Protein AF-0000000068396860 (afdb_homodimer)

Sequence (488 aa):
MRPQFVLFGSSIVQHSYYEGWGATISHLYARKVDVILRGYAAWNSRRALQIVDKIFPKNATEQPALVIVYFGGNDSYRPYPSGVGPHVPLEEYIENMRKIAIHIKSLSETTRIIFLSPPPINEAQISNNINEFGQLIRTNEACRIYSEACLEMCREENIKAIDMWSLIQTRDDWRDVCFIDGVHLSIEGSKIVSDEILKVINEAEWKPSLYWHDMSVEFGEDSPYDPVLPDGVTTINVSNMPFPMRPQFVLFGSSIVQHSYYEGWGATISHLYARKVDVILRGYAAWNSRRALQIVDKIFPKNATEQPALVIVYFGGNDSYRPYPSGVGPHVPLEEYIENMRKIAIHIKSLSETTRIIFLSPPPINEAQISNNINEFGQLIRTNEACRIYSEACLEMCREENIKAIDMWSLIQTRDDWRDVCFIDGVHLSIEGSKIVSDEILKVINEAEWKPSLYWHDMSVEFGEDSPYDPVLPDGVTTINVSNMPFP

InterPro domains:
  IPR001087 GDSL lipase/esterase [PF00657] (6-197)
  IPR036514 SGNH hydrolase superfamily [G3DSA:3.40.50.1110] (2-224)
  IPR045136 Isoamyl acetate-hydrolyzing esterase Iah1-like [PTHR14209] (1-228)

Radius of gyration: 23.74 Å; Cα contacts (8 Å, |Δi|>4): 971; chains: 2; bounding box: 48×64×61 Å

Organism: Cicer arietinum (NCBI:txid3827)

pLDDT: mean 96.47, std 3.64, range [71.12, 98.94]

Solvent-accessible surface area (backbone atoms only — not comparable to full-atom values): 25552 Å² total; per-residue (Å²): 131,66,49,29,35,36,39,39,23,15,42,72,45,32,47,11,24,49,60,20,31,51,12,49,52,46,31,67,26,48,46,38,44,46,61,43,79,48,26,37,57,58,36,20,42,69,60,48,56,74,43,43,58,75,78,53,47,71,81,49,94,70,70,47,43,30,37,40,38,33,52,33,63,38,16,34,31,54,75,43,93,70,69,49,22,27,42,40,59,67,70,58,40,54,50,36,52,49,50,50,50,53,52,54,51,64,53,36,95,70,35,40,60,36,37,40,28,16,48,56,45,28,61,88,53,35,77,85,40,52,46,94,84,70,41,65,36,54,49,40,65,40,19,47,55,46,18,53,47,46,48,50,52,25,57,76,66,73,39,53,66,43,60,33,35,61,57,55,59,70,40,90,60,30,74,76,50,25,34,73,48,22,66,44,60,19,54,60,32,17,49,57,51,37,52,49,53,51,47,48,45,56,68,62,70,47,87,72,54,78,27,59,90,73,42,69,51,63,86,60,68,77,49,68,41,22,48,59,42,87,85,53,72,49,58,48,74,58,72,84,55,86,75,132,132,66,48,30,36,37,38,38,23,15,41,71,45,32,47,12,24,50,60,21,31,50,12,50,51,47,32,67,24,50,48,38,42,45,60,42,78,50,26,38,58,58,36,20,42,70,62,48,55,74,42,44,59,76,79,55,47,71,82,49,94,70,71,48,44,30,37,40,36,33,52,34,60,37,15,34,30,53,73,43,93,70,70,47,22,28,42,40,60,69,70,58,43,51,52,36,53,49,52,50,50,52,54,55,53,66,53,37,97,69,34,41,58,38,37,42,28,16,48,55,45,27,62,88,52,34,76,85,42,52,46,91,85,70,40,65,37,56,48,42,65,40,19,46,55,46,17,53,47,46,49,50,52,25,57,76,66,72,40,52,62,43,60,34,35,61,57,53,59,70,40,91,57,31,75,75,50,25,34,73,47,21,68,45,59,19,54,61,30,17,48,55,51,37,52,49,52,52,49,50,46,56,68,63,70,46,87,73,57,77,28,60,89,73,41,68,52,62,84,62,68,79,49,66,42,21,48,59,42,87,86,53,72,49,59,48,75,57,71,83,55,86,73,132

Foldseek 3Di:
DAAEEEEAEEPLQVCQCVLFLLVVVCQLLPQHYHYHGHYHYLAALVVCLVCLCVVAPLPDPDAHLEYEYEHDQQCLWDADPVRDGHHDDLVRRLVSLLSSVVSNCNSDVRYAYEYEQAAAFQQVLAPPQADPVRDGGGHRVSSVSRLVSNVVSCVVVVHHYDSRHVQLVVDPCSSPQQADRRHHGDSVVRVSVNVVVLVCQVPVPRVVRPRSLRGDGHPQDDDPVADDDPVRRDHDRCSNPDDD/DAAEEEEAEEDLQVCQCVLFLLVVVCQLLPQHYHYHGHYHYLAALVVCLVCLCVVAPLPDPDAHLEYEYEHQQQCLWDADPVRDGHHDDLVRRLVSVLSSVVSNCNSDVRYAYEYEQAAAFQQVLAPPQADPVRDGGGHRVSSVSRLVSNVVSCVVVVHHYDSRHVQLVVDPCSSPQQADRRHHGDSVVRVSVNVVVLVCQVPVPRVVRPRSLRGDGHPQDDDPVADDDPVRRDHDRCSNPDDD

Nearest PDB structures (foldseek):
  3mil-assembly1_B  TM=8.399E-01  e=7.112E-19  Saccharomyces cerevisiae
  1yzf-assembly1_A  TM=8.077E-01  e=2.608E-10  Enterococcus faecalis V583
  4q7q-assembly2_B  TM=7.066E-01  e=3.752E-09  Chitinophaga pinensis DSM 2588
  7br2-assembly3_C  TM=7.196E-01  e=7.897E-09  Bacteroides thetaiotaomicron
  3dc7-assembly1_C  TM=6.886E-01  e=3.928E-07  Lactiplantibacillus plantarum

Secondary structure (DSSP, 8-state):
---EEEEEESHHHHTTTSSSHHHHHHHHTTTT-EEEEEE-TT--HHHHHHHHHHHS-TT-SS--SEEEEE--TTTTSPPPTTS-SS---HHHHHHHHHHHHHHHHTT-TT-EEEEEPPPP--GGGSTT-B-TTS-BSS-HHHHHHHHHHHHHHHHHHT-EEE-HHHHHTTSTTHHHHSBSSSSSB-HHHHHHHHHHHHHHHHHT--SS--SGGGSPPTT----TTS-B-TTSS-B---TT----/---EEEEEESHHHHTTTSSSHHHHHHHHTTTT-EEEEEE-TT--HHHHHHHHHHHS-TT-SS--SEEEEE--TTTTSPPPTTS-SS---HHHHHHHHHHHHHHHHTT-TT-EEEEEPPPP--GGGSTT-B-TTS-BSS-HHHHHHHHHHHHHHHHHHT-EEE-HHHHHTTSTTHHHHSBSSSSSB-HHHHHHHHHHHHHHHHHT--SS--SGGGSPPTT----TTS-B-TTSS-B---TT----

Structure (mmCIF, N/CA/C/O backbone):
data_AF-0000000068396860-model_v1
#
loop_
_entity.id
_entity.type
_entity.pdbx_description
1 polymer 'GDSL esterase/lipase CPRD49-like'
#
loop_
_atom_site.group_PDB
_atom_site.id
_atom_site.type_symbol
_atom_site.label_atom_id
_atom_site.label_alt_id
_atom_site.label_comp_id
_atom_site.label_asym_id
_atom_site.label_entity_id
_atom_site.label_seq_id
_atom_site.pdbx_PDB_ins_code
_atom_site.Cartn_x
_atom_site.Cartn_y
_atom_site.Cartn_z
_atom_site.occupancy
_atom_site.B_iso_or_equiv
_atom_site.auth_seq_id
_atom_site.auth_comp_id
_atom_site.auth_asym_id
_atom_site.auth_atom_id
_atom_site.pdbx_PDB_model_num
ATOM 1 N N . MET A 1 1 ? 17.734 3.59 6.32 1 81.06 1 MET A N 1
ATOM 2 C CA . MET A 1 1 ? 16.688 3.197 5.383 1 81.06 1 MET A CA 1
ATOM 3 C C . MET A 1 1 ? 15.789 2.131 5.992 1 81.06 1 MET A C 1
ATOM 5 O O . MET A 1 1 ? 16.25 1.283 6.758 1 81.06 1 MET A O 1
ATOM 9 N N . ARG A 1 2 ? 14.461 2.199 5.789 1 94.31 2 ARG A N 1
ATOM 10 C CA . ARG A 1 2 ? 13.516 1.193 6.266 1 94.31 2 ARG A CA 1
ATOM 11 C C . ARG A 1 2 ? 13.766 -0.153 5.594 1 94.31 2 ARG A C 1
ATOM 13 O O . ARG A 1 2 ? 14.102 -0.209 4.41 1 94.31 2 ARG A O 1
ATOM 20 N N . PRO A 1 3 ? 13.664 -1.233 6.434 1 97.19 3 PRO A N 1
ATOM 21 C CA . PRO A 1 3 ? 13.656 -2.533 5.758 1 97.19 3 PRO A CA 1
ATOM 22 C C . PRO A 1 3 ? 12.562 -2.641 4.703 1 97.19 3 PRO A C 1
ATOM 24 O O . PRO A 1 3 ? 11.617 -1.845 4.703 1 97.19 3 PRO A O 1
ATOM 27 N N . GLN A 1 4 ? 12.766 -3.592 3.818 1 97.81 4 GLN A N 1
ATOM 28 C CA . GLN A 1 4 ? 11.797 -3.764 2.744 1 97.81 4 GLN A CA 1
ATOM 29 C C . GLN A 1 4 ? 11.109 -5.125 2.834 1 97.81 4 GLN A C 1
ATOM 31 O O . GLN A 1 4 ? 11.766 -6.141 3.072 1 97.81 4 GLN A O 1
ATOM 36 N N . PHE A 1 5 ? 9.82 -5.156 2.793 1 98.81 5 PHE A N 1
ATOM 37 C CA . PHE A 1 5 ? 9.047 -6.344 2.459 1 98.81 5 PHE A CA 1
ATOM 38 C C . PHE A 1 5 ? 8.648 -6.336 0.99 1 98.81 5 PHE A C 1
ATOM 40 O O . PHE A 1 5 ? 8.078 -5.355 0.503 1 98.81 5 PHE A O 1
ATOM 47 N N . VAL A 1 6 ? 8.938 -7.371 0.273 1 98.81 6 VAL A N 1
ATOM 48 C CA . VAL A 1 6 ? 8.531 -7.457 -1.125 1 98.81 6 VAL A CA 1
ATOM 49 C C . VAL A 1 6 ? 7.438 -8.516 -1.279 1 98.81 6 VAL A C 1
ATOM 51 O O . VAL A 1 6 ? 7.598 -9.648 -0.825 1 98.81 6 VAL A O 1
ATOM 54 N N . LEU A 1 7 ? 6.285 -8.109 -1.822 1 98.94 7 LEU A N 1
ATOM 55 C CA . LEU A 1 7 ? 5.223 -9.031 -2.203 1 98.94 7 LEU A CA 1
ATOM 56 C C . LEU A 1 7 ? 5.371 -9.461 -3.656 1 98.94 7 LEU A C 1
ATOM 58 O O . LEU A 1 7 ? 5.227 -8.648 -4.57 1 98.94 7 LEU A O 1
ATOM 62 N N . PHE A 1 8 ? 5.707 -10.711 -3.902 1 98.94 8 PHE A N 1
ATOM 63 C CA . PHE A 1 8 ? 6.031 -11.219 -5.23 1 98.94 8 PHE A CA 1
ATOM 64 C C . PHE A 1 8 ? 5.059 -12.32 -5.641 1 98.94 8 PHE A C 1
ATOM 66 O O . PHE A 1 8 ? 5.027 -13.383 -5.023 1 98.94 8 PHE A O 1
ATOM 73 N N . GLY A 1 9 ? 4.27 -12.008 -6.652 1 98.88 9 GLY A N 1
ATOM 74 C CA . GLY A 1 9 ? 3.314 -13.047 -7.016 1 98.88 9 GLY A CA 1
ATOM 75 C C . GLY A 1 9 ? 2.408 -12.648 -8.164 1 98.88 9 GLY A C 1
ATOM 76 O O . GLY A 1 9 ? 2.689 -11.68 -8.875 1 98.88 9 GLY A O 1
ATOM 77 N N . SER A 1 10 ? 1.381 -13.422 -8.422 1 98.44 10 SER A N 1
ATOM 78 C CA . SER A 1 10 ? 0.445 -13.195 -9.516 1 98.44 10 SER A CA 1
ATOM 79 C C . SER A 1 10 ? -0.66 -12.227 -9.117 1 98.44 10 SER A C 1
ATOM 81 O O . SER A 1 10 ? -0.386 -11.172 -8.539 1 98.44 10 SER A O 1
ATOM 83 N N . SER A 1 11 ? -1.948 -12.492 -9.492 1 98 11 SER A N 1
ATOM 84 C CA . SER A 1 11 ? -3.027 -11.523 -9.32 1 98 11 SER A CA 1
ATOM 85 C C . SER A 1 11 ? -3.426 -11.391 -7.855 1 98 11 SER A C 1
ATOM 87 O O . SER A 1 11 ? -3.838 -10.312 -7.414 1 98 11 SER A O 1
ATOM 89 N N . ILE A 1 12 ? -3.324 -12.422 -7.031 1 98 12 ILE A N 1
ATOM 90 C CA . ILE A 1 12 ? -3.648 -12.367 -5.609 1 98 12 ILE A CA 1
ATOM 91 C C . ILE A 1 12 ? -2.734 -11.359 -4.91 1 98 12 ILE A C 1
ATOM 93 O O . ILE A 1 12 ? -3.145 -10.695 -3.957 1 98 12 ILE A O 1
ATOM 97 N N . VAL A 1 13 ? -1.516 -11.227 -5.449 1 98.56 13 VAL A N 1
ATOM 98 C CA . VAL A 1 13 ? -0.545 -10.273 -4.922 1 98.56 13 VAL A CA 1
ATOM 99 C C . VAL A 1 13 ? -0.765 -8.906 -5.566 1 98.56 13 VAL A C 1
ATOM 101 O O . VAL A 1 13 ? -0.874 -7.891 -4.867 1 98.56 13 VAL A O 1
ATOM 104 N N . GLN A 1 14 ? -0.904 -8.852 -6.906 1 98.12 14 GLN A N 1
ATOM 105 C CA . GLN A 1 14 ? -1.078 -7.57 -7.582 1 98.12 14 GLN A CA 1
ATOM 106 C C . GLN A 1 14 ? -2.277 -6.809 -7.023 1 98.12 14 GLN A C 1
ATOM 108 O O . GLN A 1 14 ? -2.232 -5.586 -6.883 1 98.12 14 GLN A O 1
ATOM 113 N N . HIS A 1 15 ? -3.309 -7.52 -6.664 1 97.38 15 HIS A N 1
ATOM 114 C CA . HIS A 1 15 ? -4.559 -6.887 -6.254 1 97.38 15 HIS A CA 1
ATOM 115 C C . HIS A 1 15 ? -4.668 -6.816 -4.734 1 97.38 15 HIS A C 1
ATOM 117 O O . HIS A 1 15 ? -5.742 -6.539 -4.199 1 97.38 15 HIS A O 1
ATOM 123 N N . SER A 1 16 ? -3.529 -7 -4.062 1 97.5 16 SER A N 1
ATOM 124 C CA . SER A 1 16 ? -3.562 -7.102 -2.607 1 97.5 16 SER A CA 1
ATOM 125 C C . SER A 1 16 ? -3.789 -5.738 -1.962 1 97.5 16 SER A C 1
ATOM 127 O O . SER A 1 16 ? -3.994 -5.648 -0.75 1 97.5 16 SER A O 1
ATOM 129 N N . TYR A 1 17 ? -3.85 -4.668 -2.74 1 96.69 17 TYR A N 1
ATOM 130 C CA . TYR A 1 17 ? -4.102 -3.35 -2.174 1 96.69 17 TYR A CA 1
ATOM 131 C C . TYR A 1 17 ? -5.562 -2.949 -2.342 1 96.69 17 TYR A C 1
ATOM 133 O O . TYR A 1 17 ? -6.012 -1.959 -1.762 1 96.69 17 TYR A O 1
ATOM 141 N N . TYR A 1 18 ? -6.258 -3.674 -3.125 1 94.06 18 TYR A N 1
ATOM 142 C CA . TYR A 1 18 ? -7.699 -3.469 -3.203 1 94.06 18 TYR A CA 1
ATOM 143 C C . TYR A 1 18 ? -8.406 -4.113 -2.016 1 94.06 18 TYR A C 1
ATOM 145 O O . TYR A 1 18 ? -8.797 -5.281 -2.074 1 94.06 18 TYR A O 1
ATOM 153 N N . GLU A 1 19 ? -8.703 -3.314 -1.002 1 88 19 GLU A N 1
ATOM 154 C CA . GLU A 1 19 ? -9.297 -3.828 0.226 1 88 19 GLU A CA 1
ATOM 155 C C . GLU A 1 19 ? -8.664 -5.152 0.64 1 88 19 GLU A C 1
ATOM 157 O O . GLU A 1 19 ? -9.359 -6.113 0.959 1 88 19 GLU A O 1
ATOM 162 N N . GLY A 1 20 ? -7.293 -5.152 0.637 1 94.25 20 GLY A N 1
ATOM 163 C CA . GLY A 1 20 ? -6.656 -6.461 0.684 1 94.25 20 GLY A CA 1
ATOM 164 C C . GLY A 1 20 ? -5.539 -6.543 1.703 1 94.25 20 GLY A C 1
ATOM 165 O O . GLY A 1 20 ? -5.352 -5.625 2.506 1 94.25 20 GLY A O 1
ATOM 166 N N . TRP A 1 21 ? -4.922 -7.738 1.646 1 98.19 21 TRP A N 1
ATOM 167 C CA . TRP A 1 21 ? -3.961 -8.102 2.684 1 98.19 21 TRP A CA 1
ATOM 168 C C . TRP A 1 21 ? -2.68 -7.281 2.549 1 98.19 21 TRP A C 1
ATOM 170 O O . TRP A 1 21 ? -2.014 -6.988 3.543 1 98.19 21 TRP A O 1
ATOM 180 N N . GLY A 1 22 ? -2.283 -6.84 1.307 1 98.25 22 GLY A N 1
ATOM 181 C CA . GLY A 1 22 ? -1.151 -5.945 1.133 1 98.25 22 GLY A CA 1
ATOM 182 C C . GLY A 1 22 ? -1.363 -4.582 1.767 1 98.25 22 GLY A C 1
ATOM 183 O O . GLY A 1 22 ? -0.437 -4.012 2.346 1 98.25 22 GLY A O 1
ATOM 184 N N . ALA A 1 23 ? -2.59 -4.078 1.623 1 97.75 23 ALA A N 1
ATOM 185 C CA . ALA A 1 23 ? -2.938 -2.805 2.254 1 97.75 23 ALA A CA 1
ATOM 186 C C . ALA A 1 23 ? -2.852 -2.906 3.773 1 97.75 23 ALA A C 1
ATOM 188 O O . ALA A 1 23 ? -2.336 -2.002 4.434 1 97.75 23 ALA A O 1
ATOM 189 N N . THR A 1 24 ? -3.32 -3.982 4.324 1 97.06 24 THR A N 1
ATOM 190 C CA . THR A 1 24 ? -3.293 -4.207 5.766 1 97.06 24 THR A CA 1
ATOM 191 C C . THR A 1 24 ? -1.857 -4.242 6.281 1 97.06 24 THR A C 1
ATOM 193 O O . THR A 1 24 ? -1.532 -3.59 7.273 1 97.06 24 THR A O 1
ATOM 196 N N . ILE A 1 25 ? -1.033 -4.969 5.594 1 97.94 25 ILE A N 1
ATOM 197 C CA . ILE A 1 25 ? 0.369 -5.062 5.984 1 97.94 25 ILE A CA 1
ATOM 198 C C . ILE A 1 25 ? 1.021 -3.684 5.898 1 97.94 25 ILE A C 1
ATOM 200 O O . ILE A 1 25 ? 1.726 -3.266 6.82 1 97.94 25 ILE A O 1
ATOM 204 N N . SER A 1 26 ? 0.75 -2.932 4.816 1 97.81 26 SER A N 1
ATOM 205 C CA . SER A 1 26 ? 1.333 -1.605 4.633 1 97.81 26 SER A CA 1
ATOM 206 C C . SER A 1 26 ? 0.879 -0.646 5.727 1 97.81 26 SER A C 1
ATOM 208 O O . SER A 1 26 ? 1.652 0.204 6.176 1 97.81 26 SER A O 1
ATOM 210 N N . HIS A 1 27 ? -0.343 -0.821 6.145 1 96.94 27 HIS A N 1
ATOM 211 C CA . HIS A 1 27 ? -0.889 0.012 7.211 1 96.94 27 HIS A CA 1
ATOM 212 C C . HIS A 1 27 ? -0.208 -0.283 8.539 1 96.94 27 HIS A C 1
ATOM 214 O O . HIS A 1 27 ? 0.253 0.634 9.227 1 96.94 27 HIS A O 1
ATOM 220 N N . LEU A 1 28 ? -0.072 -1.516 8.891 1 96.56 28 LEU A N 1
ATOM 221 C CA . LEU A 1 28 ? 0.445 -1.924 10.195 1 96.56 28 LEU A CA 1
ATOM 222 C C . LEU A 1 28 ? 1.936 -1.623 10.305 1 96.56 28 LEU A C 1
ATOM 224 O O . LEU A 1 28 ? 2.43 -1.306 11.391 1 96.56 28 LEU A O 1
ATOM 228 N N . TYR A 1 29 ? 2.6 -1.709 9.188 1 97.38 29 TYR A N 1
ATOM 229 C CA . TYR A 1 29 ? 4.051 -1.548 9.203 1 97.38 29 TYR A CA 1
ATOM 230 C C . TYR A 1 29 ? 4.445 -0.129 8.812 1 97.38 29 TYR A C 1
ATOM 232 O O . TYR A 1 29 ? 5.617 0.144 8.547 1 97.38 29 TYR A O 1
ATOM 240 N N . ALA A 1 30 ? 3.383 0.711 8.805 1 95.56 30 ALA A N 1
ATOM 241 C CA . ALA A 1 30 ? 3.693 2.104 8.492 1 95.56 30 ALA A CA 1
ATOM 242 C C . ALA A 1 30 ? 4.828 2.623 9.367 1 95.56 30 ALA A C 1
ATOM 244 O O . ALA A 1 30 ? 4.863 2.354 10.57 1 95.56 30 ALA A O 1
ATOM 245 N N . ARG A 1 31 ? 5.898 3.348 8.797 1 96.06 31 ARG A N 1
ATOM 246 C CA . ARG A 1 31 ? 7.035 3.984 9.453 1 96.06 31 ARG A CA 1
ATOM 247 C C . ARG A 1 31 ? 8.094 2.955 9.836 1 96.06 31 ARG A C 1
ATOM 249 O O . ARG A 1 31 ? 9.141 3.307 10.391 1 96.06 31 ARG A O 1
ATOM 256 N N . LYS A 1 32 ? 7.801 1.675 9.578 1 97.44 32 LYS A N 1
ATOM 257 C CA . LYS A 1 32 ? 8.734 0.632 9.992 1 97.44 32 LYS A CA 1
ATOM 258 C C . LYS A 1 32 ? 9.344 -0.075 8.781 1 97.44 32 LYS A C 1
ATOM 260 O O . LYS A 1 32 ? 10.531 -0.395 8.773 1 97.44 32 LYS A O 1
ATOM 265 N N . VAL A 1 33 ? 8.508 -0.313 7.816 1 97.88 33 VAL A N 1
ATOM 266 C CA . VAL A 1 33 ? 8.906 -1.083 6.645 1 97.88 33 VAL A CA 1
ATOM 267 C C . VAL A 1 33 ? 8.367 -0.42 5.379 1 97.88 33 VAL A C 1
ATOM 269 O O . VAL A 1 33 ? 7.277 0.157 5.395 1 97.88 33 VAL A O 1
ATOM 272 N N . ASP A 1 34 ? 9.148 -0.454 4.324 1 97.88 34 ASP A N 1
ATOM 273 C CA . ASP A 1 34 ? 8.609 -0.182 2.998 1 97.88 34 ASP A CA 1
ATOM 274 C C . ASP A 1 34 ? 8.109 -1.464 2.338 1 97.88 34 ASP A C 1
ATOM 276 O O . ASP A 1 34 ? 8.875 -2.404 2.129 1 97.88 34 ASP A O 1
ATOM 280 N N . VAL A 1 35 ? 6.84 -1.51 2.047 1 98.38 35 VAL A N 1
ATOM 281 C CA . VAL A 1 35 ? 6.258 -2.65 1.35 1 98.38 35 VAL A CA 1
ATOM 282 C C . VAL A 1 35 ? 6.266 -2.396 -0.156 1 98.38 35 VAL A C 1
ATOM 284 O O . VAL A 1 35 ? 5.695 -1.409 -0.628 1 98.38 35 VAL A O 1
ATOM 287 N N . ILE A 1 36 ? 6.926 -3.271 -0.899 1 98 36 ILE A N 1
ATOM 288 C CA . ILE A 1 36 ? 7.098 -3.133 -2.342 1 98 36 ILE A CA 1
ATOM 289 C C . ILE A 1 36 ? 6.277 -4.199 -3.062 1 98 36 ILE A C 1
ATOM 291 O O . ILE A 1 36 ? 6.406 -5.391 -2.779 1 98 36 ILE A O 1
ATOM 295 N N . LEU A 1 37 ? 5.426 -3.754 -3.988 1 98.44 37 LEU A N 1
ATOM 296 C CA . LEU A 1 37 ? 4.504 -4.641 -4.688 1 98.44 37 LEU A CA 1
ATOM 297 C C . LEU A 1 37 ? 5.102 -5.105 -6.012 1 98.44 37 LEU A C 1
ATOM 299 O O . LEU A 1 37 ? 5.379 -4.293 -6.895 1 98.44 37 LEU A O 1
ATOM 303 N N . ARG A 1 38 ? 5.348 -6.348 -6.102 1 98.69 38 ARG A N 1
ATOM 304 C CA . ARG A 1 38 ? 5.75 -7.008 -7.34 1 98.69 38 ARG A CA 1
ATOM 305 C C . ARG A 1 38 ? 4.754 -8.102 -7.727 1 98.69 38 ARG A C 1
ATOM 307 O O . ARG A 1 38 ? 5.113 -9.273 -7.801 1 98.69 38 ARG A O 1
ATOM 314 N N . GLY A 1 39 ? 3.506 -7.672 -7.957 1 98.31 39 GLY A N 1
ATOM 315 C CA . GLY A 1 39 ? 2.432 -8.539 -8.414 1 98.31 39 GLY A CA 1
ATOM 316 C C . GLY A 1 39 ? 2.225 -8.484 -9.914 1 98.31 39 GLY A C 1
ATOM 317 O O . GLY A 1 39 ? 2.258 -7.41 -10.516 1 98.31 39 GLY A O 1
ATOM 318 N N . TYR A 1 40 ? 2.004 -9.641 -10.539 1 98.44 40 TYR A N 1
ATOM 319 C CA . TYR A 1 40 ? 1.845 -9.773 -11.984 1 98.44 40 TYR A CA 1
ATOM 320 C C . TYR A 1 40 ? 0.647 -10.648 -12.32 1 98.44 40 TYR A C 1
ATOM 322 O O . TYR A 1 40 ? 0.76 -11.875 -12.359 1 98.44 40 TYR A O 1
ATOM 330 N N . ALA A 1 41 ? -0.432 -10.016 -12.641 1 97.69 41 ALA A N 1
ATOM 331 C CA . ALA A 1 41 ? -1.706 -10.695 -12.859 1 97.69 41 ALA A CA 1
ATOM 332 C C . ALA A 1 41 ? -1.581 -11.75 -13.961 1 97.69 41 ALA A C 1
ATOM 334 O O . ALA A 1 41 ? -0.978 -11.5 -15 1 97.69 41 ALA A O 1
ATOM 335 N N . ALA A 1 42 ? -2.08 -12.906 -13.695 1 97.75 42 ALA A N 1
ATOM 336 C CA . ALA A 1 42 ? -2.232 -14.031 -14.609 1 97.75 42 ALA A CA 1
ATOM 337 C C . ALA A 1 42 ? -0.917 -14.789 -14.773 1 97.75 42 ALA A C 1
ATOM 339 O O . ALA A 1 42 ? -0.854 -15.797 -15.484 1 97.75 42 ALA A O 1
ATOM 340 N N . TRP A 1 43 ? 0.099 -14.297 -14.062 1 98.62 43 TRP A N 1
ATOM 341 C CA . TRP A 1 43 ? 1.395 -14.945 -14.25 1 98.62 43 TRP A CA 1
ATOM 342 C C . TRP A 1 43 ? 1.426 -16.312 -13.586 1 98.62 43 TRP A C 1
ATOM 344 O O . TRP A 1 43 ? 0.787 -16.531 -12.555 1 98.62 43 TRP A O 1
ATOM 354 N N . ASN A 1 44 ? 2.131 -17.188 -14.242 1 98.81 44 ASN A N 1
ATOM 355 C CA . ASN A 1 44 ? 2.479 -18.484 -13.68 1 98.81 44 ASN A CA 1
ATOM 356 C C . ASN A 1 44 ? 3.926 -18.516 -13.195 1 98.81 44 ASN A C 1
ATOM 358 O O . ASN A 1 44 ? 4.621 -17.5 -13.242 1 98.81 44 ASN A O 1
ATOM 362 N N . SER A 1 45 ? 4.344 -19.641 -12.68 1 98.88 45 SER A N 1
ATOM 363 C CA . SER A 1 45 ? 5.676 -19.781 -12.102 1 98.88 45 SER A CA 1
ATOM 364 C C . SER A 1 45 ? 6.762 -19.688 -13.164 1 98.88 45 SER A C 1
ATOM 366 O O . SER A 1 45 ? 7.879 -19.25 -12.891 1 98.88 45 SER A O 1
ATOM 368 N N . ARG A 1 46 ? 6.461 -20.047 -14.484 1 98.5 46 ARG A N 1
ATOM 369 C CA . ARG A 1 46 ? 7.426 -19.938 -15.57 1 98.5 46 ARG A CA 1
ATOM 370 C C . ARG A 1 46 ? 7.816 -18.484 -15.812 1 98.5 46 ARG A C 1
ATOM 372 O O . ARG A 1 46 ? 9.008 -18.156 -15.898 1 98.5 46 ARG A O 1
ATOM 379 N N . ARG A 1 47 ? 6.82 -17.672 -15.906 1 98.31 47 ARG A N 1
ATOM 380 C CA . ARG A 1 47 ? 7.055 -16.25 -16.141 1 98.31 47 ARG A CA 1
ATOM 381 C C . ARG A 1 47 ? 7.801 -15.625 -14.969 1 98.31 47 ARG A C 1
ATOM 383 O O . ARG A 1 47 ? 8.703 -14.805 -15.164 1 98.31 47 ARG A O 1
ATOM 390 N N . ALA A 1 48 ? 7.395 -16 -13.758 1 98.69 48 ALA A N 1
ATOM 391 C CA . ALA A 1 48 ? 8.047 -15.492 -12.555 1 98.69 48 ALA A CA 1
ATOM 392 C C . ALA A 1 48 ? 9.539 -15.812 -12.555 1 98.69 48 ALA A C 1
ATOM 394 O O . ALA A 1 48 ? 10.367 -14.953 -12.258 1 98.69 48 ALA A O 1
ATOM 395 N N . LEU A 1 49 ? 9.828 -17.016 -12.867 1 98.5 49 LEU A N 1
ATOM 396 C CA . LEU A 1 49 ? 11.211 -17.469 -12.844 1 98.5 49 LEU A CA 1
ATOM 397 C C . LEU A 1 49 ? 12.047 -16.688 -13.852 1 98.5 49 LEU A C 1
ATOM 399 O O . LEU A 1 49 ? 13.227 -16.406 -13.609 1 98.5 49 LEU A O 1
ATOM 403 N N . GLN A 1 50 ? 11.445 -16.266 -14.945 1 97.62 50 GLN A N 1
ATOM 404 C CA . GLN A 1 50 ? 12.148 -15.562 -16.016 1 97.62 50 GLN A CA 1
ATOM 405 C C . GLN A 1 50 ? 12.656 -14.203 -15.547 1 97.62 50 GLN A C 1
ATOM 407 O O . GLN A 1 50 ? 13.633 -13.672 -16.078 1 97.62 50 GLN A O 1
ATOM 412 N N . ILE A 1 51 ? 12 -13.664 -14.531 1 97.62 51 ILE A N 1
ATOM 413 C CA . ILE A 1 51 ? 12.352 -12.289 -14.195 1 97.62 51 ILE A CA 1
ATOM 414 C C . ILE A 1 51 ? 12.844 -12.227 -12.75 1 97.62 51 ILE A C 1
ATOM 416 O O . ILE A 1 51 ? 13.094 -11.141 -12.219 1 97.62 51 ILE A O 1
ATOM 420 N N . VAL A 1 52 ? 13.031 -13.336 -12.07 1 98.56 52 VAL A N 1
ATOM 421 C CA . VAL A 1 52 ? 13.328 -13.367 -10.648 1 98.56 52 VAL A CA 1
ATOM 422 C C . VAL A 1 52 ? 14.633 -12.625 -10.367 1 98.56 52 VAL A C 1
ATOM 424 O O . VAL A 1 52 ? 14.742 -11.914 -9.367 1 98.56 52 VAL A O 1
ATOM 427 N N . ASP A 1 53 ? 15.602 -12.656 -11.266 1 97.88 53 ASP A N 1
ATOM 428 C CA . ASP A 1 53 ? 16.891 -11.984 -11.094 1 97.88 53 ASP A CA 1
ATOM 429 C C . ASP A 1 53 ? 16.734 -10.477 -11.258 1 97.88 53 ASP A C 1
ATOM 431 O O . ASP A 1 53 ? 17.484 -9.703 -10.656 1 97.88 53 ASP A O 1
ATOM 435 N N . LYS A 1 54 ? 15.789 -10.117 -12.078 1 97.25 54 LYS A N 1
ATOM 436 C CA . LYS A 1 54 ? 15.547 -8.695 -12.305 1 97.25 54 LYS A CA 1
ATOM 437 C C . LYS A 1 54 ? 14.844 -8.062 -11.102 1 97.25 54 LYS A C 1
ATOM 439 O O . LYS A 1 54 ? 15.148 -6.926 -10.727 1 97.25 54 LYS A O 1
ATOM 444 N N . ILE A 1 55 ? 13.953 -8.812 -10.5 1 97.62 55 ILE A N 1
ATOM 445 C CA . ILE A 1 55 ? 13.188 -8.328 -9.359 1 97.62 55 ILE A CA 1
ATOM 446 C C . ILE A 1 55 ? 14.047 -8.367 -8.102 1 97.62 55 ILE A C 1
ATOM 448 O O . ILE A 1 55 ? 13.93 -7.5 -7.234 1 97.62 55 ILE A O 1
ATOM 452 N N . PHE A 1 56 ? 14.891 -9.375 -8.062 1 98.25 56 PHE A N 1
ATOM 453 C CA . PHE A 1 56 ? 15.758 -9.609 -6.91 1 98.25 56 PHE A CA 1
ATOM 454 C C . PHE A 1 56 ? 17.219 -9.719 -7.344 1 98.25 56 PHE A C 1
ATOM 456 O O . PHE A 1 56 ? 17.828 -10.773 -7.203 1 98.25 56 PHE A O 1
ATOM 463 N N . PRO A 1 57 ? 17.766 -8.594 -7.723 1 97.81 57 PRO A N 1
ATOM 464 C CA . PRO A 1 57 ? 19.172 -8.664 -8.133 1 97.81 57 PRO A CA 1
ATOM 465 C C . PRO A 1 57 ? 20.109 -8.945 -6.957 1 97.81 57 PRO A C 1
ATOM 467 O O . PRO A 1 57 ? 19.969 -8.352 -5.891 1 97.81 57 PRO A O 1
ATOM 470 N N . LYS A 1 58 ? 21.078 -9.727 -7.133 1 96.62 58 LYS A N 1
ATOM 471 C CA . LYS A 1 58 ? 21.984 -10.148 -6.074 1 96.62 58 LYS A CA 1
ATOM 472 C C . LYS A 1 58 ? 22.938 -9.016 -5.684 1 96.62 58 LYS A C 1
ATOM 474 O O . LYS A 1 58 ? 23.438 -8.984 -4.562 1 96.62 58 LYS A O 1
ATOM 479 N N . ASN A 1 59 ? 23.141 -8.055 -6.539 1 94.94 59 ASN A N 1
ATOM 480 C CA . ASN A 1 59 ? 24.109 -6.992 -6.285 1 94.94 59 ASN A CA 1
ATOM 481 C C . ASN A 1 59 ? 23.422 -5.723 -5.781 1 94.94 59 ASN A C 1
ATOM 483 O O . ASN A 1 59 ? 24.031 -4.656 -5.738 1 94.94 59 ASN A O 1
ATOM 487 N N . ALA A 1 60 ? 22.141 -5.871 -5.465 1 93.44 60 ALA A N 1
ATOM 488 C CA . ALA A 1 60 ? 21.453 -4.703 -4.941 1 93.44 60 ALA A CA 1
ATOM 489 C C . ALA A 1 60 ? 22.094 -4.207 -3.65 1 93.44 60 ALA A C 1
ATOM 491 O O . ALA A 1 60 ? 22.578 -5.004 -2.844 1 93.44 60 ALA A O 1
ATOM 492 N N . THR A 1 61 ? 22.094 -2.914 -3.451 1 89.38 61 THR A N 1
ATOM 493 C CA . THR A 1 61 ? 22.672 -2.311 -2.258 1 89.38 61 THR A CA 1
ATOM 494 C C . THR A 1 61 ? 21.953 -2.791 -1.003 1 89.38 61 THR A C 1
ATOM 496 O O . THR A 1 61 ? 22.578 -3.031 0.029 1 89.38 61 THR A O 1
ATOM 499 N N . GLU A 1 62 ? 20.672 -2.9 -1.153 1 92 62 GLU A N 1
ATOM 500 C CA . GLU A 1 62 ? 19.844 -3.4 -0.065 1 92 62 GLU A CA 1
ATOM 501 C C . GLU A 1 62 ? 18.984 -4.578 -0.521 1 92 62 GLU A C 1
ATOM 503 O O . GLU A 1 62 ? 18.469 -4.582 -1.64 1 92 62 GLU A O 1
ATOM 508 N N . GLN A 1 63 ? 19 -5.535 0.38 1 97.75 63 GLN A N 1
ATOM 509 C CA . GLN A 1 63 ? 18.156 -6.703 0.119 1 97.75 63 GLN A CA 1
ATOM 510 C C . GLN A 1 63 ? 16.922 -6.699 1.005 1 97.75 63 GLN A C 1
ATOM 512 O O . GLN A 1 63 ? 16.938 -6.125 2.096 1 97.75 63 GLN A O 1
ATOM 517 N N . PRO A 1 64 ? 15.859 -7.34 0.571 1 98.31 64 PRO A N 1
ATOM 518 C CA . PRO A 1 64 ? 14.625 -7.336 1.368 1 98.31 64 PRO A CA 1
ATOM 519 C C . PRO A 1 64 ? 14.773 -8.094 2.686 1 98.31 64 PRO A C 1
ATOM 521 O O . PRO A 1 64 ? 15.484 -9.102 2.744 1 98.31 64 PRO A O 1
ATOM 524 N N . ALA A 1 65 ? 14.102 -7.551 3.682 1 98.38 65 ALA A N 1
ATOM 525 C CA . ALA A 1 65 ? 14.031 -8.258 4.957 1 98.38 65 ALA A CA 1
ATOM 526 C C . ALA A 1 65 ? 13.094 -9.461 4.871 1 98.38 65 ALA A C 1
ATOM 528 O O . ALA A 1 65 ? 13.328 -10.484 5.508 1 98.38 65 ALA A O 1
ATOM 529 N N . LEU A 1 66 ? 12.078 -9.32 4.09 1 98.81 66 LEU A N 1
ATOM 530 C CA . LEU A 1 66 ? 11.086 -10.367 3.91 1 98.81 66 LEU A CA 1
ATOM 531 C C . LEU A 1 66 ? 10.555 -10.375 2.48 1 98.81 66 LEU A C 1
ATOM 533 O O . LEU A 1 66 ? 10.297 -9.312 1.907 1 98.81 66 LEU A O 1
ATOM 537 N N . VAL A 1 67 ? 10.43 -11.523 1.908 1 98.94 67 VAL A N 1
ATOM 538 C CA . VAL A 1 67 ? 9.727 -11.719 0.644 1 98.94 67 VAL A CA 1
ATOM 539 C C . VAL A 1 67 ? 8.555 -12.672 0.846 1 98.94 67 VAL A C 1
ATOM 541 O O . VAL A 1 67 ? 8.727 -13.773 1.377 1 98.94 67 VAL A O 1
ATOM 544 N N . ILE A 1 68 ? 7.363 -12.242 0.525 1 98.94 68 ILE A N 1
ATOM 545 C CA . ILE A 1 68 ? 6.184 -13.094 0.496 1 98.94 68 ILE A CA 1
ATOM 546 C C . ILE A 1 68 ? 5.863 -13.484 -0.945 1 98.94 68 ILE A C 1
ATOM 548 O O . ILE A 1 68 ? 5.652 -12.625 -1.798 1 98.94 68 ILE A O 1
ATOM 552 N N . VAL A 1 69 ? 5.809 -14.773 -1.215 1 98.94 69 VAL A N 1
ATOM 553 C CA . VAL A 1 69 ? 5.762 -15.273 -2.586 1 98.94 69 VAL A CA 1
ATOM 554 C C . VAL A 1 69 ? 4.449 -16.016 -2.818 1 98.94 69 VAL A C 1
ATOM 556 O O . VAL A 1 69 ? 4.039 -16.828 -1.992 1 98.94 69 VAL A O 1
ATOM 559 N N . TYR A 1 70 ? 3.85 -15.734 -3.943 1 98.94 70 TYR A N 1
ATOM 560 C CA . TYR A 1 70 ? 2.67 -16.5 -4.332 1 98.94 70 TYR A CA 1
ATOM 561 C C . TYR A 1 70 ? 2.65 -16.75 -5.836 1 98.94 70 TYR A C 1
ATOM 563 O O . TYR A 1 70 ? 2.578 -15.797 -6.625 1 98.94 70 TYR A O 1
ATOM 571 N N . PHE A 1 71 ? 2.643 -17.938 -6.262 1 98.88 71 PHE A N 1
ATOM 572 C CA . PHE A 1 71 ? 2.289 -18.469 -7.574 1 98.88 71 PHE A CA 1
ATOM 573 C C . PHE A 1 71 ? 1.643 -19.844 -7.449 1 98.88 71 PHE A C 1
ATOM 575 O O . PHE A 1 71 ? 1.746 -20.484 -6.406 1 98.88 71 PHE A O 1
ATOM 582 N N . GLY A 1 72 ? 0.997 -20.297 -8.477 1 98.81 72 GLY A N 1
ATOM 583 C CA . GLY A 1 72 ? 0.447 -21.641 -8.477 1 98.81 72 GLY A CA 1
ATOM 584 C C . GLY A 1 72 ? -1.011 -21.688 -8.898 1 98.81 72 GLY A C 1
ATOM 585 O O . GLY A 1 72 ? -1.468 -22.688 -9.461 1 98.81 72 GLY A O 1
ATOM 586 N N . GLY A 1 73 ? -1.815 -20.609 -8.531 1 98.56 73 GLY A N 1
ATOM 587 C CA . GLY A 1 73 ? -3.203 -20.578 -8.961 1 98.56 73 GLY A CA 1
ATOM 588 C C . GLY A 1 73 ? -3.361 -20.703 -10.469 1 98.56 73 GLY A C 1
ATOM 589 O O . GLY A 1 73 ? -4.152 -21.516 -10.953 1 98.56 73 GLY A O 1
ATOM 590 N N . ASN A 1 74 ? -2.621 -19.922 -11.203 1 98.62 74 ASN A N 1
ATOM 591 C CA . ASN A 1 74 ? -2.666 -19.984 -12.664 1 98.62 74 ASN A CA 1
ATOM 592 C C . ASN A 1 74 ? -1.97 -21.234 -13.195 1 98.62 74 ASN A C 1
ATOM 594 O O . ASN A 1 74 ? -2.408 -21.812 -14.188 1 98.62 74 ASN A O 1
ATOM 598 N N . ASP A 1 75 ? -0.931 -21.688 -12.539 1 98.88 75 ASP A N 1
ATOM 599 C CA . ASP A 1 75 ? -0.201 -22.891 -12.914 1 98.88 75 ASP A CA 1
ATOM 600 C C . ASP A 1 75 ? -1.126 -24.109 -12.938 1 98.88 75 ASP A C 1
ATOM 602 O O . ASP A 1 75 ? -0.917 -25.031 -13.719 1 98.88 75 ASP A O 1
ATOM 606 N N . SER A 1 76 ? -2.143 -24.062 -12.133 1 98.75 76 SER A N 1
ATOM 607 C CA . SER A 1 76 ? -2.98 -25.234 -11.891 1 98.75 76 SER A CA 1
ATOM 608 C C . SER A 1 76 ? -4.117 -25.328 -12.906 1 98.75 76 SER A C 1
ATOM 610 O O . SER A 1 76 ? -4.969 -26.203 -12.82 1 98.75 76 SER A O 1
ATOM 612 N N . TYR A 1 77 ? -4.086 -24.422 -13.883 1 97.56 77 TYR A N 1
ATOM 613 C CA . TYR A 1 77 ? -5.062 -24.516 -14.961 1 97.56 77 TYR A CA 1
ATOM 614 C C . TYR A 1 77 ? -4.984 -25.875 -15.648 1 97.56 77 TYR A C 1
ATOM 616 O O . TYR A 1 77 ? -3.916 -26.5 -15.695 1 97.56 77 TYR A O 1
ATOM 624 N N . ARG A 1 78 ? -6.16 -26.312 -16.188 1 95.81 78 ARG A N 1
ATOM 625 C CA . ARG A 1 78 ? -6.121 -27.406 -17.141 1 95.81 78 ARG A CA 1
ATOM 626 C C . ARG A 1 78 ? -5.348 -27.016 -18.391 1 95.81 78 ARG A C 1
ATOM 628 O O . ARG A 1 78 ? -5.512 -25.906 -18.906 1 95.81 78 ARG A O 1
ATOM 635 N N . PRO A 1 79 ? -4.465 -27.906 -18.828 1 95.25 79 PRO A N 1
ATOM 636 C CA . PRO A 1 79 ? -3.723 -27.578 -20.047 1 95.25 79 PRO A CA 1
ATOM 637 C C . PRO A 1 79 ? -4.625 -27.453 -21.266 1 95.25 79 PRO A C 1
ATOM 639 O O . PRO A 1 79 ? -5.574 -28.234 -21.422 1 95.25 79 PRO A O 1
ATOM 642 N N . TYR A 1 80 ? -4.332 -26.5 -22.078 1 92.19 80 TYR A N 1
ATOM 643 C CA . TYR A 1 80 ? -4.996 -26.406 -23.375 1 92.19 80 TYR A CA 1
ATOM 644 C C . TYR A 1 80 ? -4.301 -27.266 -24.422 1 92.19 80 TYR A C 1
ATOM 646 O O . TYR A 1 80 ? -3.07 -27.344 -24.453 1 92.19 80 TYR A O 1
ATOM 654 N N . PRO A 1 81 ? -5.059 -27.797 -25.281 1 91.12 81 PRO A N 1
ATOM 655 C CA . PRO A 1 81 ? -4.461 -28.641 -26.328 1 91.12 81 PRO A CA 1
ATOM 656 C C . PRO A 1 81 ? -3.469 -27.859 -27.203 1 91.12 81 PRO A C 1
ATOM 658 O O . PRO A 1 81 ? -2.508 -28.453 -27.719 1 91.12 81 PRO A O 1
ATOM 661 N N . SER A 1 82 ? -3.623 -26.562 -27.391 1 91 82 SER A N 1
ATOM 662 C CA . SER A 1 82 ? -2.766 -25.734 -28.219 1 91 82 SER A CA 1
ATOM 663 C C . SER A 1 82 ? -1.378 -25.578 -27.609 1 91 82 SER A C 1
ATOM 665 O O . SER A 1 82 ? -0.439 -25.156 -28.281 1 91 82 SER A O 1
ATOM 667 N N . GLY A 1 83 ? -1.32 -25.844 -26.344 1 92.25 83 GLY A N 1
ATOM 668 C CA . GLY A 1 83 ? -0.046 -25.719 -25.641 1 92.25 83 GLY A CA 1
ATOM 669 C C . GLY A 1 83 ? 0.205 -24.344 -25.094 1 92.25 83 GLY A C 1
ATOM 670 O O . GLY A 1 83 ? 1.181 -24.125 -24.359 1 92.25 83 GLY A O 1
ATOM 671 N N . VAL A 1 84 ? -0.637 -23.422 -25.422 1 94.56 84 VAL A N 1
ATOM 672 C CA . VAL A 1 84 ? -0.499 -22.062 -24.891 1 94.56 84 VAL A CA 1
ATOM 673 C C . VAL A 1 84 ? -1.327 -21.938 -23.609 1 94.56 84 VAL A C 1
ATOM 675 O O . VAL A 1 84 ? -2.162 -22.797 -23.312 1 94.56 84 VAL A O 1
ATOM 678 N N . GLY A 1 85 ? -1.049 -20.938 -22.844 1 96.38 85 GLY A N 1
ATOM 679 C CA . GLY A 1 85 ? -1.825 -20.688 -21.641 1 96.38 85 GLY A CA 1
ATOM 680 C C . GLY A 1 85 ? -1.002 -20.781 -20.359 1 96.38 85 GLY A C 1
ATOM 681 O O . GLY A 1 85 ? 0.201 -21.062 -20.422 1 96.38 85 GLY A O 1
ATOM 682 N N . PRO A 1 86 ? -1.676 -20.672 -19.297 1 97.56 86 PRO A N 1
ATOM 683 C CA . PRO A 1 86 ? -0.958 -20.469 -18.031 1 97.56 86 PRO A CA 1
ATOM 684 C C . PRO A 1 86 ? -0.536 -21.781 -17.375 1 97.56 86 PRO A C 1
ATOM 686 O O . PRO A 1 86 ? 0.276 -21.781 -16.453 1 97.56 86 PRO A O 1
ATOM 689 N N . HIS A 1 87 ? -1.021 -22.922 -17.828 1 98.31 87 HIS A N 1
ATOM 690 C CA . HIS A 1 87 ? -0.766 -24.188 -17.156 1 98.31 87 HIS A CA 1
ATOM 691 C C . HIS A 1 87 ? 0.729 -24.484 -17.078 1 98.31 87 HIS A C 1
ATOM 693 O O . HIS A 1 87 ? 1.447 -24.312 -18.078 1 98.31 87 HIS A O 1
ATOM 699 N N . VAL A 1 88 ? 1.173 -24.922 -15.961 1 98.81 88 VAL A N 1
ATOM 700 C CA . VAL A 1 88 ? 2.51 -25.469 -15.75 1 98.81 88 VAL A CA 1
ATOM 701 C C . VAL A 1 88 ? 2.404 -26.859 -15.125 1 98.81 88 VAL A C 1
ATOM 703 O O . VAL A 1 88 ? 1.814 -27.016 -14.055 1 98.81 88 VAL A O 1
ATOM 706 N N . PRO A 1 89 ? 2.943 -27.844 -15.758 1 98.75 89 PRO A N 1
ATOM 707 C CA . PRO A 1 89 ? 2.891 -29.172 -15.148 1 98.75 89 PRO A CA 1
ATOM 708 C C . PRO A 1 89 ? 3.424 -29.188 -13.719 1 98.75 89 PRO A C 1
ATOM 710 O O . PRO A 1 89 ? 4.375 -28.469 -13.406 1 98.75 89 PRO A O 1
ATOM 713 N N . LEU A 1 90 ? 2.877 -30.062 -12.867 1 98.81 90 LEU A N 1
ATOM 714 C CA . LEU A 1 90 ? 3.092 -30.047 -11.422 1 98.81 90 LEU A CA 1
ATOM 715 C C . LEU A 1 90 ? 4.578 -30.125 -11.094 1 98.81 90 LEU A C 1
ATOM 717 O O . LEU A 1 90 ? 5.086 -29.344 -10.297 1 98.81 90 LEU A O 1
ATOM 721 N N . GLU A 1 91 ? 5.297 -31.016 -11.711 1 98.81 91 GLU A N 1
ATOM 722 C CA . GLU A 1 91 ? 6.715 -31.188 -11.406 1 98.81 91 GLU A CA 1
ATOM 723 C C . GLU A 1 91 ? 7.52 -29.953 -11.789 1 98.81 91 GLU A C 1
ATOM 725 O O . GLU A 1 91 ? 8.438 -29.547 -11.07 1 98.81 91 GLU A O 1
ATOM 730 N N . GLU A 1 92 ? 7.203 -29.406 -12.93 1 98.88 92 GLU A N 1
ATOM 731 C CA . GLU A 1 92 ? 7.867 -28.172 -13.344 1 98.88 92 GLU A CA 1
ATOM 732 C C . GLU A 1 92 ? 7.555 -27.031 -12.391 1 98.88 92 GLU A C 1
ATOM 734 O O . GLU A 1 92 ? 8.438 -26.234 -12.055 1 98.88 92 GLU A O 1
ATOM 739 N N . TYR A 1 93 ? 6.324 -26.953 -11.984 1 98.88 93 TYR A N 1
ATOM 740 C CA . TYR A 1 93 ? 5.926 -25.938 -11 1 98.88 93 TYR A CA 1
ATOM 741 C C . TYR A 1 93 ? 6.766 -26.047 -9.734 1 98.88 93 TYR A C 1
ATOM 743 O O . TYR A 1 93 ? 7.301 -25.047 -9.25 1 98.88 93 TYR A O 1
ATOM 751 N N . ILE A 1 94 ? 6.875 -27.25 -9.203 1 98.94 94 ILE A N 1
ATOM 752 C CA . ILE A 1 94 ? 7.648 -27.469 -7.992 1 98.94 94 ILE A CA 1
ATOM 753 C C . ILE A 1 94 ? 9.086 -27 -8.195 1 98.94 94 ILE A C 1
ATOM 755 O O . ILE A 1 94 ? 9.633 -26.281 -7.355 1 98.94 94 ILE A O 1
ATOM 759 N N . GLU A 1 95 ? 9.648 -27.328 -9.32 1 98.81 95 GLU A N 1
ATOM 760 C CA . GLU A 1 95 ? 11.023 -26.953 -9.617 1 98.81 95 GLU A CA 1
ATOM 761 C C . GLU A 1 95 ? 11.156 -25.438 -9.742 1 98.81 95 GLU A C 1
ATOM 763 O O . GLU A 1 95 ? 12.125 -24.844 -9.258 1 98.81 95 GLU A O 1
ATOM 768 N N . ASN A 1 96 ? 10.219 -24.812 -10.461 1 98.88 96 ASN A N 1
ATOM 769 C CA . ASN A 1 96 ? 10.242 -23.359 -10.594 1 98.88 96 ASN A CA 1
ATOM 770 C C . ASN A 1 96 ? 10.211 -22.672 -9.234 1 98.88 96 ASN A C 1
ATOM 772 O O . ASN A 1 96 ? 11.023 -21.797 -8.961 1 98.88 96 ASN A O 1
ATOM 776 N N . MET A 1 97 ? 9.266 -23.109 -8.367 1 98.88 97 MET A N 1
ATOM 777 C CA . MET A 1 97 ? 9.117 -22.516 -7.047 1 98.88 97 MET A CA 1
ATOM 778 C C . MET A 1 97 ? 10.367 -22.734 -6.199 1 98.88 97 MET A C 1
ATOM 780 O O . MET A 1 97 ? 10.781 -21.844 -5.457 1 98.88 97 MET A O 1
ATOM 784 N N . ARG A 1 98 ? 10.992 -23.906 -6.324 1 98.81 98 ARG A N 1
ATOM 785 C CA . ARG A 1 98 ? 12.234 -24.188 -5.613 1 98.81 98 ARG A CA 1
ATOM 786 C C . ARG A 1 98 ? 13.344 -23.25 -6.062 1 98.81 98 ARG A C 1
ATOM 788 O O . ARG A 1 98 ? 14.07 -22.688 -5.23 1 98.81 98 ARG A O 1
ATOM 795 N N . LYS A 1 99 ? 13.453 -23.047 -7.363 1 98.81 99 LYS A N 1
ATOM 796 C CA . LYS A 1 99 ? 14.469 -22.141 -7.898 1 98.81 99 LYS A CA 1
ATOM 797 C C . LYS A 1 99 ? 14.242 -20.719 -7.418 1 98.81 99 LYS A C 1
ATOM 799 O O . LYS A 1 99 ? 15.195 -20 -7.109 1 98.81 99 LYS A O 1
ATOM 804 N N . ILE A 1 100 ? 12.992 -20.281 -7.387 1 98.81 100 ILE A N 1
ATOM 805 C CA . ILE A 1 100 ? 12.656 -18.953 -6.875 1 98.81 100 ILE A CA 1
ATOM 806 C C . ILE A 1 100 ? 13.07 -18.844 -5.41 1 98.81 100 ILE A C 1
ATOM 808 O O . ILE A 1 100 ? 13.719 -17.875 -5.012 1 98.81 100 ILE A O 1
ATOM 812 N N . ALA A 1 101 ? 12.75 -19.875 -4.617 1 98.62 101 ALA A N 1
ATOM 813 C CA . ALA A 1 101 ? 13.102 -19.906 -3.201 1 98.62 101 ALA A CA 1
ATOM 814 C C . ALA A 1 101 ? 14.617 -19.812 -3.014 1 98.62 101 ALA A C 1
ATOM 816 O O . ALA A 1 101 ? 15.102 -19.016 -2.209 1 98.62 101 ALA A O 1
ATOM 817 N N . ILE A 1 102 ? 15.32 -20.594 -3.721 1 98.06 102 ILE A N 1
ATOM 818 C CA . ILE A 1 102 ? 16.781 -20.672 -3.604 1 98.06 102 ILE A CA 1
ATOM 819 C C . ILE A 1 102 ? 17.391 -19.312 -3.973 1 98.06 102 ILE A C 1
ATOM 821 O O . ILE A 1 102 ? 18.297 -18.828 -3.293 1 98.06 102 ILE A O 1
ATOM 825 N N . HIS A 1 103 ? 16.891 -18.734 -5.07 1 98.69 103 HIS A N 1
ATOM 826 C CA . HIS A 1 103 ? 17.391 -17.422 -5.477 1 98.69 103 HIS A CA 1
ATOM 827 C C . HIS A 1 103 ? 17.188 -16.391 -4.367 1 98.69 103 HIS A C 1
ATOM 829 O O . HIS A 1 103 ? 18.141 -15.688 -3.992 1 98.69 103 HIS A O 1
ATOM 835 N N . ILE A 1 104 ? 16.016 -16.297 -3.803 1 98.5 104 ILE A N 1
ATOM 836 C CA . ILE A 1 104 ? 15.703 -15.297 -2.787 1 98.5 104 ILE A CA 1
ATOM 837 C C . ILE A 1 104 ? 16.531 -15.555 -1.534 1 98.5 104 ILE A C 1
ATOM 839 O O . ILE A 1 104 ? 17.062 -14.617 -0.93 1 98.5 104 ILE A O 1
ATOM 843 N N . LYS A 1 105 ? 16.734 -16.797 -1.153 1 97.25 105 LYS A N 1
ATOM 844 C CA . LYS A 1 105 ? 17.547 -17.172 0.005 1 97.25 105 LYS A CA 1
ATOM 845 C C . LYS A 1 105 ? 19 -16.75 -0.191 1 97.25 105 LYS A C 1
ATOM 847 O O . LYS A 1 105 ? 19.719 -16.5 0.781 1 97.25 105 LYS A O 1
ATOM 852 N N . SER A 1 106 ? 19.391 -16.641 -1.391 1 97.62 106 SER A N 1
ATOM 853 C CA . SER A 1 106 ? 20.781 -16.359 -1.681 1 97.62 106 SER A CA 1
ATOM 854 C C . SER A 1 106 ? 21.078 -14.867 -1.646 1 97.62 106 SER A C 1
ATOM 856 O O . SER A 1 106 ? 22.234 -14.453 -1.734 1 97.62 106 SER A O 1
ATOM 858 N N . LEU A 1 107 ? 20.062 -14.055 -1.532 1 98 107 LEU A N 1
ATOM 859 C CA . LEU A 1 107 ? 20.234 -12.609 -1.591 1 98 107 LEU A CA 1
ATOM 860 C C . LEU A 1 107 ? 21.016 -12.109 -0.382 1 98 107 LEU A C 1
ATOM 862 O O . LEU A 1 107 ? 21.859 -11.211 -0.507 1 98 107 LEU A O 1
ATOM 866 N N . SER A 1 108 ? 20.656 -12.602 0.769 1 96.5 108 SER A N 1
ATOM 867 C CA . SER A 1 108 ? 21.25 -12.203 2.043 1 96.5 108 SER A CA 1
ATOM 868 C C . SER A 1 108 ? 20.969 -13.227 3.131 1 96.5 108 SER A C 1
ATOM 870 O O . SER A 1 108 ? 19.953 -13.93 3.076 1 96.5 108 SER A O 1
ATOM 872 N N . GLU A 1 109 ? 21.766 -13.258 4.137 1 94.75 109 GLU A N 1
ATOM 873 C CA . GLU A 1 109 ? 21.578 -14.172 5.254 1 94.75 109 GLU A CA 1
ATOM 874 C C . GLU A 1 109 ? 20.375 -13.758 6.109 1 94.75 109 GLU A C 1
ATOM 876 O O . GLU A 1 109 ? 19.891 -14.539 6.922 1 94.75 109 GLU A O 1
ATOM 881 N N . THR A 1 110 ? 19.969 -12.539 5.895 1 95.31 110 THR A N 1
ATOM 882 C CA . THR A 1 110 ? 18.938 -12.031 6.785 1 95.31 110 THR A CA 1
ATOM 883 C C . THR A 1 110 ? 17.594 -11.906 6.051 1 95.31 110 THR A C 1
ATOM 885 O O . THR A 1 110 ? 16.594 -11.508 6.637 1 95.31 110 THR A O 1
ATOM 888 N N . THR A 1 111 ? 17.578 -12.195 4.762 1 98 111 THR A N 1
ATOM 889 C CA . THR A 1 111 ? 16.312 -12.195 4.027 1 98 111 THR A CA 1
ATOM 890 C C . THR A 1 111 ? 15.445 -13.375 4.445 1 98 111 THR A C 1
ATOM 892 O O . THR A 1 111 ? 15.914 -14.516 4.484 1 98 111 THR A O 1
ATOM 895 N N . ARG A 1 112 ? 14.25 -13.07 4.871 1 98.56 112 ARG A N 1
ATOM 896 C CA . ARG A 1 112 ? 13.273 -14.102 5.211 1 98.56 112 ARG A CA 1
ATOM 897 C C . ARG A 1 112 ? 12.258 -14.289 4.094 1 98.56 112 ARG A C 1
ATOM 899 O O . ARG A 1 112 ? 12.07 -13.398 3.264 1 98.56 112 ARG A O 1
ATOM 906 N N . ILE A 1 113 ? 11.641 -15.508 4.102 1 98.62 113 ILE A N 1
ATOM 907 C CA . ILE A 1 113 ? 10.711 -15.844 3.027 1 98.62 113 ILE A CA 1
ATOM 908 C C . ILE A 1 113 ? 9.461 -16.5 3.609 1 98.62 113 ILE A C 1
ATOM 910 O O . ILE A 1 113 ? 9.562 -17.328 4.52 1 98.62 113 ILE A O 1
ATOM 914 N N . ILE A 1 114 ? 8.312 -16.109 3.15 1 98.88 114 ILE A N 1
ATOM 915 C CA . ILE A 1 114 ? 7.051 -16.812 3.373 1 98.88 114 ILE A CA 1
ATOM 916 C C . ILE A 1 114 ? 6.391 -17.125 2.031 1 98.88 114 ILE A C 1
ATOM 918 O O . ILE A 1 114 ? 6.219 -16.234 1.195 1 98.88 114 ILE A O 1
ATOM 922 N N . PHE A 1 115 ? 6.027 -18.375 1.822 1 98.94 115 PHE A N 1
ATOM 923 C CA . PHE A 1 115 ? 5.25 -18.734 0.644 1 98.94 115 PHE A CA 1
ATOM 924 C C . PHE A 1 115 ? 3.766 -18.828 0.978 1 98.94 115 PHE A C 1
ATOM 926 O O . PHE A 1 115 ? 3.391 -19.328 2.035 1 98.94 115 PHE A O 1
ATOM 933 N N . LEU A 1 116 ? 2.914 -18.328 0.154 1 98.94 116 LEU A N 1
ATOM 934 C CA . LEU A 1 116 ? 1.481 -18.594 0.148 1 98.94 116 LEU A CA 1
ATOM 935 C C . LEU A 1 116 ? 1.137 -19.672 -0.866 1 98.94 116 LEU A C 1
ATOM 937 O O . LEU A 1 116 ? 1.456 -19.547 -2.049 1 98.94 116 LEU A O 1
ATOM 941 N N . SER A 1 117 ? 0.557 -20.766 -0.415 1 98.94 117 SER A N 1
ATOM 942 C CA . SER A 1 117 ? 0.118 -21.766 -1.369 1 98.94 117 SER A CA 1
ATOM 943 C C . SER A 1 117 ? -1.118 -21.312 -2.135 1 98.94 117 SER A C 1
ATOM 945 O O . SER A 1 117 ? -1.761 -20.328 -1.754 1 98.94 117 SER A O 1
ATOM 947 N N . PRO A 1 118 ? -1.44 -21.922 -3.246 1 98.75 118 PRO A N 1
ATOM 948 C CA . PRO A 1 118 ? -2.662 -21.562 -3.961 1 98.75 118 PRO A CA 1
ATOM 949 C C . PRO A 1 118 ? -3.908 -21.641 -3.082 1 98.75 118 PRO A C 1
ATOM 951 O O . PRO A 1 118 ? -4.105 -22.625 -2.373 1 98.75 118 PRO A O 1
ATOM 954 N N . PRO A 1 119 ? -4.711 -20.594 -3.105 1 98.69 119 PRO A N 1
ATOM 955 C CA . PRO A 1 119 ? -5.984 -20.656 -2.389 1 98.69 119 PRO A CA 1
ATOM 956 C C . PRO A 1 119 ? -7.023 -21.531 -3.104 1 98.69 119 PRO A C 1
ATOM 958 O O . PRO A 1 119 ? -6.812 -21.922 -4.25 1 98.69 119 PRO A O 1
ATOM 961 N N . PRO A 1 120 ? -8.094 -21.859 -2.322 1 98.75 120 PRO A N 1
ATOM 962 C CA . PRO A 1 120 ? -9.219 -22.484 -3.033 1 98.75 120 PRO A CA 1
ATOM 963 C C . PRO A 1 120 ? -9.906 -21.516 -3.994 1 98.75 120 PRO A C 1
ATOM 965 O O . PRO A 1 120 ? -9.633 -20.312 -3.975 1 98.75 120 PRO A O 1
ATOM 968 N N . ILE A 1 121 ? -10.68 -22.062 -4.898 1 98.44 121 ILE A N 1
ATOM 969 C CA . ILE A 1 121 ? -11.5 -21.234 -5.777 1 98.44 121 ILE A CA 1
ATOM 970 C C . ILE A 1 121 ? -12.961 -21.641 -5.652 1 98.44 121 ILE A C 1
ATOM 972 O O . ILE A 1 121 ? -13.266 -22.766 -5.242 1 98.44 121 ILE A O 1
ATOM 976 N N . ASN A 1 122 ? -13.797 -20.75 -5.883 1 98.25 122 ASN A N 1
ATOM 977 C CA . ASN A 1 122 ? -15.219 -21.047 -6.043 1 98.25 122 ASN A CA 1
ATOM 978 C C . ASN A 1 122 ? -15.586 -21.219 -7.516 1 98.25 122 ASN A C 1
ATOM 980 O O . ASN A 1 122 ? -15.938 -20.266 -8.195 1 98.25 122 ASN A O 1
ATOM 984 N N . GLU A 1 123 ? -15.609 -22.469 -7.922 1 97.38 123 GLU A N 1
ATOM 985 C CA . GLU A 1 123 ? -15.812 -22.812 -9.328 1 97.38 123 GLU A CA 1
ATOM 986 C C . GLU A 1 123 ? -17.109 -22.203 -9.859 1 97.38 123 GLU A C 1
ATOM 988 O O . GLU A 1 123 ? -17.141 -21.719 -11 1 97.38 123 GLU A O 1
ATOM 993 N N . ALA A 1 124 ? -18.094 -22.109 -9.086 1 95.69 124 ALA A N 1
ATOM 994 C CA . ALA A 1 124 ? -19.422 -21.672 -9.508 1 95.69 124 ALA A CA 1
ATOM 995 C C . ALA A 1 124 ? -19.453 -20.172 -9.797 1 95.69 124 ALA A C 1
ATOM 997 O O . ALA A 1 124 ? -20.297 -19.703 -10.539 1 95.69 124 ALA A O 1
ATOM 998 N N . GLN A 1 125 ? -18.484 -19.469 -9.234 1 96.69 125 GLN A N 1
ATOM 999 C CA . GLN A 1 125 ? -18.484 -18.016 -9.352 1 96.69 125 GLN A CA 1
ATOM 1000 C C . GLN A 1 125 ? -17.594 -17.562 -10.508 1 96.69 125 GLN A C 1
ATOM 1002 O O . GLN A 1 125 ? -17.625 -16.391 -10.898 1 96.69 125 GLN A O 1
ATOM 1007 N N . ILE A 1 126 ? -16.812 -18.484 -11.047 1 96.19 126 ILE A N 1
ATOM 1008 C CA . ILE A 1 126 ? -15.891 -18.109 -12.117 1 96.19 126 ILE A CA 1
ATOM 1009 C C . ILE A 1 126 ? -16.641 -18.062 -13.445 1 96.19 126 ILE A C 1
ATOM 1011 O O . ILE A 1 126 ? -17.219 -19.062 -13.875 1 96.19 126 ILE A O 1
ATOM 1015 N N . SER A 1 127 ? -16.531 -16.938 -14.078 1 91.19 127 SER A N 1
ATOM 1016 C CA . SER A 1 127 ? -17.172 -16.797 -15.383 1 91.19 127 SER A CA 1
ATOM 1017 C C . SER A 1 127 ? -16.375 -17.531 -16.469 1 91.19 127 SER A C 1
ATOM 1019 O O . SER A 1 127 ? -15.141 -17.5 -16.453 1 91.19 127 SER A O 1
ATOM 1021 N N . ASN A 1 128 ? -17.047 -18.219 -17.375 1 88 128 ASN A N 1
ATOM 1022 C CA . ASN A 1 128 ? -16.422 -18.859 -18.531 1 88 128 ASN A CA 1
ATOM 1023 C C . ASN A 1 128 ? -15.336 -19.844 -18.125 1 88 128 ASN A C 1
ATOM 1025 O O . ASN A 1 128 ? -14.219 -19.797 -18.641 1 88 128 ASN A O 1
ATOM 1029 N N . ASN A 1 129 ? -15.68 -20.609 -17.156 1 94.19 129 ASN A N 1
ATOM 1030 C CA . ASN A 1 129 ? -14.711 -21.562 -16.609 1 94.19 129 ASN A CA 1
ATOM 1031 C C . ASN A 1 129 ? -14.812 -22.922 -17.297 1 94.19 129 ASN A C 1
ATOM 1033 O O . ASN A 1 129 ? -14.492 -23.953 -16.703 1 94.19 129 ASN A O 1
ATOM 1037 N N . ILE A 1 130 ? -15.391 -22.969 -18.5 1 91.12 130 ILE A N 1
ATOM 1038 C CA . ILE A 1 130 ? -15.562 -24.203 -19.266 1 91.12 130 ILE A CA 1
ATOM 1039 C C . ILE A 1 130 ? -14.898 -24.062 -20.625 1 91.12 130 ILE A C 1
ATOM 1041 O O . ILE A 1 130 ? -15.062 -23.047 -21.297 1 91.12 130 ILE A O 1
ATOM 1045 N N . ASN A 1 131 ? -14.125 -25.094 -20.969 1 86.56 131 ASN A N 1
ATOM 1046 C CA . ASN A 1 131 ? -13.484 -25.062 -22.281 1 86.56 131 ASN A CA 1
ATOM 1047 C C . ASN A 1 131 ? -14.414 -25.594 -23.375 1 86.56 131 ASN A C 1
ATOM 1049 O O . ASN A 1 131 ? -15.594 -25.828 -23.125 1 86.56 131 ASN A O 1
ATOM 1053 N N . GLU A 1 132 ? -13.898 -25.688 -24.609 1 81.06 132 GLU A N 1
ATOM 1054 C CA . GLU A 1 132 ? -14.688 -26.078 -25.781 1 81.06 132 GLU A CA 1
ATOM 1055 C C . GLU A 1 132 ? -15.188 -27.516 -25.656 1 81.06 132 GLU A C 1
ATOM 1057 O O . GLU A 1 132 ? -16.109 -27.906 -26.375 1 81.06 132 GLU A O 1
ATOM 1062 N N . PHE A 1 133 ? -14.633 -28.266 -24.75 1 85.56 133 PHE A N 1
ATOM 1063 C CA . PHE A 1 133 ? -15.008 -29.672 -24.594 1 85.56 133 PHE A CA 1
ATOM 1064 C C . PHE A 1 133 ? -15.938 -29.844 -23.391 1 85.56 133 PHE A C 1
ATOM 1066 O O . PHE A 1 133 ? -16.266 -30.969 -23.016 1 85.56 133 PHE A O 1
ATOM 1073 N N . GLY A 1 134 ? -16.297 -28.703 -22.781 1 87.88 134 GLY A N 1
ATOM 1074 C CA . GLY A 1 134 ? -17.234 -28.75 -21.656 1 87.88 134 GLY A CA 1
ATOM 1075 C C . GLY A 1 134 ? -16.547 -29.047 -20.344 1 87.88 134 GLY A C 1
ATOM 1076 O O . GLY A 1 134 ? -17.219 -29.359 -19.344 1 87.88 134 GLY A O 1
ATOM 1077 N N . GLN A 1 135 ? -15.297 -28.969 -20.359 1 90.56 135 GLN A N 1
ATOM 1078 C CA . GLN A 1 135 ? -14.547 -29.25 -19.141 1 90.56 135 GLN A CA 1
ATOM 1079 C C . GLN A 1 135 ? -14.219 -27.969 -18.391 1 90.56 135 GLN A C 1
ATOM 1081 O O . GLN A 1 135 ? -13.93 -26.938 -19.016 1 90.56 135 GLN A O 1
ATOM 1086 N N . LEU A 1 136 ? -14.188 -28.078 -17.078 1 93.88 136 LEU A N 1
ATOM 1087 C CA . LEU A 1 136 ? -13.766 -26.938 -16.281 1 93.88 136 LEU A CA 1
ATOM 1088 C C . LEU A 1 136 ? -12.281 -26.641 -16.5 1 93.88 136 LEU A C 1
ATOM 1090 O O . LEU A 1 136 ? -11.453 -27.547 -16.516 1 93.88 136 LEU A O 1
ATOM 1094 N N . ILE A 1 137 ? -12.008 -25.406 -16.672 1 94.38 137 ILE A N 1
ATOM 1095 C CA . ILE A 1 137 ? -10.648 -24.953 -16.922 1 94.38 137 ILE A CA 1
ATOM 1096 C C . ILE A 1 137 ? -9.891 -24.812 -15.609 1 94.38 137 ILE A C 1
ATOM 1098 O O . ILE A 1 137 ? -8.695 -25.141 -15.539 1 94.38 137 ILE A O 1
ATOM 1102 N N . ARG A 1 138 ? -10.523 -24.312 -14.586 1 97 138 ARG A N 1
ATOM 1103 C CA . ARG A 1 138 ? -10.008 -24.219 -13.219 1 97 138 ARG A CA 1
ATOM 1104 C C . ARG A 1 138 ? -10.867 -25.016 -12.25 1 97 138 ARG A C 1
ATOM 1106 O O . ARG A 1 138 ? -12.102 -24.953 -12.297 1 97 138 ARG A O 1
ATOM 1113 N N . THR A 1 139 ? -10.242 -25.828 -11.414 1 98.25 139 THR A N 1
ATOM 1114 C CA . THR A 1 139 ? -10.969 -26.594 -10.398 1 98.25 139 THR A CA 1
ATOM 1115 C C . THR A 1 139 ? -10.328 -26.406 -9.031 1 98.25 139 THR A C 1
ATOM 1117 O O . THR A 1 139 ? -9.109 -26.203 -8.922 1 98.25 139 THR A O 1
ATOM 1120 N N . ASN A 1 140 ? -11.148 -26.438 -8.039 1 98.38 140 ASN A N 1
ATOM 1121 C CA . ASN A 1 140 ? -10.633 -26.359 -6.676 1 98.38 140 ASN A CA 1
ATOM 1122 C C . ASN A 1 140 ? -9.688 -27.516 -6.371 1 98.38 140 ASN A C 1
ATOM 1124 O O . ASN A 1 140 ? -8.711 -27.359 -5.641 1 98.38 140 ASN A O 1
ATOM 1128 N N . GLU A 1 141 ? -9.977 -28.688 -6.961 1 98.5 141 GLU A N 1
ATOM 1129 C CA . GLU A 1 141 ? -9.133 -29.859 -6.785 1 98.5 141 GLU A CA 1
ATOM 1130 C C . GLU A 1 141 ? -7.73 -29.625 -7.34 1 98.5 141 GLU A C 1
ATOM 1132 O O . GLU A 1 141 ? -6.738 -30.031 -6.723 1 98.5 141 GLU A O 1
ATOM 1137 N N . ALA A 1 142 ? -7.68 -29.031 -8.516 1 98.56 142 AL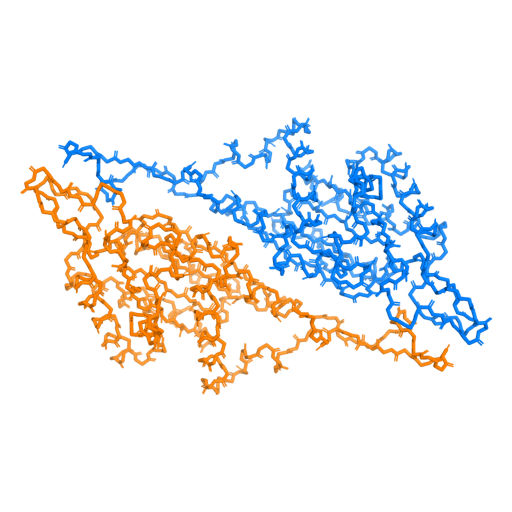A A N 1
ATOM 1138 C CA . ALA A 1 142 ? -6.367 -28.719 -9.078 1 98.56 142 ALA A CA 1
ATOM 1139 C C . ALA A 1 142 ? -5.594 -27.766 -8.172 1 98.56 142 ALA A C 1
ATOM 1141 O O . ALA A 1 142 ? -4.391 -27.922 -7.969 1 98.56 142 ALA A O 1
ATOM 1142 N N . CYS A 1 143 ? -6.297 -26.75 -7.605 1 98.69 143 CYS A N 1
ATOM 1143 C CA . CYS A 1 143 ? -5.66 -25.844 -6.668 1 98.69 143 CYS A CA 1
ATOM 1144 C C . CYS A 1 143 ? -5.129 -26.594 -5.449 1 98.69 143 CYS A C 1
ATOM 1146 O O . CYS A 1 143 ? -4.039 -26.297 -4.961 1 98.69 143 CYS A O 1
ATOM 1148 N N . ARG A 1 144 ? -5.883 -27.562 -4.969 1 98.88 144 ARG A N 1
ATOM 1149 C CA . ARG A 1 144 ? -5.445 -28.359 -3.834 1 98.88 144 ARG A CA 1
ATOM 1150 C C . ARG A 1 144 ? -4.117 -29.062 -4.133 1 98.88 144 ARG A C 1
ATOM 1152 O O . ARG A 1 144 ? -3.195 -29.016 -3.312 1 98.88 144 ARG A O 1
ATOM 1159 N N . ILE A 1 145 ? -4.051 -29.672 -5.246 1 98.94 145 ILE A N 1
ATOM 1160 C CA . ILE A 1 145 ? -2.881 -30.438 -5.637 1 98.94 145 ILE A CA 1
ATOM 1161 C C . ILE A 1 145 ? -1.65 -29.547 -5.672 1 98.94 145 ILE A C 1
ATOM 1163 O O . ILE A 1 145 ? -0.603 -29.891 -5.121 1 98.94 145 ILE A O 1
ATOM 1167 N N . TYR A 1 146 ? -1.76 -28.406 -6.242 1 98.94 146 TYR A N 1
ATOM 1168 C CA . TYR A 1 146 ? -0.643 -27.469 -6.328 1 98.94 146 TYR A CA 1
ATOM 1169 C C . TYR A 1 146 ? -0.33 -26.859 -4.965 1 98.94 146 TYR A C 1
ATOM 1171 O O . TYR A 1 146 ? 0.833 -26.609 -4.645 1 98.94 146 TYR A O 1
ATOM 1179 N N . SER A 1 147 ? -1.357 -26.609 -4.164 1 98.94 147 SER A N 1
ATOM 1180 C CA . SER A 1 147 ? -1.143 -26.125 -2.805 1 98.94 147 SER A CA 1
ATOM 1181 C C . SER A 1 147 ? -0.324 -27.125 -1.986 1 98.94 147 SER A C 1
ATOM 1183 O O . SER A 1 147 ? 0.681 -26.75 -1.376 1 98.94 147 SER A O 1
ATOM 1185 N N . GLU A 1 148 ? -0.709 -28.359 -2.033 1 98.94 148 GLU A N 1
ATOM 1186 C CA . GLU A 1 148 ? -0.005 -29.406 -1.298 1 98.94 148 GLU A CA 1
ATOM 1187 C C . GLU A 1 148 ? 1.438 -29.547 -1.775 1 98.94 148 GLU A C 1
ATOM 1189 O O . GLU A 1 148 ? 2.35 -29.734 -0.966 1 98.94 148 GLU A O 1
ATOM 1194 N N . ALA A 1 149 ? 1.608 -29.453 -3.064 1 98.94 149 ALA A N 1
ATOM 1195 C CA . ALA A 1 149 ? 2.953 -29.547 -3.629 1 98.94 149 ALA A CA 1
ATOM 1196 C C . ALA A 1 149 ? 3.822 -28.391 -3.154 1 98.94 149 ALA A C 1
ATOM 1198 O O . ALA A 1 149 ? 4.988 -28.578 -2.805 1 98.94 149 ALA A O 1
ATOM 1199 N N . CYS A 1 150 ? 3.264 -27.219 -3.168 1 98.88 150 CYS A N 1
ATOM 1200 C CA . CYS A 1 150 ? 3.982 -26.031 -2.689 1 98.88 150 CYS A CA 1
ATOM 1201 C C . CYS A 1 150 ? 4.395 -26.203 -1.232 1 98.88 150 CYS A C 1
ATOM 1203 O O . CYS A 1 150 ? 5.543 -25.938 -0.873 1 98.88 150 CYS A O 1
ATOM 1205 N N . LEU A 1 151 ? 3.49 -26.672 -0.41 1 98.88 151 LEU A N 1
ATOM 1206 C CA . LEU A 1 151 ? 3.746 -26.844 1.015 1 98.88 151 LEU A CA 1
ATOM 1207 C C . LEU A 1 151 ? 4.836 -27.891 1.247 1 98.88 151 LEU A C 1
ATOM 1209 O O . LEU A 1 151 ? 5.715 -27.703 2.09 1 98.88 151 LEU A O 1
ATOM 1213 N N . GLU A 1 152 ? 4.715 -28.938 0.507 1 98.88 152 GLU A N 1
ATOM 1214 C CA . GLU A 1 152 ? 5.727 -29.984 0.635 1 98.88 152 GLU A CA 1
ATOM 1215 C C . GLU A 1 152 ? 7.105 -29.469 0.24 1 98.88 152 GLU A C 1
ATOM 1217 O O . GLU A 1 152 ? 8.094 -29.719 0.941 1 98.88 152 GLU A O 1
ATOM 1222 N N . MET A 1 153 ? 7.191 -28.812 -0.858 1 98.69 153 MET A N 1
ATOM 1223 C CA . MET A 1 153 ? 8.453 -28.234 -1.302 1 98.69 153 MET A CA 1
ATOM 1224 C C . MET A 1 153 ? 9.008 -27.266 -0.252 1 98.69 153 MET A C 1
ATOM 1226 O O . MET A 1 153 ? 10.203 -27.281 0.032 1 98.69 153 MET A O 1
ATOM 1230 N N . CYS A 1 154 ? 8.148 -26.453 0.333 1 98.69 154 CYS A N 1
ATOM 1231 C CA . CYS A 1 154 ? 8.578 -25.516 1.361 1 98.69 154 CYS A CA 1
ATOM 1232 C C . CYS A 1 154 ? 9.117 -26.234 2.582 1 98.69 154 CYS A C 1
ATOM 1234 O O . CYS A 1 154 ? 10.109 -25.812 3.182 1 98.69 154 CYS A O 1
ATOM 1236 N N . ARG A 1 155 ? 8.484 -27.297 2.924 1 98.31 155 ARG A N 1
ATOM 1237 C CA . ARG A 1 155 ? 8.984 -28.109 4.027 1 98.31 155 ARG A CA 1
ATOM 1238 C C . ARG A 1 155 ? 10.383 -28.641 3.732 1 98.31 155 ARG A C 1
ATOM 1240 O O . ARG A 1 155 ? 11.266 -28.578 4.586 1 98.31 155 ARG A O 1
ATOM 1247 N N . GLU A 1 156 ? 10.555 -29.125 2.551 1 97.88 156 GLU A N 1
ATOM 1248 C CA . GLU A 1 156 ? 11.852 -29.656 2.139 1 97.88 156 GLU A CA 1
ATOM 1249 C C . GLU A 1 156 ? 12.93 -28.578 2.186 1 97.88 156 GLU A C 1
ATOM 1251 O O . GLU A 1 156 ? 14.078 -28.859 2.529 1 97.88 156 GLU A O 1
ATOM 1256 N N . GLU A 1 157 ? 12.531 -27.375 1.857 1 97 157 GLU A N 1
ATOM 1257 C CA . GLU A 1 157 ? 13.484 -26.281 1.765 1 97 157 GLU A CA 1
ATOM 1258 C C . GLU A 1 157 ? 13.555 -25.484 3.072 1 97 157 GLU A C 1
ATOM 1260 O O . GLU A 1 157 ? 14.281 -24.5 3.172 1 97 157 GLU A O 1
ATOM 1265 N N . ASN A 1 158 ? 12.812 -25.906 4.074 1 95.88 158 ASN A N 1
ATOM 1266 C CA . ASN A 1 158 ? 12.742 -25.234 5.359 1 95.88 158 ASN A CA 1
ATOM 1267 C C . ASN A 1 158 ? 12.344 -23.766 5.195 1 95.88 158 ASN A C 1
ATOM 1269 O O . ASN A 1 158 ? 13.023 -22.875 5.691 1 95.88 158 ASN A O 1
ATOM 1273 N N . ILE A 1 159 ? 11.305 -23.578 4.473 1 97 159 ILE A N 1
ATOM 1274 C CA . ILE A 1 159 ? 10.719 -22.266 4.23 1 97 159 ILE A CA 1
ATOM 1275 C C . ILE A 1 159 ? 9.336 -22.188 4.875 1 97 159 ILE A C 1
ATOM 1277 O O . ILE A 1 159 ? 8.555 -23.156 4.801 1 97 159 ILE A O 1
ATOM 1281 N N . LYS A 1 160 ? 9.039 -21.094 5.559 1 98.06 160 LYS A N 1
ATOM 1282 C CA . LYS A 1 160 ? 7.703 -20.891 6.098 1 98.06 160 LYS A CA 1
ATOM 1283 C C . LYS A 1 160 ? 6.672 -20.766 4.977 1 98.06 160 LYS A C 1
ATOM 1285 O O . LYS A 1 160 ? 6.926 -20.125 3.957 1 98.06 160 LYS A O 1
ATOM 1290 N N . ALA A 1 161 ? 5.57 -21.438 5.172 1 98.69 161 ALA A N 1
ATOM 1291 C CA . ALA A 1 161 ? 4.504 -21.422 4.176 1 98.69 161 ALA A CA 1
ATOM 1292 C C . ALA A 1 161 ? 3.133 -21.344 4.836 1 98.69 161 ALA A C 1
ATOM 1294 O O . ALA A 1 161 ? 2.932 -21.875 5.93 1 98.69 161 ALA A O 1
ATOM 1295 N N . ILE A 1 162 ? 2.279 -20.688 4.215 1 98.88 162 ILE A N 1
ATOM 1296 C CA . ILE A 1 162 ? 0.893 -20.594 4.66 1 98.88 162 ILE A CA 1
ATOM 1297 C C . ILE A 1 162 ? 0.001 -21.422 3.732 1 98.88 162 ILE A C 1
ATOM 1299 O O . ILE A 1 162 ? -0.005 -21.203 2.518 1 98.88 162 ILE A O 1
ATOM 1303 N N . ASP A 1 163 ? -0.697 -22.344 4.277 1 98.88 163 ASP A N 1
ATOM 1304 C CA . ASP A 1 163 ? -1.652 -23.188 3.557 1 98.88 163 ASP A CA 1
ATOM 1305 C C . ASP A 1 163 ? -2.953 -22.438 3.289 1 98.88 163 ASP A C 1
ATOM 1307 O O . ASP A 1 163 ? -3.949 -22.641 3.986 1 98.88 163 ASP A O 1
ATOM 1311 N N . MET A 1 164 ? -2.992 -21.719 2.23 1 98.62 164 MET A N 1
ATOM 1312 C CA . MET A 1 164 ? -4.141 -20.875 1.923 1 98.62 164 MET A CA 1
ATOM 1313 C C . MET A 1 164 ? -5.371 -21.719 1.604 1 98.62 164 MET A C 1
ATOM 1315 O O . MET A 1 164 ? -6.496 -21.328 1.924 1 98.62 164 MET A O 1
ATOM 1319 N N . TRP A 1 165 ? -5.113 -22.812 0.908 1 98.75 165 TRP A N 1
ATOM 1320 C CA . TRP A 1 165 ? -6.227 -23.641 0.476 1 98.75 165 TRP A CA 1
ATOM 1321 C C . TRP A 1 165 ? -7.039 -24.141 1.673 1 98.75 165 TRP A C 1
ATOM 1323 O O . TRP A 1 165 ? -8.266 -23.984 1.701 1 98.75 165 TRP A O 1
ATOM 1333 N N . SER A 1 166 ? -6.359 -24.641 2.678 1 98.62 166 SER A N 1
ATOM 1334 C CA . SER A 1 166 ? -7.035 -25.141 3.873 1 98.62 166 SER A CA 1
ATOM 1335 C C . SER A 1 166 ? -7.547 -23.984 4.734 1 98.62 166 SER A C 1
ATOM 1337 O O . SER A 1 166 ? -8.664 -24.047 5.258 1 98.62 166 SER A O 1
ATOM 1339 N N . LEU A 1 167 ? -6.746 -22.969 4.828 1 98.56 167 LEU A N 1
ATOM 1340 C CA . LEU A 1 167 ? -7.023 -21.859 5.727 1 98.56 167 LEU A CA 1
ATOM 1341 C C . LEU A 1 167 ? -8.352 -21.203 5.379 1 98.56 167 LEU A C 1
ATOM 1343 O O . LEU A 1 167 ? -9.188 -20.984 6.258 1 98.56 167 LEU A O 1
ATOM 1347 N N . ILE A 1 168 ? -8.594 -20.906 4.125 1 98.31 168 ILE A N 1
ATOM 1348 C CA . ILE A 1 168 ? -9.781 -20.188 3.676 1 98.31 168 ILE A CA 1
ATOM 1349 C C . ILE A 1 168 ? -11.016 -21.078 3.854 1 98.31 168 ILE A C 1
ATOM 1351 O O . ILE A 1 168 ? -12.102 -20.594 4.18 1 98.31 168 ILE A O 1
ATOM 1355 N N . GLN A 1 169 ? -10.797 -22.375 3.756 1 98 169 GLN A N 1
ATOM 1356 C CA . GLN A 1 169 ? -11.914 -23.312 3.789 1 98 169 GLN A CA 1
ATOM 1357 C C . GLN A 1 169 ? -12.305 -23.656 5.227 1 98 169 GLN A C 1
ATOM 1359 O O . GLN A 1 169 ? -13.258 -24.406 5.453 1 98 169 GLN A O 1
ATOM 1364 N N . THR A 1 170 ? -11.562 -23.109 6.211 1 95.75 170 THR A N 1
ATOM 1365 C CA . THR A 1 170 ? -11.938 -23.344 7.605 1 95.75 170 THR A CA 1
ATOM 1366 C C . THR A 1 170 ? -13.25 -22.625 7.934 1 95.75 170 THR A C 1
ATOM 1368 O O . THR A 1 170 ? -13.922 -22.984 8.906 1 95.75 170 THR A O 1
ATOM 1371 N N . ARG A 1 171 ? -13.523 -21.625 7.102 1 93.44 171 ARG A N 1
ATOM 1372 C CA . ARG A 1 171 ? -14.781 -20.922 7.25 1 93.44 171 ARG A CA 1
ATOM 1373 C C . ARG A 1 171 ? -15.906 -21.609 6.477 1 93.44 171 ARG A C 1
ATOM 1375 O O . ARG A 1 171 ? -15.734 -21.938 5.301 1 93.44 171 ARG A O 1
ATOM 1382 N N . ASP A 1 172 ? -17.016 -21.797 7.094 1 95.94 172 ASP A N 1
ATOM 1383 C CA . ASP A 1 172 ? -18.094 -22.578 6.488 1 95.94 172 ASP A CA 1
ATOM 1384 C C . ASP A 1 172 ? -18.641 -21.875 5.25 1 95.94 172 ASP A C 1
ATOM 1386 O O . ASP A 1 172 ? -19.016 -22.531 4.273 1 95.94 172 ASP A O 1
ATOM 1390 N N . ASP A 1 173 ? -18.703 -20.547 5.297 1 97.44 173 ASP A N 1
ATOM 1391 C CA . ASP A 1 173 ? -19.328 -19.797 4.207 1 97.44 173 ASP A CA 1
ATOM 1392 C C . ASP A 1 173 ? -18.266 -19.188 3.291 1 97.44 173 ASP A C 1
ATOM 1394 O O . ASP A 1 173 ? -18.516 -18.156 2.656 1 97.44 173 ASP A O 1
ATOM 1398 N N . TRP A 1 174 ? -17.078 -19.797 3.25 1 97.75 174 TRP A N 1
ATOM 1399 C CA . TRP A 1 174 ? -15.93 -19.234 2.533 1 97.75 174 TRP A CA 1
ATOM 1400 C C . TRP A 1 174 ? -16.266 -19.031 1.061 1 97.75 174 TRP A C 1
ATOM 1402 O O . TRP A 1 174 ? -15.875 -18.016 0.467 1 97.75 174 TRP A O 1
ATOM 1412 N N . ARG A 1 175 ? -17.078 -19.891 0.417 1 97.31 175 ARG A N 1
ATOM 1413 C CA . ARG A 1 175 ? -17.406 -19.781 -1.001 1 97.31 175 ARG A CA 1
ATOM 1414 C C . ARG A 1 175 ? -18.172 -18.484 -1.296 1 97.31 175 ARG A C 1
ATOM 1416 O O . ARG A 1 175 ? -17.969 -17.875 -2.34 1 97.31 175 ARG A O 1
ATOM 1423 N N . ASP A 1 176 ? -18.906 -18.047 -0.343 1 95.94 176 ASP A N 1
ATOM 1424 C CA . ASP A 1 176 ? -19.828 -16.922 -0.568 1 95.94 176 ASP A CA 1
ATOM 1425 C C . ASP A 1 176 ? -19.156 -15.602 -0.199 1 95.94 176 ASP A C 1
ATOM 1427 O O . ASP A 1 176 ? -19.5 -14.555 -0.758 1 95.94 176 ASP A O 1
ATOM 1431 N N . VAL A 1 177 ? -18.156 -15.633 0.668 1 97.56 177 VAL A N 1
ATOM 1432 C CA . VAL A 1 177 ? -17.781 -14.344 1.244 1 97.56 177 VAL A CA 1
ATOM 1433 C C . VAL A 1 177 ? -16.297 -14.07 0.984 1 97.56 177 VAL A C 1
ATOM 1435 O O . VAL A 1 177 ? -15.836 -12.938 1.155 1 97.56 177 VAL A O 1
ATOM 1438 N N . CYS A 1 178 ? -15.5 -15.023 0.538 1 98.12 178 CYS A N 1
ATOM 1439 C CA . CYS A 1 178 ? -14.055 -14.828 0.541 1 98.12 178 CYS A CA 1
ATOM 1440 C C . CYS A 1 178 ? -13.555 -14.43 -0.841 1 98.12 178 CYS A C 1
ATOM 1442 O O . CYS A 1 178 ? -12.367 -14.148 -1.019 1 98.12 178 CYS A O 1
ATOM 1444 N N . PHE A 1 179 ? -14.516 -14.352 -1.849 1 98 179 PHE A N 1
ATOM 1445 C CA . PHE A 1 179 ? -14.039 -14.094 -3.201 1 98 179 PHE A CA 1
ATOM 1446 C C . PHE A 1 179 ? -14.875 -13.008 -3.873 1 98 179 PHE A C 1
ATOM 1448 O O . PHE A 1 179 ? -16.047 -12.844 -3.557 1 98 179 PHE A O 1
ATOM 1455 N N . ILE A 1 180 ? -14.242 -12.297 -4.766 1 96.69 180 ILE A N 1
ATOM 1456 C CA . ILE A 1 180 ? -14.906 -11.305 -5.602 1 96.69 180 ILE A CA 1
ATOM 1457 C C . ILE A 1 180 ? -15.492 -11.977 -6.836 1 96.69 180 ILE A C 1
ATOM 1459 O O . ILE A 1 180 ? -16.609 -11.672 -7.246 1 96.69 180 ILE A O 1
ATOM 1463 N N . ASP A 1 181 ? -14.727 -12.961 -7.398 1 96.62 181 ASP A N 1
ATOM 1464 C CA . ASP A 1 181 ? -15.102 -13.562 -8.672 1 96.62 181 ASP A CA 1
ATOM 1465 C C . ASP A 1 181 ? -14.797 -15.062 -8.68 1 96.62 181 ASP A C 1
ATOM 1467 O O . ASP A 1 181 ? -14.555 -15.648 -9.742 1 96.62 181 ASP A O 1
ATOM 1471 N N . GLY A 1 182 ? -14.656 -15.602 -7.488 1 98 182 GLY A N 1
ATOM 1472 C CA . GLY A 1 182 ? -14.367 -17.016 -7.344 1 98 182 GLY A CA 1
ATOM 1473 C C . GLY A 1 182 ? -12.875 -17.328 -7.262 1 98 182 GLY A C 1
ATOM 1474 O O . GLY A 1 182 ? -12.484 -18.422 -6.895 1 98 182 GLY A O 1
ATOM 1475 N N . VAL A 1 183 ? -12.039 -16.344 -7.605 1 97.56 183 VAL A N 1
ATOM 1476 C CA . VAL A 1 183 ? -10.594 -16.562 -7.625 1 97.56 183 VAL A CA 1
ATOM 1477 C C . VAL A 1 183 ? -9.906 -15.516 -6.742 1 97.56 183 VAL A C 1
ATOM 1479 O O . VAL A 1 183 ? -9.117 -15.859 -5.859 1 97.56 183 VAL A O 1
ATOM 1482 N N . HIS A 1 184 ? -10.266 -14.227 -6.969 1 97.81 184 HIS A N 1
ATOM 1483 C CA . HIS A 1 184 ? -9.617 -13.141 -6.242 1 97.81 184 HIS A CA 1
ATOM 1484 C C . HIS A 1 184 ? -10.305 -12.883 -4.902 1 97.81 184 HIS A C 1
ATOM 1486 O O . HIS A 1 184 ? -11.523 -13 -4.797 1 97.81 184 HIS A O 1
ATOM 1492 N N . LEU A 1 185 ? -9.539 -12.484 -3.961 1 97.75 185 LEU A N 1
ATOM 1493 C CA . LEU A 1 185 ? -9.992 -12.422 -2.576 1 97.75 185 LEU A CA 1
ATOM 1494 C C . LEU A 1 185 ? -10.852 -11.18 -2.344 1 97.75 185 LEU A C 1
ATOM 1496 O O . LEU A 1 185 ? -10.547 -10.102 -2.855 1 97.75 185 LEU A O 1
ATOM 1500 N N . SER A 1 186 ? -11.922 -11.359 -1.612 1 96.88 186 SER A N 1
ATOM 1501 C CA . SER A 1 186 ? -12.695 -10.258 -1.052 1 96.88 186 SER A CA 1
ATOM 1502 C C . SER A 1 186 ? -12.016 -9.68 0.185 1 96.88 186 SER A C 1
ATOM 1504 O O . SER A 1 186 ? -10.961 -10.156 0.598 1 96.88 186 SER A O 1
ATOM 1506 N N . ILE A 1 187 ? -12.617 -8.656 0.762 1 95.5 187 ILE A N 1
ATOM 1507 C CA . ILE A 1 187 ? -12.117 -8.078 2.002 1 95.5 187 ILE A CA 1
ATOM 1508 C C . ILE A 1 187 ? -12.086 -9.141 3.096 1 95.5 187 ILE A C 1
ATOM 1510 O O . ILE A 1 187 ? -11.133 -9.219 3.871 1 95.5 187 ILE A O 1
ATOM 1514 N N . GLU A 1 188 ? -13.109 -9.984 3.139 1 97 188 GLU A N 1
ATOM 1515 C CA . GLU A 1 188 ? -13.18 -11.055 4.133 1 97 188 GLU A CA 1
ATOM 1516 C C . GLU A 1 188 ? -12.07 -12.086 3.912 1 97 188 GLU A C 1
ATOM 1518 O O . GLU A 1 188 ? -11.422 -12.516 4.863 1 97 188 GLU A O 1
ATOM 1523 N N . GLY A 1 189 ? -11.906 -12.461 2.662 1 97.62 189 GLY A N 1
ATOM 1524 C CA . GLY A 1 189 ? -10.812 -13.367 2.352 1 97.62 189 GLY A CA 1
ATOM 1525 C C . GLY A 1 189 ? -9.445 -12.781 2.668 1 97.62 189 GLY A C 1
ATOM 1526 O O . GLY A 1 189 ? -8.578 -13.477 3.205 1 97.62 189 GLY A O 1
ATOM 1527 N N . SER A 1 190 ? -9.289 -11.531 2.391 1 97.12 190 SER A N 1
ATOM 1528 C CA . SER A 1 190 ? -8.023 -10.844 2.631 1 97.12 190 SER A CA 1
ATOM 1529 C C . SER A 1 190 ? -7.719 -10.758 4.121 1 97.12 190 SER A C 1
ATOM 1531 O O . SER A 1 190 ? -6.555 -10.828 4.527 1 97.12 190 SER A O 1
ATOM 1533 N N . LYS A 1 191 ? -8.719 -10.594 4.918 1 97.06 191 LYS A N 1
ATOM 1534 C CA . LYS A 1 191 ? -8.531 -10.547 6.367 1 97.06 191 LYS A CA 1
ATOM 1535 C C . LYS A 1 191 ? -7.961 -11.859 6.891 1 97.06 191 LYS A C 1
ATOM 1537 O O . LYS A 1 191 ? -7.066 -11.859 7.742 1 97.06 191 LYS A O 1
ATOM 1542 N N . ILE A 1 192 ? -8.453 -12.938 6.375 1 98 192 ILE A N 1
ATOM 1543 C CA . ILE A 1 192 ? -7.949 -14.25 6.762 1 98 192 ILE A CA 1
ATOM 1544 C C . ILE A 1 192 ? -6.465 -14.359 6.422 1 98 192 ILE A C 1
ATOM 1546 O O . ILE A 1 192 ? -5.664 -14.805 7.246 1 98 192 ILE A O 1
ATOM 1550 N N . VAL A 1 193 ? -6.141 -13.883 5.266 1 97.88 193 VAL A N 1
ATOM 1551 C CA . VAL A 1 193 ? -4.773 -13.992 4.77 1 97.88 193 VAL A CA 1
ATOM 1552 C C . VAL A 1 193 ? -3.852 -13.086 5.582 1 97.88 193 VAL A C 1
ATOM 1554 O O . VAL A 1 193 ? -2.795 -13.523 6.043 1 97.88 193 VAL A O 1
ATOM 1557 N N . SER A 1 194 ? -4.215 -11.82 5.793 1 97.75 194 SER A N 1
ATOM 1558 C CA . SER A 1 194 ? -3.369 -10.898 6.539 1 97.75 194 SER A CA 1
ATOM 1559 C C . SER A 1 194 ? -3.164 -11.367 7.977 1 97.75 194 SER A C 1
ATOM 1561 O O . SER A 1 194 ? -2.055 -11.297 8.508 1 97.75 194 SER A O 1
ATOM 1563 N N . ASP A 1 195 ? -4.25 -11.898 8.602 1 98.12 195 ASP A N 1
ATOM 1564 C CA . ASP A 1 195 ? -4.133 -12.414 9.961 1 98.12 195 ASP A CA 1
ATOM 1565 C C . ASP A 1 195 ? -3.121 -13.555 10.031 1 98.12 195 ASP A C 1
ATOM 1567 O O . ASP A 1 195 ? -2.305 -13.617 10.953 1 98.12 195 ASP A O 1
ATOM 1571 N N . GLU A 1 196 ? -3.205 -14.422 9.086 1 98.75 196 GLU A N 1
ATOM 1572 C CA . GLU A 1 196 ? -2.307 -15.578 9.109 1 98.75 196 GLU A CA 1
ATOM 1573 C C . GLU A 1 196 ? -0.866 -15.156 8.828 1 98.75 196 GLU A C 1
ATOM 1575 O O . GLU A 1 196 ? 0.069 -15.68 9.438 1 98.75 196 GLU A O 1
ATOM 1580 N N . ILE A 1 197 ? -0.674 -14.234 7.875 1 98.75 197 ILE A N 1
ATOM 1581 C CA . ILE A 1 197 ? 0.668 -13.734 7.602 1 98.75 197 ILE A CA 1
ATOM 1582 C C . ILE A 1 197 ? 1.271 -13.148 8.875 1 98.75 197 ILE A C 1
ATOM 1584 O O . ILE A 1 197 ? 2.41 -13.461 9.234 1 98.75 197 ILE A O 1
ATOM 1588 N N . LEU A 1 198 ? 0.508 -12.336 9.57 1 98.12 198 LEU A N 1
ATOM 1589 C CA . LEU A 1 198 ? 0.99 -11.695 10.789 1 98.12 198 LEU A CA 1
ATOM 1590 C C . LEU A 1 198 ? 1.271 -12.727 11.875 1 98.12 198 LEU A C 1
ATOM 1592 O O . LEU A 1 198 ? 2.248 -12.602 12.617 1 98.12 198 LEU A O 1
ATOM 1596 N N . LYS A 1 199 ? 0.418 -13.719 11.961 1 98.5 199 LYS A N 1
ATOM 1597 C CA . LYS A 1 199 ? 0.632 -14.797 12.922 1 98.5 199 LYS A CA 1
ATOM 1598 C C . LYS A 1 199 ? 1.943 -15.523 12.641 1 98.5 199 LYS A C 1
ATOM 1600 O O . LYS A 1 199 ? 2.732 -15.766 13.555 1 98.5 199 LYS A O 1
ATOM 1605 N N . VAL A 1 200 ? 2.188 -15.844 11.383 1 98.62 200 VAL A N 1
ATOM 1606 C CA . VAL A 1 200 ? 3.396 -16.562 10.992 1 98.62 200 VAL A CA 1
ATOM 1607 C C . 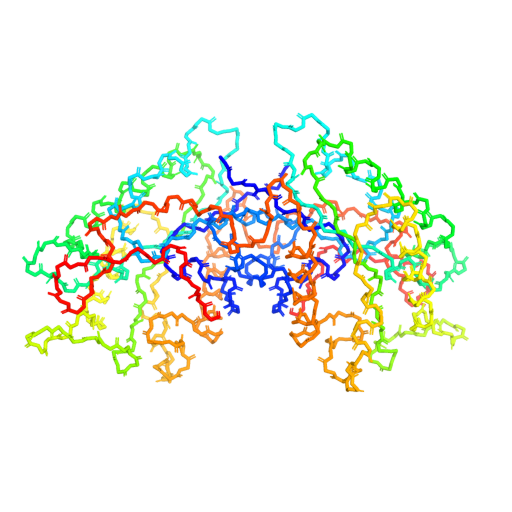VAL A 1 200 ? 4.625 -15.711 11.312 1 98.62 200 VAL A C 1
ATOM 1609 O O . VAL A 1 200 ? 5.617 -16.219 11.844 1 98.62 200 VAL A O 1
ATOM 1612 N N . ILE A 1 201 ? 4.566 -14.438 11.023 1 98.44 201 ILE A N 1
ATOM 1613 C CA . ILE A 1 201 ? 5.68 -13.539 11.305 1 98.44 201 ILE A CA 1
ATOM 1614 C C . ILE A 1 201 ? 5.922 -13.484 12.812 1 98.44 201 ILE A C 1
ATOM 1616 O O . ILE A 1 201 ? 7.066 -13.57 13.273 1 98.44 201 ILE A O 1
ATOM 1620 N N . ASN A 1 202 ? 4.875 -13.352 13.531 1 97.94 202 ASN A N 1
ATOM 1621 C CA . ASN A 1 202 ? 4.977 -13.266 14.984 1 97.94 202 ASN A CA 1
ATOM 1622 C C . ASN A 1 202 ? 5.559 -14.539 15.586 1 97.94 202 ASN A C 1
ATOM 1624 O O . ASN A 1 202 ? 6.395 -14.477 16.5 1 97.94 202 ASN A O 1
ATOM 1628 N N . GLU A 1 203 ? 5.215 -15.695 15.039 1 97.94 203 GLU A N 1
ATOM 1629 C CA . GLU A 1 203 ? 5.602 -16.984 15.602 1 97.94 203 GLU A CA 1
ATOM 1630 C C . GLU A 1 203 ? 6.973 -17.422 15.086 1 97.94 203 GLU A C 1
ATOM 1632 O O . GLU A 1 203 ? 7.586 -18.328 15.648 1 97.94 203 GLU A O 1
ATOM 1637 N N . ALA A 1 204 ? 7.477 -16.891 13.969 1 95.88 204 ALA A N 1
ATOM 1638 C CA . ALA A 1 204 ? 8.734 -17.297 13.352 1 95.88 204 ALA A CA 1
ATOM 1639 C C . ALA A 1 204 ? 9.914 -17.062 14.289 1 95.88 204 ALA A C 1
ATOM 1641 O O . ALA A 1 204 ? 10.953 -17.719 14.156 1 95.88 204 ALA A O 1
ATOM 1642 N N . GLU A 1 205 ? 9.922 -16.125 15.297 1 89.94 205 GLU A N 1
ATOM 1643 C CA . GLU A 1 205 ? 10.984 -15.82 16.25 1 89.94 205 GLU A CA 1
ATOM 1644 C C . GLU A 1 205 ? 12.281 -15.445 15.531 1 89.94 205 GLU A C 1
ATOM 1646 O O . GLU A 1 205 ? 13.359 -15.898 15.914 1 89.94 205 GLU A O 1
ATOM 1651 N N . TRP A 1 206 ? 12.133 -14.836 14.398 1 96.25 206 TRP A N 1
ATOM 1652 C CA . TRP A 1 206 ? 13.297 -14.336 13.664 1 96.25 206 TRP A CA 1
ATOM 1653 C C . TRP A 1 206 ? 14.055 -13.297 14.484 1 96.25 206 TRP A C 1
ATOM 1655 O O . TRP A 1 206 ? 13.469 -12.625 15.328 1 96.25 206 TRP A O 1
ATOM 1665 N N . LYS A 1 207 ? 15.375 -13.289 14.273 1 94.5 207 LYS A N 1
ATOM 1666 C CA . LYS A 1 207 ? 16.234 -12.273 14.883 1 94.5 207 LYS A CA 1
ATOM 1667 C C . LYS A 1 207 ? 16.922 -11.43 13.82 1 94.5 207 LYS A C 1
ATOM 1669 O O . LYS A 1 207 ? 17.766 -11.93 13.07 1 94.5 207 LYS A O 1
ATOM 1674 N N . PRO A 1 208 ? 16.625 -10.273 13.789 1 94.38 208 PRO A N 1
ATOM 1675 C CA . PRO A 1 208 ? 15.633 -9.516 14.547 1 94.38 208 PRO A CA 1
ATOM 1676 C C . PRO A 1 208 ? 14.195 -9.898 14.195 1 94.38 208 PRO A C 1
ATOM 1678 O O . PRO A 1 208 ? 13.945 -10.445 13.117 1 94.38 208 PRO A O 1
ATOM 1681 N N . SER A 1 209 ? 13.297 -9.547 15.102 1 97.06 209 SER A N 1
ATOM 1682 C CA . SER A 1 209 ? 11.875 -9.781 14.836 1 97.06 209 SER A CA 1
ATOM 1683 C C . SER A 1 209 ? 11.367 -8.898 13.703 1 97.06 209 SER A C 1
ATOM 1685 O O . SER A 1 209 ? 11.734 -7.723 13.617 1 97.06 209 SER A O 1
ATOM 1687 N N . LEU A 1 210 ? 10.484 -9.477 12.898 1 98.12 210 LEU A N 1
ATOM 1688 C CA . LEU A 1 210 ? 9.844 -8.703 11.844 1 98.12 210 LEU A CA 1
ATOM 1689 C C . LEU A 1 210 ? 8.383 -8.438 12.18 1 98.12 210 LEU A C 1
ATOM 1691 O O . LEU A 1 210 ? 7.633 -7.926 11.344 1 98.12 210 LEU A O 1
ATOM 1695 N N . TYR A 1 211 ? 7.973 -8.852 13.391 1 97.5 211 TYR A N 1
ATOM 1696 C CA . TYR A 1 211 ? 6.629 -8.508 13.836 1 97.5 211 TYR A CA 1
ATOM 1697 C C . TYR A 1 211 ? 6.508 -7.008 14.102 1 97.5 211 TYR A C 1
ATOM 1699 O O . TYR A 1 211 ? 7.355 -6.422 14.773 1 97.5 211 TYR A O 1
ATOM 1707 N N . TRP A 1 212 ? 5.496 -6.391 13.562 1 95.75 212 TRP A N 1
ATOM 1708 C CA . TRP A 1 212 ? 5.402 -4.938 13.5 1 95.75 212 TRP A CA 1
ATOM 1709 C C . TRP A 1 212 ? 5.531 -4.324 14.891 1 95.75 212 TRP A C 1
ATOM 1711 O O . TRP A 1 212 ? 6.129 -3.258 15.047 1 95.75 212 TRP A O 1
ATOM 1721 N N . HIS A 1 213 ? 4.98 -4.992 15.883 1 93.81 213 HIS A N 1
ATOM 1722 C CA . HIS A 1 213 ? 4.996 -4.48 17.25 1 93.81 213 HIS A CA 1
ATOM 1723 C C . HIS A 1 213 ? 6.422 -4.375 17.781 1 93.81 213 HIS A C 1
ATOM 1725 O O . HIS A 1 213 ? 6.723 -3.502 18.594 1 93.81 213 HIS A O 1
ATOM 1731 N N . ASP A 1 214 ? 7.309 -5.199 17.328 1 95.38 214 ASP A N 1
ATOM 1732 C CA . ASP A 1 214 ? 8.664 -5.309 17.859 1 95.38 214 ASP A CA 1
ATOM 1733 C C . ASP A 1 214 ? 9.641 -4.434 17.078 1 95.38 214 ASP A C 1
ATOM 1735 O O . ASP A 1 214 ? 10.766 -4.199 17.516 1 95.38 214 ASP A O 1
ATOM 1739 N N . MET A 1 215 ? 9.273 -4.008 15.969 1 96.25 215 MET A N 1
ATOM 1740 C CA . MET A 1 215 ? 10.188 -3.283 15.094 1 96.25 215 MET A CA 1
ATOM 1741 C C . MET A 1 215 ? 10.289 -1.816 15.5 1 96.25 215 MET A C 1
ATOM 1743 O O . MET A 1 215 ? 9.328 -1.245 16.016 1 96.25 215 MET A O 1
ATOM 1747 N N . SER A 1 216 ? 11.414 -1.258 15.18 1 95.38 216 SER A N 1
ATOM 1748 C CA . SER A 1 216 ? 11.625 0.155 15.477 1 95.38 216 SER A CA 1
ATOM 1749 C C . SER A 1 216 ? 10.852 1.046 14.508 1 95.38 216 SER A C 1
ATOM 1751 O O . SER A 1 216 ? 10.766 0.745 13.312 1 95.38 216 SER A O 1
ATOM 1753 N N . VAL A 1 217 ? 10.328 2.115 15.078 1 95.88 217 VAL A N 1
ATOM 1754 C CA . VAL A 1 217 ? 9.609 3.094 14.273 1 95.88 217 VAL A CA 1
ATOM 1755 C C . VAL A 1 217 ? 10.562 4.199 13.828 1 95.88 217 VAL A C 1
ATOM 1757 O O . VAL A 1 217 ? 11.422 4.633 14.594 1 95.88 217 VAL A O 1
ATOM 1760 N N . GLU A 1 218 ? 10.531 4.539 12.578 1 97 218 GLU A N 1
ATOM 1761 C CA . GLU A 1 218 ? 11.344 5.637 12.062 1 97 218 GLU A CA 1
ATOM 1762 C C . GLU A 1 218 ? 10.953 6.965 12.703 1 97 218 GLU A C 1
ATOM 1764 O O . GLU A 1 218 ? 9.766 7.297 12.781 1 97 218 GLU A O 1
ATOM 1769 N N . PHE A 1 219 ? 11.953 7.676 13.18 1 97 219 PHE A N 1
ATOM 1770 C CA . PHE A 1 219 ? 11.766 8.969 13.828 1 97 219 PHE A CA 1
ATOM 1771 C C . PHE A 1 219 ? 10.836 8.844 15.031 1 97 219 PHE A C 1
ATOM 1773 O O . PHE A 1 219 ? 9.875 9.602 15.156 1 97 219 PHE A O 1
ATOM 1780 N N . GLY A 1 220 ? 11.109 7.902 15.891 1 95.88 220 GLY A N 1
ATOM 1781 C CA . GLY A 1 220 ? 10.25 7.551 17 1 95.88 220 GLY A CA 1
ATOM 1782 C C . GLY A 1 220 ? 10.586 8.297 18.281 1 95.88 220 GLY A C 1
ATOM 1783 O O . GLY A 1 220 ? 10.062 7.977 19.344 1 95.88 220 GLY A O 1
ATOM 1784 N N . GLU A 1 221 ? 11.438 9.336 18.172 1 96.25 221 GLU A N 1
ATOM 1785 C CA . GLU A 1 221 ? 11.852 10.062 19.375 1 96.25 221 GLU A CA 1
ATOM 1786 C C . GLU A 1 221 ? 10.742 11.008 19.844 1 96.25 221 GLU A C 1
ATOM 1788 O O . GLU A 1 221 ? 9.953 11.5 19.047 1 96.25 221 GLU A O 1
ATOM 1793 N N . ASP A 1 222 ? 10.75 11.273 21.125 1 96.69 222 ASP A N 1
ATOM 1794 C CA . ASP A 1 222 ? 9.812 12.234 21.703 1 96.69 222 ASP A CA 1
ATOM 1795 C C . ASP A 1 222 ? 10.062 13.641 21.156 1 96.69 222 ASP A C 1
ATOM 1797 O O . ASP A 1 222 ? 11.188 13.977 20.781 1 96.69 222 ASP A O 1
ATOM 1801 N N . SER A 1 223 ? 9.008 14.367 21.109 1 96.88 223 SER A N 1
ATOM 1802 C CA . SER A 1 223 ? 9.094 15.734 20.609 1 96.88 223 SER A CA 1
ATOM 1803 C C . SER A 1 223 ? 8.203 16.672 21.406 1 96.88 223 SER A C 1
ATOM 1805 O O . SER A 1 223 ? 7.113 16.297 21.844 1 96.88 223 SER A O 1
ATOM 1807 N N . PRO A 1 224 ? 8.688 17.891 21.609 1 96.56 224 PRO A N 1
ATOM 1808 C CA . PRO A 1 224 ? 7.797 18.859 22.234 1 96.56 224 PRO A CA 1
ATOM 1809 C C . PRO A 1 224 ? 6.59 19.219 21.359 1 96.56 224 PRO A C 1
ATOM 1811 O O . PRO A 1 224 ? 5.656 19.875 21.828 1 96.56 224 PRO A O 1
ATOM 1814 N N . TYR A 1 225 ? 6.602 18.734 20.109 1 97.19 225 TYR A N 1
ATOM 1815 C CA . TYR A 1 225 ? 5.52 19.047 19.188 1 97.19 225 TYR A CA 1
ATOM 1816 C C . TYR A 1 225 ? 4.48 17.938 19.156 1 97.19 225 TYR A C 1
ATOM 1818 O O . TYR A 1 225 ? 3.496 18.016 18.422 1 97.19 225 TYR A O 1
ATOM 1826 N N . ASP A 1 22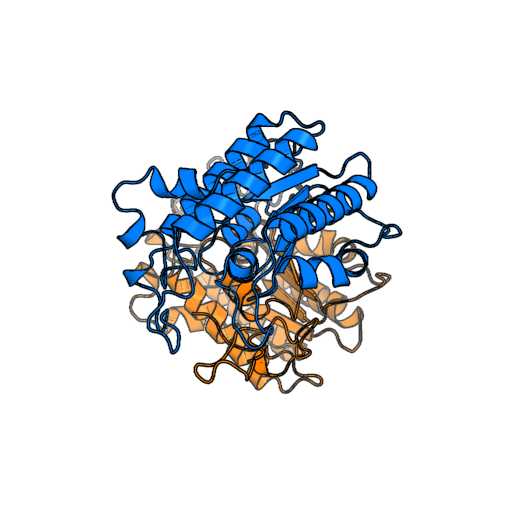6 ? 4.711 16.844 19.984 1 97.5 226 ASP A N 1
ATOM 1827 C CA . ASP A 1 226 ? 3.758 15.742 20.078 1 97.5 226 ASP A CA 1
ATOM 1828 C C . ASP A 1 226 ? 2.441 16.203 20.703 1 97.5 226 ASP A C 1
ATOM 1830 O O . ASP A 1 226 ? 2.387 17.266 21.328 1 97.5 226 ASP A O 1
ATOM 1834 N N . PRO A 1 227 ? 1.33 15.469 20.484 1 95.31 227 PRO A N 1
ATOM 1835 C CA . PRO A 1 227 ? 0.067 15.797 21.156 1 95.31 227 PRO A CA 1
ATOM 1836 C C . PRO A 1 227 ? 0.22 15.961 22.672 1 95.31 227 PRO A C 1
ATOM 1838 O O . PRO A 1 227 ? 1.09 15.328 23.266 1 95.31 227 PRO A O 1
ATOM 1841 N N . VAL A 1 228 ? -0.653 16.797 23.172 1 94.19 228 VAL A N 1
ATOM 1842 C CA . VAL A 1 228 ? -0.548 17.125 24.578 1 94.19 228 VAL A CA 1
ATOM 1843 C C . VAL A 1 228 ? -1.627 16.391 25.375 1 94.19 228 VAL A C 1
ATOM 1845 O O . VAL A 1 228 ? -2.783 16.328 24.953 1 94.19 228 VAL A O 1
ATOM 1848 N N . LEU A 1 229 ? -1.254 15.836 26.484 1 91 229 LEU A N 1
ATOM 1849 C CA . LEU A 1 229 ? -2.197 15.18 27.375 1 91 229 LEU A CA 1
ATOM 1850 C C . LEU A 1 229 ? -3.105 16.203 28.047 1 91 229 LEU A C 1
ATOM 1852 O O . LEU A 1 229 ? -2.857 17.406 27.969 1 91 229 LEU A O 1
ATOM 1856 N N . PRO A 1 230 ? -4.121 15.742 28.703 1 87.06 230 PRO A N 1
ATOM 1857 C CA . PRO A 1 230 ? -5.105 16.656 29.297 1 87.06 230 PRO A CA 1
ATOM 1858 C C . PRO A 1 230 ? -4.492 17.578 30.344 1 87.06 230 PRO A C 1
ATOM 1860 O O . PRO A 1 230 ? -5.043 18.656 30.609 1 87.06 230 PRO A O 1
ATOM 1863 N N . ASP A 1 231 ? -3.369 17.219 30.844 1 87.56 231 ASP A N 1
ATOM 1864 C CA . ASP A 1 231 ? -2.742 18.062 31.859 1 87.56 231 ASP A CA 1
ATOM 1865 C C . ASP A 1 231 ? -2.172 19.344 31.25 1 87.56 231 ASP A C 1
ATOM 1867 O O . ASP A 1 231 ? -1.74 20.234 31.969 1 87.56 231 ASP A O 1
ATOM 1871 N N . GLY A 1 232 ? -2.031 19.375 29.875 1 87.5 232 GLY A N 1
ATOM 1872 C CA . GLY A 1 232 ? -1.658 20.594 29.156 1 87.5 232 GLY A CA 1
ATOM 1873 C C . GLY A 1 232 ? -0.158 20.812 29.094 1 87.5 232 GLY A C 1
ATOM 1874 O O . GLY A 1 232 ? 0.308 21.781 28.484 1 87.5 232 GLY A O 1
ATOM 1875 N N . VAL A 1 233 ? 0.643 19.828 29.656 1 91.5 233 VAL A N 1
ATOM 1876 C CA . VAL A 1 233 ? 2.078 20.078 29.703 1 91.5 233 VAL A CA 1
ATOM 1877 C C . VAL A 1 233 ? 2.846 18.844 29.25 1 91.5 233 VAL A C 1
ATOM 1879 O O . VAL A 1 233 ? 3.969 18.953 28.766 1 91.5 233 VAL A O 1
ATOM 1882 N N . THR A 1 234 ? 2.236 17.75 29.438 1 93.94 234 THR A N 1
ATOM 1883 C CA . THR A 1 234 ? 2.906 16.5 29.078 1 93.94 234 THR A CA 1
ATOM 1884 C C . THR A 1 234 ? 2.559 16.109 27.641 1 93.94 234 THR A C 1
ATOM 1886 O O . THR A 1 234 ? 1.387 16.109 27.266 1 93.94 234 THR A O 1
ATOM 1889 N N . THR A 1 235 ? 3.557 15.828 26.828 1 95.88 235 THR A N 1
ATOM 1890 C CA . THR A 1 235 ? 3.318 15.352 25.469 1 95.88 235 THR A CA 1
ATOM 1891 C C . THR A 1 235 ? 3.363 13.828 25.406 1 95.88 235 THR A C 1
ATOM 1893 O O . THR A 1 235 ? 3.912 13.188 26.297 1 95.88 235 THR A O 1
ATOM 1896 N N . ILE A 1 236 ? 2.746 13.281 24.422 1 95.81 236 ILE A N 1
ATOM 1897 C CA . ILE A 1 236 ? 2.719 11.836 24.234 1 95.81 236 ILE A CA 1
ATOM 1898 C C . ILE A 1 236 ? 3.133 11.5 22.797 1 95.81 236 ILE A C 1
ATOM 1900 O O . ILE A 1 236 ? 2.541 12 21.844 1 95.81 236 ILE A O 1
ATOM 1904 N N . ASN A 1 237 ? 4.176 10.711 22.672 1 96.62 237 ASN A N 1
ATOM 1905 C CA . ASN A 1 237 ? 4.621 10.203 21.391 1 96.62 237 ASN A CA 1
ATOM 1906 C C . ASN A 1 237 ? 3.701 9.094 20.875 1 96.62 237 ASN A C 1
ATOM 1908 O O . ASN A 1 237 ? 3.604 8.031 21.484 1 96.62 237 ASN A O 1
ATOM 1912 N N . VAL A 1 238 ? 3.064 9.297 19.719 1 95.25 238 VAL A N 1
ATOM 1913 C CA . VAL A 1 238 ? 2.057 8.344 19.266 1 95.25 238 VAL A CA 1
ATOM 1914 C C . VAL A 1 238 ? 2.615 7.512 18.109 1 95.25 238 VAL A C 1
ATOM 1916 O O . VAL A 1 238 ? 1.868 6.812 17.422 1 95.25 238 VAL A O 1
ATOM 1919 N N . SER A 1 239 ? 3.93 7.566 17.828 1 94.81 239 SER A N 1
ATOM 1920 C CA . SER A 1 239 ? 4.543 6.93 16.672 1 94.81 239 SER A CA 1
ATOM 1921 C C . SER A 1 239 ? 4.352 5.418 16.688 1 94.81 239 SER A C 1
ATOM 1923 O O . SER A 1 239 ? 4.305 4.773 15.641 1 94.81 239 SER A O 1
ATOM 1925 N N . ASN A 1 240 ? 4.141 4.871 17.875 1 91.56 240 ASN A N 1
ATOM 1926 C CA . ASN A 1 240 ? 4.008 3.422 18 1 91.56 240 ASN A CA 1
ATOM 1927 C C . ASN A 1 240 ? 2.582 3.018 18.359 1 91.56 240 ASN A C 1
ATOM 1929 O O . ASN A 1 240 ? 2.32 1.854 18.672 1 91.56 240 ASN A O 1
ATOM 1933 N N . MET A 1 241 ? 1.702 3.996 18.312 1 90.06 241 MET A N 1
ATOM 1934 C CA . MET A 1 241 ? 0.326 3.689 18.703 1 90.06 241 MET A CA 1
ATOM 1935 C C . MET A 1 241 ? -0.452 3.125 17.516 1 90.06 241 MET A C 1
ATOM 1937 O O . MET A 1 241 ? -0.38 3.658 16.406 1 90.06 241 MET A O 1
ATOM 1941 N N . PRO A 1 242 ? -1.117 2.082 17.844 1 83.19 242 PRO A N 1
ATOM 1942 C CA . PRO A 1 242 ? -1.904 1.49 16.766 1 83.19 242 PRO A CA 1
ATOM 1943 C C . PRO A 1 242 ? -3.08 2.369 16.328 1 83.19 242 PRO A C 1
ATOM 1945 O O . PRO A 1 242 ? -3.598 3.143 17.141 1 83.19 242 PRO A O 1
ATOM 1948 N N . PHE A 1 243 ? -3.383 2.381 15.148 1 83.88 243 PHE A N 1
ATOM 1949 C CA . PHE A 1 243 ? -4.574 3.006 14.586 1 83.88 243 PHE A CA 1
ATOM 1950 C C . PHE A 1 243 ? -5.523 1.953 14.023 1 83.88 243 PHE A C 1
ATOM 1952 O O . PHE A 1 243 ? -5.082 0.902 13.555 1 83.88 243 PHE A O 1
ATOM 1959 N N . PRO A 1 244 ? -6.945 1.958 14.023 1 71.12 244 PRO A N 1
ATOM 1960 C CA . PRO A 1 244 ? -7.922 0.907 13.727 1 71.12 244 PRO A CA 1
ATOM 1961 C C . PRO A 1 244 ? -7.711 0.285 12.344 1 71.12 244 PRO A C 1
ATOM 1963 O O . PRO A 1 244 ? -7.133 0.917 11.461 1 71.12 244 PRO A O 1
ATOM 1966 N N . MET B 1 1 ? 13.805 0.552 -13.539 1 81.06 1 MET B N 1
ATOM 1967 C CA . MET B 1 1 ? 13.156 0.71 -12.234 1 81.06 1 MET B CA 1
ATOM 1968 C C . MET B 1 1 ? 11.852 1.482 -12.367 1 81.06 1 MET B C 1
ATOM 1970 O O . MET B 1 1 ? 11.734 2.375 -13.203 1 81.06 1 MET B O 1
ATOM 1974 N N . ARG B 1 2 ? 10.773 1.089 -11.641 1 94.31 2 ARG B N 1
ATOM 1975 C CA . ARG B 1 2 ? 9.5 1.799 -11.641 1 94.31 2 ARG B CA 1
ATOM 1976 C C . ARG B 1 2 ? 9.656 3.197 -11.055 1 94.31 2 ARG B C 1
ATOM 1978 O O . ARG B 1 2 ? 10.422 3.4 -10.109 1 94.31 2 ARG B O 1
ATOM 1985 N N . PRO B 1 3 ? 8.953 4.176 -11.727 1 97.19 3 PRO B N 1
ATOM 1986 C CA . PRO B 1 3 ? 8.898 5.469 -11.031 1 97.19 3 PRO B CA 1
ATOM 1987 C C . PRO B 1 3 ? 8.344 5.352 -9.609 1 97.19 3 PRO B C 1
ATOM 1989 O O . PRO B 1 3 ? 7.711 4.344 -9.273 1 97.19 3 PRO B O 1
ATOM 1992 N N . GLN B 1 4 ? 8.648 6.359 -8.836 1 97.88 4 GLN B N 1
ATOM 1993 C CA . GLN B 1 4 ? 8.195 6.34 -7.449 1 97.88 4 GLN B CA 1
ATOM 1994 C C . GLN B 1 4 ? 7.223 7.48 -7.172 1 97.88 4 GLN B C 1
ATOM 1996 O O . GLN B 1 4 ? 7.449 8.617 -7.598 1 97.88 4 GLN B O 1
ATOM 2001 N N . PHE B 1 5 ? 6.094 7.191 -6.613 1 98.81 5 PHE B N 1
ATOM 2002 C CA . PHE B 1 5 ? 5.258 8.164 -5.922 1 98.81 5 PHE B CA 1
ATOM 2003 C C . PHE B 1 5 ? 5.512 8.133 -4.422 1 98.81 5 PHE B C 1
ATOM 2005 O O . PHE B 1 5 ? 5.449 7.074 -3.797 1 98.81 5 PHE B O 1
ATOM 2012 N N . VAL B 1 6 ? 5.824 9.25 -3.84 1 98.81 6 VAL B N 1
ATOM 2013 C CA . VAL B 1 6 ? 6.023 9.305 -2.395 1 98.81 6 VAL B CA 1
ATOM 2014 C C . VAL B 1 6 ? 4.871 10.062 -1.743 1 98.81 6 VAL B C 1
ATOM 2016 O O . VAL B 1 6 ? 4.535 11.18 -2.16 1 98.81 6 VAL B O 1
ATOM 2019 N N . LEU B 1 7 ? 4.188 9.406 -0.795 1 98.94 7 LEU B N 1
ATOM 2020 C CA . LEU B 1 7 ? 3.184 10.055 0.042 1 98.94 7 LEU B CA 1
ATOM 2021 C C . LEU B 1 7 ? 3.809 10.594 1.326 1 98.94 7 LEU B C 1
ATOM 2023 O O . LEU B 1 7 ? 4.27 9.812 2.168 1 98.94 7 LEU B O 1
ATOM 2027 N N . PHE B 1 8 ? 3.893 11.891 1.479 1 98.94 8 PHE B N 1
ATOM 2028 C CA . PHE B 1 8 ? 4.598 12.539 2.58 1 98.94 8 PHE B CA 1
ATOM 2029 C C . PHE B 1 8 ? 3.641 13.383 3.414 1 98.94 8 PHE B C 1
ATOM 2031 O O . PHE B 1 8 ? 3.09 14.367 2.928 1 98.94 8 PHE B O 1
ATOM 2038 N N . GLY B 1 9 ? 3.438 12.945 4.645 1 98.88 9 GLY B N 1
ATOM 2039 C CA . GLY B 1 9 ? 2.494 13.727 5.426 1 98.88 9 GLY B CA 1
ATOM 2040 C C . GLY B 1 9 ? 2.271 13.18 6.82 1 98.88 9 GLY B C 1
ATOM 2041 O O . GLY B 1 9 ? 3.049 12.352 7.301 1 98.88 9 GLY B O 1
ATOM 2042 N N . SER B 1 10 ? 1.295 13.688 7.52 1 98.44 10 SER B N 1
ATOM 2043 C CA . SER B 1 10 ? 0.981 13.297 8.891 1 98.44 10 SER B CA 1
ATOM 2044 C C . SER B 1 10 ? 0.089 12.062 8.922 1 98.44 10 SER B C 1
ATOM 2046 O O . SER B 1 10 ? 0.343 11.086 8.211 1 98.44 10 SER B O 1
ATOM 2048 N N . SER B 1 11 ? -0.954 12.016 9.812 1 97.94 11 SER B N 1
ATOM 2049 C CA . SER B 1 11 ? -1.729 10.805 10.047 1 97.94 11 SER B CA 1
ATOM 2050 C C . SER B 1 11 ? -2.648 10.492 8.875 1 97.94 11 SER B C 1
ATOM 2052 O O . SER B 1 11 ? -2.922 9.328 8.586 1 97.94 11 SER B O 1
ATOM 2054 N N . ILE B 1 12 ? -3.156 11.469 8.148 1 98 12 ILE B N 1
ATOM 2055 C CA . ILE B 1 12 ? -4.008 11.25 6.984 1 98 12 ILE B CA 1
ATOM 2056 C C . ILE B 1 12 ? -3.244 10.469 5.918 1 98 12 ILE B C 1
ATOM 2058 O O . ILE B 1 12 ? -3.83 9.664 5.188 1 98 12 ILE B O 1
ATOM 2062 N N . VAL B 1 13 ? -1.932 10.672 5.891 1 98.56 13 VAL B N 1
ATOM 2063 C CA . VAL B 1 13 ? -1.062 9.969 4.957 1 98.56 13 VAL B CA 1
ATOM 2064 C C . VAL B 1 13 ? -0.647 8.625 5.559 1 98.56 13 VAL B C 1
ATOM 2066 O O . VAL B 1 13 ? -0.773 7.582 4.91 1 98.56 13 VAL B O 1
ATOM 2069 N N . GLN B 1 14 ? -0.199 8.617 6.832 1 98.06 14 GLN B N 1
ATOM 2070 C CA . GLN B 1 14 ? 0.248 7.371 7.445 1 98.06 14 GLN B CA 1
ATOM 2071 C C . GLN B 1 14 ? -0.843 6.305 7.387 1 98.06 14 GLN B C 1
ATOM 2073 O O . GLN B 1 14 ? -0.555 5.125 7.172 1 98.06 14 GLN B O 1
ATOM 2078 N N . HIS B 1 15 ? -2.07 6.715 7.531 1 97.31 15 HIS B N 1
ATOM 2079 C CA . HIS B 1 15 ? -3.176 5.766 7.637 1 97.31 15 HIS B CA 1
ATOM 2080 C C . HIS B 1 15 ? -3.881 5.59 6.297 1 97.31 15 HIS B C 1
ATOM 2082 O O . HIS B 1 15 ? -4.98 5.039 6.234 1 97.31 15 HIS B O 1
ATOM 2088 N N . SER B 1 16 ? -3.205 6.016 5.223 1 97.5 16 SER B N 1
ATOM 2089 C CA . SER B 1 16 ? -3.857 6.027 3.918 1 97.5 16 SER B CA 1
ATOM 2090 C C . SER B 1 16 ? -3.994 4.617 3.354 1 97.5 16 SER B C 1
ATOM 2092 O O . SER B 1 16 ? -4.68 4.406 2.35 1 97.5 16 SER B O 1
ATOM 2094 N N . TYR B 1 17 ? -3.463 3.617 4.023 1 96.62 17 TYR B N 1
ATOM 2095 C CA . TYR B 1 17 ? -3.592 2.248 3.539 1 96.62 17 TYR B CA 1
ATOM 2096 C C . TYR B 1 17 ? -4.707 1.512 4.273 1 96.62 17 TYR B C 1
ATOM 2098 O O . TYR B 1 17 ? -5.105 0.416 3.873 1 96.62 17 TYR B O 1
ATOM 2106 N N . TYR B 1 18 ? -5.172 2.07 5.312 1 93.88 18 TYR B N 1
ATOM 2107 C CA . TYR B 1 18 ? -6.348 1.517 5.973 1 93.88 18 TYR B CA 1
ATOM 2108 C C . TYR B 1 18 ? -7.621 1.89 5.219 1 93.88 18 TYR B C 1
ATOM 2110 O O . TYR B 1 18 ? -8.234 2.922 5.5 1 93.88 18 TYR B O 1
ATOM 2118 N N . GLU B 1 19 ? -8.094 0.986 4.367 1 87.5 19 GLU B N 1
ATOM 2119 C CA . GLU B 1 19 ? -9.258 1.259 3.525 1 87.5 19 GLU B CA 1
ATOM 2120 C C . GLU B 1 19 ? -9.203 2.674 2.955 1 87.5 19 GLU B C 1
ATOM 2122 O O . GLU B 1 19 ? -10.195 3.406 3.006 1 87.5 19 GLU B O 1
ATOM 2127 N N . GLY B 1 20 ? -7.996 3.023 2.381 1 94.19 20 GLY B N 1
ATOM 2128 C CA . GLY B 1 20 ? -7.793 4.445 2.15 1 94.19 20 GLY B CA 1
ATOM 2129 C C . GLY B 1 20 ? -7.246 4.754 0.769 1 94.19 20 GLY B C 1
ATOM 2130 O O . GLY B 1 20 ? -7.188 3.873 -0.092 1 94.19 20 GLY B O 1
ATOM 2131 N N . TRP B 1 21 ? -6.98 6.062 0.636 1 98.19 21 TRP B N 1
ATOM 2132 C CA . TRP B 1 21 ? -6.652 6.598 -0.682 1 98.19 21 TRP B CA 1
ATOM 2133 C C . TRP B 1 21 ? -5.273 6.133 -1.131 1 98.19 21 TRP B C 1
ATOM 2135 O O . TRP B 1 21 ? -5.027 5.965 -2.328 1 98.19 21 TRP B O 1
ATOM 2145 N N . GLY B 1 22 ? -4.301 5.879 -0.19 1 98.25 22 GLY B N 1
ATOM 2146 C CA . GLY B 1 22 ? -3.014 5.305 -0.549 1 98.25 22 GLY B CA 1
ATOM 2147 C C . GLY B 1 22 ? -3.123 3.9 -1.115 1 98.25 22 GLY B C 1
ATOM 2148 O O . GLY B 1 22 ? -2.408 3.547 -2.055 1 98.25 22 GLY B O 1
ATOM 2149 N N . ALA B 1 23 ? -4.012 3.113 -0.506 1 97.75 23 ALA B N 1
ATOM 2150 C CA . ALA B 1 23 ? -4.258 1.765 -1.007 1 97.75 23 ALA B CA 1
ATOM 2151 C C . ALA B 1 23 ? -4.836 1.801 -2.42 1 97.75 23 ALA B C 1
ATOM 2153 O O . ALA B 1 23 ? -4.43 1.021 -3.283 1 97.75 23 ALA B O 1
ATOM 2154 N N . THR B 1 24 ? -5.746 2.693 -2.662 1 97.12 24 THR B N 1
ATOM 2155 C CA . THR B 1 24 ? -6.371 2.84 -3.971 1 97.12 24 THR B CA 1
ATOM 2156 C C . THR B 1 24 ? -5.336 3.201 -5.027 1 97.12 24 THR B C 1
ATOM 2158 O O . THR B 1 24 ? -5.297 2.598 -6.102 1 97.12 24 THR B O 1
ATOM 2161 N N . ILE B 1 25 ? -4.504 4.148 -4.707 1 97.94 25 ILE B N 1
ATOM 2162 C CA . ILE B 1 25 ? -3.463 4.566 -5.637 1 97.94 25 ILE B CA 1
ATOM 2163 C C . ILE B 1 25 ? -2.514 3.402 -5.906 1 97.94 25 ILE B C 1
ATOM 2165 O O . ILE B 1 25 ? -2.176 3.121 -7.059 1 97.94 25 ILE B O 1
ATOM 2169 N N . SER B 1 26 ? -2.115 2.67 -4.852 1 97.81 26 SER B N 1
ATOM 2170 C CA . SER B 1 26 ? -1.199 1.543 -5 1 97.81 26 SER B CA 1
ATOM 2171 C C . SER B 1 26 ? -1.811 0.442 -5.859 1 97.81 26 SER B C 1
ATOM 2173 O O . SER B 1 26 ? -1.107 -0.209 -6.633 1 97.81 26 SER B O 1
ATOM 2175 N N . HIS B 1 27 ? -3.102 0.278 -5.719 1 96.94 27 HIS B N 1
ATOM 2176 C CA . HIS B 1 27 ? -3.812 -0.721 -6.508 1 96.94 27 HIS B CA 1
ATOM 2177 C C . HIS B 1 27 ? -3.84 -0.34 -7.984 1 96.94 27 HIS B C 1
ATOM 2179 O O . HIS B 1 27 ? -3.49 -1.15 -8.844 1 96.94 27 HIS B O 1
ATOM 2185 N N . LEU B 1 28 ? -4.168 0.868 -8.297 1 96.5 28 LEU B N 1
ATOM 2186 C CA . LEU B 1 28 ? -4.355 1.32 -9.672 1 96.5 28 LEU B CA 1
ATOM 2187 C C . LEU B 1 28 ? -3.021 1.394 -10.406 1 96.5 28 LEU B C 1
ATOM 2189 O O . LEU B 1 28 ? -2.959 1.151 -11.617 1 96.5 28 LEU B O 1
ATOM 2193 N N . TYR B 1 29 ? -1.993 1.706 -9.648 1 97.38 29 TYR B N 1
ATOM 2194 C CA . TYR B 1 29 ? -0.691 1.911 -10.273 1 97.38 29 TYR B CA 1
ATOM 2195 C C . TYR B 1 29 ? 0.17 0.659 -10.164 1 97.38 29 TYR B C 1
ATOM 2197 O O . TYR B 1 29 ? 1.376 0.703 -10.414 1 97.38 29 TYR B O 1
ATOM 2205 N N . ALA B 1 30 ? -0.549 -0.417 -9.766 1 95.69 30 ALA B N 1
ATOM 2206 C CA . ALA B 1 30 ? 0.202 -1.668 -9.688 1 95.69 30 ALA B CA 1
ATOM 2207 C C . ALA B 1 30 ? 0.963 -1.931 -10.984 1 95.69 30 ALA B C 1
ATOM 2209 O O . ALA B 1 30 ? 0.433 -1.716 -12.078 1 95.69 30 ALA B O 1
ATOM 2210 N N . ARG B 1 31 ? 2.316 -2.328 -10.945 1 96.19 31 ARG B N 1
ATOM 2211 C CA . ARG B 1 31 ? 3.201 -2.689 -12.047 1 96.19 31 ARG B CA 1
ATOM 2212 C C . ARG B 1 31 ? 3.715 -1.447 -12.773 1 96.19 31 ARG B C 1
ATOM 2214 O O . ARG B 1 31 ? 4.477 -1.552 -13.734 1 96.19 31 ARG B O 1
ATOM 2221 N N . LYS B 1 32 ? 3.24 -0.27 -12.344 1 97.5 32 LYS B N 1
ATOM 2222 C CA . LYS B 1 32 ? 3.623 0.952 -13.047 1 97.5 32 LYS B CA 1
ATOM 2223 C C . LYS B 1 32 ? 4.477 1.85 -12.156 1 97.5 32 LYS B C 1
ATOM 2225 O O . LYS B 1 32 ? 5.449 2.451 -12.617 1 97.5 32 LYS B O 1
ATOM 2230 N N . VAL B 1 33 ? 4.082 1.932 -10.922 1 97.81 33 VAL B N 1
ATOM 2231 C CA . VAL B 1 33 ? 4.73 2.836 -9.977 1 97.81 33 VAL B CA 1
ATOM 2232 C C . VAL B 1 33 ? 4.934 2.127 -8.641 1 97.81 33 VAL B C 1
ATOM 2234 O O . VAL B 1 33 ? 4.109 1.3 -8.234 1 97.81 33 VAL B O 1
ATOM 2237 N N . ASP B 1 34 ? 6.043 2.406 -7.996 1 97.88 34 ASP B N 1
ATOM 2238 C CA . ASP B 1 34 ? 6.18 2.074 -6.582 1 97.88 34 ASP B CA 1
ATOM 2239 C C . ASP B 1 34 ? 5.699 3.223 -5.699 1 97.88 34 ASP B C 1
ATOM 2241 O O . ASP B 1 34 ? 6.227 4.332 -5.773 1 97.88 34 ASP B O 1
ATOM 2245 N N . VAL B 1 35 ? 4.699 2.965 -4.906 1 98.38 35 VAL B N 1
ATOM 2246 C CA . VAL B 1 35 ? 4.195 3.961 -3.965 1 98.38 35 VAL B CA 1
ATOM 2247 C C . VAL B 1 35 ? 4.895 3.795 -2.617 1 98.38 35 VAL B C 1
ATOM 2249 O O . VAL B 1 35 ? 4.836 2.723 -2.01 1 98.38 35 VAL B O 1
ATOM 2252 N N . ILE B 1 36 ? 5.562 4.844 -2.166 1 98 36 ILE B N 1
ATOM 2253 C CA . ILE B 1 36 ? 6.344 4.828 -0.935 1 98 36 ILE B CA 1
ATOM 2254 C C . ILE B 1 36 ? 5.664 5.695 0.122 1 98 36 ILE B C 1
ATOM 2256 O O . ILE B 1 36 ? 5.363 6.863 -0.125 1 98 36 ILE B O 1
ATOM 2260 N N . LEU B 1 37 ? 5.414 5.098 1.286 1 98.44 37 LEU B N 1
ATOM 2261 C CA . LEU B 1 37 ? 4.68 5.77 2.355 1 98.44 37 LEU B CA 1
ATOM 2262 C C . LEU B 1 37 ? 5.637 6.441 3.332 1 98.44 37 LEU B C 1
ATOM 2264 O O . LEU B 1 37 ? 6.457 5.77 3.969 1 98.44 37 LEU B O 1
ATOM 2268 N N . ARG B 1 38 ? 5.578 7.711 3.385 1 98.62 38 ARG B N 1
ATOM 2269 C CA . ARG B 1 38 ? 6.273 8.516 4.379 1 98.62 38 ARG B CA 1
ATOM 2270 C C . ARG B 1 38 ? 5.289 9.336 5.207 1 98.62 38 ARG B C 1
ATOM 2272 O O . ARG B 1 38 ? 5.328 10.57 5.188 1 98.62 38 ARG B O 1
ATOM 2279 N N . GLY B 1 39 ? 4.41 8.625 5.91 1 98.31 39 GLY B N 1
ATOM 2280 C CA . GLY B 1 39 ? 3.439 9.211 6.816 1 98.31 39 GLY B CA 1
ATOM 2281 C C . GLY B 1 39 ? 3.891 9.203 8.266 1 98.31 39 GLY B C 1
ATOM 2282 O O . GLY B 1 39 ? 4.445 8.203 8.734 1 98.31 39 GLY B O 1
ATOM 2283 N N . TYR B 1 40 ? 3.656 10.305 8.977 1 98.38 40 TYR B N 1
ATOM 2284 C CA . TYR B 1 40 ? 4.082 10.477 10.367 1 98.38 40 TYR B CA 1
ATOM 2285 C C . TYR B 1 40 ? 2.951 11.039 11.219 1 98.38 40 TYR B C 1
ATOM 2287 O O . TYR B 1 40 ? 2.758 12.258 11.273 1 98.38 40 TYR B O 1
ATOM 2295 N N . ALA B 1 41 ? 2.299 10.172 11.914 1 97.62 41 ALA B N 1
ATOM 2296 C CA . ALA B 1 41 ? 1.104 10.523 12.68 1 97.62 41 ALA B CA 1
ATOM 2297 C C . ALA B 1 41 ? 1.402 11.633 13.688 1 97.62 41 ALA B C 1
ATOM 2299 O O . ALA B 1 41 ? 2.426 11.602 14.375 1 97.62 41 ALA B O 1
ATOM 2300 N N . ALA B 1 42 ? 0.568 12.609 13.719 1 97.69 42 ALA B N 1
ATOM 2301 C CA . ALA B 1 42 ? 0.534 13.711 14.68 1 97.69 42 ALA B CA 1
ATOM 2302 C C . ALA B 1 42 ? 1.562 14.781 14.328 1 97.69 42 ALA B C 1
ATOM 2304 O O . ALA B 1 42 ? 1.662 15.805 15.008 1 97.69 42 ALA B O 1
ATOM 2305 N N . TRP B 1 43 ? 2.277 14.523 13.227 1 98.56 43 TRP B N 1
ATOM 2306 C CA . TRP B 1 43 ? 3.33 15.477 12.898 1 98.56 43 TRP B CA 1
ATOM 2307 C C . TRP B 1 43 ? 2.736 16.781 12.359 1 98.56 43 TRP B C 1
ATOM 2309 O O . TRP B 1 43 ? 1.692 16.766 11.703 1 98.56 43 TRP B O 1
ATOM 2319 N N . ASN B 1 44 ? 3.416 17.828 12.695 1 98.81 44 ASN B N 1
ATOM 2320 C CA . ASN B 1 44 ? 3.164 19.141 12.117 1 98.81 44 ASN B CA 1
ATOM 2321 C C . ASN B 1 44 ? 4.227 19.516 11.078 1 98.81 44 ASN B C 1
ATOM 2323 O O . ASN B 1 44 ? 5.109 18.703 10.781 1 98.81 44 ASN B O 1
ATOM 2327 N N . SER B 1 45 ? 4.098 20.656 10.508 1 98.88 45 SER B N 1
ATOM 2328 C CA . SER B 1 45 ? 4.988 21.094 9.438 1 98.88 45 SER B CA 1
ATOM 2329 C C . SER B 1 45 ? 6.402 21.328 9.961 1 98.88 45 SER B C 1
ATOM 2331 O O . SER B 1 45 ? 7.379 21.188 9.219 1 98.88 45 SER B O 1
ATOM 2333 N N . ARG B 1 46 ? 6.59 21.672 11.297 1 98.5 46 ARG B N 1
ATOM 2334 C CA . ARG B 1 46 ? 7.91 21.875 11.891 1 98.5 46 ARG B CA 1
ATOM 2335 C C . ARG B 1 46 ? 8.719 20.578 11.867 1 98.5 46 ARG B C 1
ATOM 2337 O O . ARG B 1 46 ? 9.875 20.578 11.438 1 98.5 46 ARG B O 1
ATOM 2344 N N . ARG B 1 47 ? 8.086 19.562 12.312 1 98.25 47 ARG B N 1
ATOM 2345 C CA . ARG B 1 47 ? 8.75 18.266 12.352 1 98.25 47 ARG B CA 1
ATOM 2346 C C . ARG B 1 47 ? 9.078 17.781 10.945 1 98.25 47 ARG B C 1
ATOM 2348 O O . ARG B 1 47 ? 10.156 17.219 10.703 1 98.25 47 ARG B O 1
ATOM 2355 N N . ALA B 1 48 ? 8.125 17.969 10.031 1 98.69 48 ALA B N 1
ATOM 2356 C CA . ALA B 1 48 ? 8.328 17.578 8.641 1 98.69 48 ALA B CA 1
ATOM 2357 C C . ALA B 1 48 ? 9.555 18.25 8.047 1 98.69 48 ALA B C 1
ATOM 2359 O O . ALA B 1 48 ? 10.367 17.609 7.379 1 98.69 48 ALA B O 1
ATOM 2360 N N . LEU B 1 49 ? 9.633 19.516 8.273 1 98.5 49 LEU B N 1
ATOM 2361 C CA . LEU B 1 49 ? 10.727 20.297 7.707 1 98.5 49 LEU B CA 1
ATOM 2362 C C . LEU B 1 49 ? 12.07 19.812 8.234 1 98.5 49 LEU B C 1
ATOM 2364 O O . LEU B 1 49 ? 13.07 19.828 7.512 1 98.5 49 LEU B O 1
ATOM 2368 N N . GLN B 1 50 ? 12.102 19.297 9.453 1 97.56 50 GLN B N 1
ATOM 2369 C CA . GLN B 1 50 ? 13.336 18.859 10.094 1 97.56 50 GLN B CA 1
ATOM 2370 C C . GLN B 1 50 ? 13.922 17.641 9.375 1 97.56 50 GLN B C 1
ATOM 2372 O O . GLN B 1 50 ? 15.133 17.422 9.422 1 97.56 50 GLN B O 1
ATOM 2377 N N . ILE B 1 51 ? 13.062 16.906 8.703 1 97.56 51 ILE B N 1
ATOM 2378 C CA . ILE B 1 51 ? 13.578 15.656 8.172 1 97.56 51 ILE B CA 1
ATOM 2379 C C . ILE B 1 51 ? 13.43 15.633 6.652 1 97.56 51 ILE B C 1
ATOM 2381 O O . ILE B 1 51 ? 13.703 14.625 6.008 1 97.56 51 ILE B O 1
ATOM 2385 N N . VAL B 1 52 ? 13.023 16.719 6.027 1 98.56 52 VAL B N 1
ATOM 2386 C CA . VAL B 1 52 ? 12.688 16.734 4.609 1 98.56 52 VAL B CA 1
ATOM 2387 C C . VAL B 1 52 ? 13.898 16.328 3.777 1 98.56 52 VAL B C 1
ATOM 2389 O O . VAL B 1 52 ? 13.766 15.617 2.781 1 98.56 52 VAL B O 1
ATOM 2392 N N . ASP B 1 53 ? 15.109 16.672 4.188 1 97.88 53 ASP B N 1
ATOM 2393 C CA . ASP B 1 53 ? 16.328 16.328 3.461 1 97.88 53 ASP B CA 1
ATOM 2394 C C . ASP B 1 53 ? 16.641 14.836 3.584 1 97.88 53 ASP B C 1
ATOM 2396 O O . ASP B 1 53 ? 17.234 14.25 2.68 1 97.88 53 ASP B O 1
ATOM 2400 N N . LYS B 1 54 ? 16.266 14.297 4.711 1 97.19 54 LYS B N 1
ATOM 2401 C CA . LYS B 1 54 ? 16.5 12.875 4.93 1 97.19 54 LYS B CA 1
ATOM 2402 C C . LYS B 1 54 ? 15.547 12.023 4.102 1 97.19 54 LYS B C 1
ATOM 2404 O O . LYS B 1 54 ? 15.93 10.977 3.568 1 97.19 54 LYS B O 1
ATOM 2409 N N . ILE B 1 55 ? 14.336 12.5 3.975 1 97.56 55 ILE B N 1
ATOM 2410 C CA . ILE B 1 55 ? 13.305 11.773 3.232 1 97.56 55 ILE B CA 1
ATOM 2411 C C . ILE B 1 55 ? 13.531 11.953 1.733 1 97.56 55 ILE B C 1
ATOM 2413 O O . ILE B 1 55 ? 13.281 11.031 0.95 1 97.56 55 ILE B O 1
ATOM 2417 N N . PHE B 1 56 ? 14 13.133 1.395 1 98.25 56 PHE B N 1
ATOM 2418 C CA . PHE B 1 56 ? 14.219 13.508 0.002 1 98.25 56 PHE B CA 1
ATOM 2419 C C . PHE B 1 56 ? 15.648 14 -0.205 1 98.25 56 PHE B C 1
ATOM 2421 O O . PHE B 1 56 ? 15.867 15.172 -0.532 1 98.25 56 PHE B O 1
ATOM 2428 N N . PRO B 1 57 ? 16.562 13.078 -0.157 1 97.88 57 PRO B N 1
ATOM 2429 C CA . PRO B 1 57 ? 17.953 13.516 -0.366 1 97.88 57 PRO B CA 1
ATOM 2430 C C . PRO B 1 57 ? 18.219 13.953 -1.804 1 97.88 57 PRO B C 1
ATOM 2432 O O . PRO B 1 57 ? 17.797 13.273 -2.746 1 97.88 57 PRO B O 1
ATOM 2435 N N . LYS B 1 58 ? 18.938 14.945 -1.998 1 96.75 58 LYS B N 1
ATOM 2436 C CA . LYS B 1 58 ? 19.203 15.523 -3.314 1 96.75 58 LYS B CA 1
ATOM 2437 C C . LYS B 1 58 ? 20.156 14.641 -4.117 1 96.75 58 LYS B C 1
ATOM 2439 O O . LYS B 1 58 ? 20.141 14.672 -5.352 1 96.75 58 LYS B O 1
ATOM 2444 N N . ASN B 1 59 ? 20.922 13.82 -3.467 1 95.06 59 ASN B N 1
ATOM 2445 C CA . ASN B 1 59 ? 21.922 13.016 -4.148 1 95.06 59 ASN B CA 1
ATOM 2446 C C . ASN B 1 59 ? 21.438 11.594 -4.387 1 95.06 59 ASN B C 1
ATOM 2448 O O . ASN B 1 59 ? 22.219 10.703 -4.73 1 95.06 59 ASN B O 1
ATOM 2452 N N . ALA B 1 60 ? 20.141 11.398 -4.156 1 93.56 60 ALA B N 1
ATOM 2453 C CA . ALA B 1 60 ? 19.609 10.062 -4.398 1 93.56 60 ALA B CA 1
ATOM 2454 C C . ALA B 1 60 ? 19.766 9.664 -5.863 1 93.56 60 ALA B C 1
ATOM 2456 O O . ALA B 1 60 ? 19.656 10.5 -6.758 1 93.56 60 ALA B O 1
ATOM 2457 N N . THR B 1 61 ? 20 8.406 -6.105 1 89.5 61 THR B N 1
ATOM 2458 C CA . THR B 1 61 ? 20.172 7.891 -7.461 1 89.5 61 THR B CA 1
ATOM 2459 C C . THR B 1 61 ? 18.906 8.109 -8.281 1 89.5 61 THR B C 1
ATOM 2461 O O . THR B 1 61 ? 18.984 8.422 -9.469 1 89.5 61 THR B O 1
ATOM 2464 N N . GLU B 1 62 ? 17.812 7.91 -7.605 1 92.06 62 GLU B N 1
ATOM 2465 C CA . GLU B 1 62 ? 16.5 8.133 -8.227 1 92.06 62 GLU B CA 1
ATOM 2466 C C . GLU B 1 62 ? 15.656 9.094 -7.406 1 92.06 62 GLU B C 1
ATOM 2468 O O . GLU B 1 62 ? 15.656 9.031 -6.172 1 92.06 62 GLU B O 1
ATOM 2473 N N . GLN B 1 63 ? 15.062 9.969 -8.18 1 97.81 63 GLN B N 1
ATOM 2474 C CA . GLN B 1 63 ? 14.148 10.914 -7.539 1 97.81 63 GLN B CA 1
ATOM 2475 C C . GLN B 1 63 ? 12.695 10.555 -7.828 1 97.81 63 GLN B C 1
ATOM 2477 O O . GLN B 1 63 ? 12.391 9.938 -8.852 1 97.81 63 GLN B O 1
ATOM 2482 N N . PRO B 1 64 ? 11.773 10.93 -6.961 1 98.31 64 PRO B N 1
ATOM 2483 C CA . PRO B 1 64 ? 10.367 10.578 -7.176 1 98.31 64 PRO B CA 1
ATOM 2484 C C . PRO B 1 64 ? 9.766 11.273 -8.398 1 98.31 64 PRO B C 1
ATOM 2486 O O . PRO B 1 64 ? 10.117 12.422 -8.695 1 98.31 64 PRO B O 1
ATOM 2489 N N . ALA B 1 65 ? 8.906 10.531 -9.039 1 98.38 65 ALA B N 1
ATOM 2490 C CA . ALA B 1 65 ? 8.141 11.125 -10.133 1 98.38 65 ALA B CA 1
ATOM 2491 C C . ALA B 1 65 ? 7.059 12.055 -9.602 1 98.38 65 ALA B C 1
ATOM 2493 O O . ALA B 1 65 ? 6.746 13.078 -10.227 1 98.38 65 ALA B O 1
ATOM 2494 N N . LEU B 1 66 ? 6.512 11.711 -8.492 1 98.81 66 LEU B N 1
ATOM 2495 C CA . LEU B 1 66 ? 5.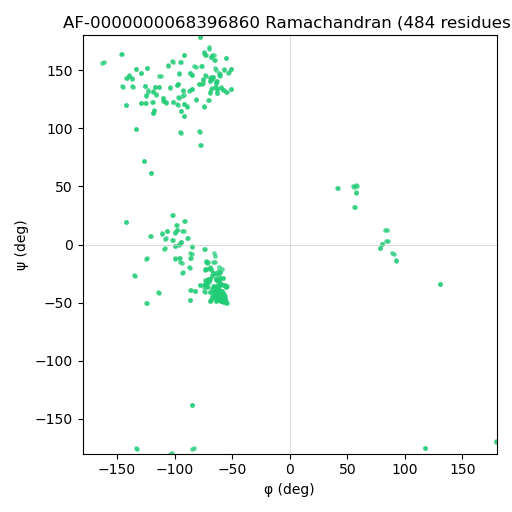453 12.484 -7.859 1 98.81 66 LEU B CA 1
ATOM 2496 C C . LEU B 1 66 ? 5.578 12.438 -6.34 1 98.81 66 LEU B C 1
ATOM 2498 O O . LEU B 1 66 ? 5.852 11.375 -5.77 1 98.81 66 LEU B O 1
ATOM 2502 N N . VAL B 1 67 ? 5.43 13.539 -5.703 1 98.94 67 VAL B N 1
ATOM 2503 C CA . VAL B 1 67 ? 5.285 13.625 -4.254 1 98.94 67 VAL B CA 1
ATOM 2504 C C . VAL B 1 67 ? 3.934 14.234 -3.898 1 98.94 67 VAL B C 1
ATOM 2506 O O . VAL B 1 67 ? 3.588 15.312 -4.387 1 98.94 67 VAL B O 1
ATOM 2509 N N . ILE B 1 68 ? 3.125 13.539 -3.139 1 98.94 68 ILE B N 1
ATOM 2510 C CA . ILE B 1 68 ? 1.888 14.07 -2.578 1 98.94 68 ILE B CA 1
ATOM 2511 C C . ILE B 1 68 ? 2.105 14.445 -1.115 1 98.94 68 ILE B C 1
ATOM 2513 O O . ILE B 1 68 ? 2.486 13.602 -0.3 1 98.94 68 ILE B O 1
ATOM 2517 N N . VAL B 1 69 ? 1.852 15.695 -0.773 1 98.94 69 VAL B N 1
ATOM 2518 C CA . VAL B 1 69 ? 2.25 16.234 0.521 1 98.94 69 VAL B CA 1
ATOM 2519 C C . VAL B 1 69 ? 1.011 16.641 1.315 1 98.94 69 VAL B C 1
ATOM 2521 O O . VAL B 1 69 ? 0.105 17.297 0.778 1 98.94 69 VAL B O 1
ATOM 2524 N N . TYR B 1 70 ? 1.018 16.281 2.562 1 98.88 70 TYR B N 1
ATOM 2525 C CA . TYR B 1 70 ? -0.046 16.75 3.443 1 98.88 70 TYR B CA 1
ATOM 2526 C C . TYR B 1 70 ? 0.496 17.062 4.832 1 98.88 70 TYR B C 1
ATOM 2528 O O . TYR B 1 70 ? 0.987 16.172 5.531 1 98.88 70 TYR B O 1
ATOM 2536 N N . PHE B 1 71 ? 0.379 18.25 5.285 1 98.88 71 PHE B N 1
ATOM 2537 C CA . PHE B 1 71 ? 0.479 18.734 6.652 1 98.88 71 PHE B CA 1
ATOM 2538 C C . PHE B 1 71 ? -0.477 19.906 6.879 1 98.88 71 PHE B C 1
ATOM 2540 O O . PHE B 1 71 ? -0.962 20.516 5.922 1 98.88 71 PHE B O 1
ATOM 2547 N N . GLY B 1 72 ? -0.742 20.234 8.109 1 98.81 72 GLY B N 1
ATOM 2548 C CA . GLY B 1 72 ? -1.552 21.406 8.406 1 98.81 72 GLY B CA 1
ATOM 2549 C C . GLY B 1 72 ? -2.668 21.109 9.391 1 98.81 72 GLY B C 1
ATOM 2550 O O . GLY B 1 72 ? -3.084 22 10.148 1 98.81 72 GLY B O 1
ATOM 2551 N N . GLY B 1 73 ? -3.254 19.859 9.336 1 98.56 73 GLY B N 1
ATOM 2552 C CA . GLY B 1 73 ? -4.285 19.5 10.305 1 98.56 73 GLY B CA 1
ATOM 2553 C C . GLY B 1 73 ? -3.83 19.672 11.742 1 98.56 73 GLY B C 1
ATOM 2554 O O . GLY B 1 73 ? -4.523 20.281 12.547 1 98.56 73 GLY B O 1
ATOM 2555 N N . ASN B 1 74 ? -2.695 19.125 12.062 1 98.62 74 ASN B N 1
ATOM 2556 C CA . ASN B 1 74 ? -2.145 19.25 13.406 1 98.62 74 ASN B CA 1
ATOM 2557 C C . ASN B 1 74 ? -1.62 20.656 13.68 1 98.62 74 ASN B C 1
ATOM 2559 O O . ASN B 1 74 ? -1.737 21.156 14.797 1 98.62 74 ASN B O 1
ATOM 2563 N N . ASP B 1 75 ? -1.1 21.312 12.672 1 98.88 75 ASP B N 1
ATOM 2564 C CA . ASP B 1 75 ? -0.605 22.688 12.781 1 98.88 75 ASP B CA 1
ATOM 2565 C C . ASP B 1 75 ? -1.707 23.625 13.25 1 98.88 75 ASP B C 1
ATOM 2567 O O . ASP B 1 75 ? -1.433 24.625 13.922 1 98.88 75 ASP B O 1
ATOM 2571 N N . SER B 1 76 ? -2.918 23.297 12.945 1 98.75 76 SER B N 1
ATOM 2572 C CA . SER B 1 76 ? -4.043 24.219 13.133 1 98.75 76 SER B CA 1
ATOM 2573 C C . SER B 1 76 ? -4.637 24.062 14.531 1 98.75 76 SER B C 1
ATOM 2575 O O . SER B 1 76 ? -5.637 24.719 14.852 1 98.75 76 SER B O 1
ATOM 2577 N N . TYR B 1 77 ? -3.99 23.25 15.352 1 97.56 77 TYR B N 1
ATOM 2578 C CA . TYR B 1 77 ? -4.426 23.156 16.734 1 97.56 77 TYR B CA 1
ATOM 2579 C C . TYR B 1 77 ? -4.414 24.531 17.406 1 97.56 77 TYR B C 1
ATOM 2581 O O . TYR B 1 77 ? -3.609 25.391 17.047 1 97.56 77 TYR B O 1
ATOM 2589 N N . ARG B 1 78 ? -5.34 24.672 18.391 1 95.81 78 ARG B N 1
ATOM 2590 C CA . ARG B 1 78 ? -5.188 25.797 19.312 1 95.81 78 ARG B CA 1
ATOM 2591 C C . ARG B 1 78 ? -3.895 25.688 20.109 1 95.81 78 ARG B C 1
ATOM 2593 O O . ARG B 1 78 ? -3.545 24.594 20.578 1 95.81 78 ARG B O 1
ATOM 2600 N N . PRO B 1 79 ? -3.164 26.781 20.172 1 95.19 79 PRO B N 1
ATOM 2601 C CA . PRO B 1 79 ? -1.929 26.719 20.953 1 95.19 79 PRO B CA 1
ATOM 2602 C C . PRO B 1 79 ? -2.182 26.453 22.438 1 95.19 79 PRO B C 1
ATOM 2604 O O . PRO B 1 79 ? -3.148 26.969 23 1 95.19 79 PRO B O 1
ATOM 2607 N N . TYR B 1 80 ? -1.355 25.656 23 1 92.12 80 TYR B N 1
ATOM 2608 C CA . TYR B 1 80 ? -1.375 25.453 24.453 1 92.12 80 TYR B CA 1
ATOM 2609 C C . TYR B 1 80 ? -0.552 26.531 25.156 1 92.12 80 TYR B C 1
ATOM 2611 O O . TYR B 1 80 ? 0.517 26.922 24.672 1 92.12 80 TYR B O 1
ATOM 2619 N N . PRO B 1 81 ? -0.985 26.906 26.297 1 91.06 81 PRO B N 1
ATOM 2620 C CA . PRO B 1 81 ? -0.236 27.906 27.047 1 91.06 81 PRO B CA 1
ATOM 2621 C C . PRO B 1 81 ? 1.183 27.469 27.391 1 91.06 81 PRO B C 1
ATOM 2623 O O . PRO B 1 81 ? 2.09 28.297 27.484 1 91.06 81 PRO B O 1
ATOM 2626 N N . SER B 1 82 ? 1.443 26.188 27.547 1 91.06 82 SER B N 1
ATOM 2627 C CA . SER B 1 82 ? 2.744 25.641 27.906 1 91.06 82 SER B CA 1
ATOM 2628 C C . SER B 1 82 ? 3.75 25.797 26.766 1 91.06 82 SER B C 1
ATOM 2630 O O . SER B 1 82 ? 4.957 25.641 26.969 1 91.06 82 SER B O 1
ATOM 2632 N N . GLY B 1 83 ? 3.217 25.984 25.594 1 92.12 83 GLY B N 1
ATOM 2633 C CA . GLY B 1 83 ? 4.082 26.156 24.438 1 92.12 83 GLY B CA 1
ATOM 2634 C C . GLY B 1 83 ? 4.418 24.844 23.75 1 92.12 83 GLY B C 1
ATOM 2635 O O . GLY B 1 83 ? 5.031 24.828 22.688 1 92.12 83 GLY B O 1
ATOM 2636 N N . VAL B 1 84 ? 4.047 23.766 24.344 1 94.5 84 VAL B N 1
ATOM 2637 C CA . VAL B 1 84 ? 4.281 22.469 23.734 1 94.5 84 VAL B CA 1
ATOM 2638 C C . VAL B 1 84 ? 3.062 22.062 22.906 1 94.5 84 VAL B C 1
ATOM 2640 O O . VAL B 1 84 ? 1.996 22.672 23.016 1 94.5 84 VAL B O 1
ATOM 2643 N N . GLY B 1 85 ? 3.24 21.125 22.047 1 96.38 85 GLY B N 1
ATOM 2644 C CA . GLY B 1 85 ? 2.125 20.625 21.25 1 96.38 85 GLY B CA 1
ATOM 2645 C C . GLY B 1 85 ? 2.295 20.844 19.766 1 96.38 85 GLY B C 1
ATOM 2646 O O . GLY B 1 85 ? 3.307 21.406 19.328 1 96.38 85 GLY B O 1
ATOM 2647 N N . PRO B 1 86 ? 1.284 20.5 19.062 1 97.5 86 PRO B N 1
ATOM 2648 C CA . PRO B 1 86 ? 1.437 20.422 17.609 1 97.5 86 PRO B CA 1
ATOM 2649 C C . PRO B 1 86 ? 1.213 21.766 16.906 1 97.5 86 PRO B C 1
ATOM 2651 O O . PRO B 1 86 ? 1.537 21.906 15.727 1 97.5 86 PRO B O 1
ATOM 2654 N N . HIS B 1 87 ? 0.694 22.766 17.578 1 98.31 87 HIS B N 1
ATOM 2655 C CA . HIS B 1 87 ? 0.326 24.031 16.938 1 98.31 87 HIS B CA 1
ATOM 2656 C C . HIS B 1 87 ? 1.533 24.688 16.281 1 98.31 87 HIS B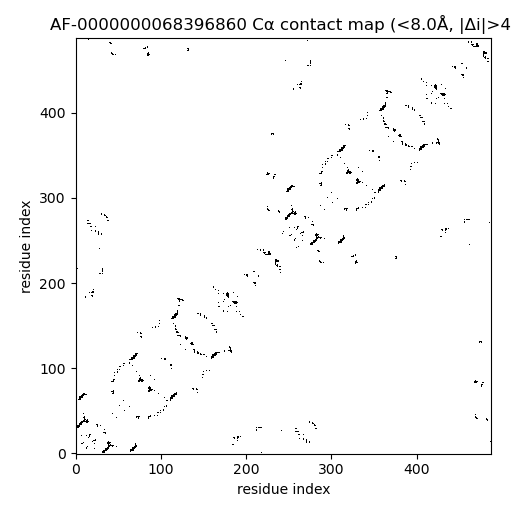 C 1
ATOM 2658 O O . HIS B 1 87 ? 2.611 24.75 16.875 1 98.31 87 HIS B O 1
ATOM 2664 N N . VAL B 1 88 ? 1.345 25.141 15.102 1 98.81 88 VAL B N 1
ATOM 2665 C CA . VAL B 1 88 ? 2.291 25.984 14.391 1 98.81 88 VAL B CA 1
ATOM 2666 C C . VAL B 1 88 ? 1.596 27.281 13.945 1 98.81 88 VAL B C 1
ATOM 2668 O O . VAL B 1 88 ? 0.597 27.234 13.227 1 98.81 88 VAL B O 1
ATOM 2671 N N . PRO B 1 89 ? 2.09 28.406 14.352 1 98.75 89 PRO B N 1
ATOM 2672 C CA . PRO B 1 89 ? 1.461 29.641 13.898 1 98.75 89 PRO B CA 1
ATOM 2673 C C . PRO B 1 89 ? 1.333 29.719 12.383 1 98.75 89 PRO B C 1
ATOM 2675 O O . PRO B 1 89 ? 2.217 29.25 11.656 1 98.75 89 PRO B O 1
ATOM 2678 N N . LEU B 1 90 ? 0.286 30.375 11.875 1 98.81 90 LEU B N 1
ATOM 2679 C CA . LEU B 1 90 ? -0.116 30.344 10.477 1 98.81 90 LEU B CA 1
ATOM 2680 C C . LEU B 1 90 ? 1.03 30.781 9.57 1 98.81 90 LEU B C 1
ATOM 2682 O O . LEU B 1 90 ? 1.347 30.094 8.594 1 98.81 90 LEU B O 1
ATOM 2686 N N . GLU B 1 91 ? 1.701 31.844 9.891 1 98.81 91 GLU B N 1
ATOM 2687 C CA . GLU B 1 91 ? 2.771 32.344 9.031 1 98.81 91 GLU B CA 1
ATOM 2688 C C . GLU B 1 91 ? 3.943 31.375 8.984 1 98.81 91 GLU B C 1
ATOM 2690 O O . GLU B 1 91 ? 4.547 31.172 7.926 1 98.81 91 GLU B O 1
ATOM 2695 N N . GLU B 1 92 ? 4.266 30.828 10.117 1 98.81 92 GLU B N 1
ATOM 2696 C CA . GLU B 1 92 ? 5.328 29.828 10.156 1 98.81 92 GLU B CA 1
ATOM 2697 C C . GLU B 1 92 ? 4.945 28.578 9.352 1 98.81 92 GLU B C 1
ATOM 2699 O O . GLU B 1 92 ? 5.781 28.016 8.648 1 98.81 92 GLU B O 1
ATOM 2704 N N . TYR B 1 93 ? 3.721 28.172 9.484 1 98.88 93 TYR B N 1
ATOM 2705 C CA . TYR B 1 93 ? 3.217 27.062 8.703 1 98.88 93 TYR B CA 1
ATOM 2706 C C . TYR B 1 93 ? 3.406 27.312 7.211 1 98.88 93 TYR B C 1
ATOM 2708 O O . TYR B 1 93 ? 3.924 26.453 6.492 1 98.88 93 TYR B O 1
ATOM 2716 N N . ILE B 1 94 ? 2.982 28.453 6.742 1 98.94 94 ILE B N 1
ATOM 2717 C CA . ILE B 1 94 ? 3.104 28.812 5.332 1 98.94 94 ILE B CA 1
ATOM 2718 C C . ILE B 1 94 ? 4.566 28.719 4.902 1 98.94 94 ILE B C 1
ATOM 2720 O O . ILE B 1 94 ? 4.879 28.109 3.869 1 98.94 94 ILE B O 1
ATOM 2724 N N . GLU B 1 95 ? 5.434 29.234 5.723 1 98.81 95 GLU B N 1
ATOM 2725 C CA . GLU B 1 95 ? 6.859 29.219 5.398 1 98.81 95 GLU B CA 1
ATOM 2726 C C . GLU B 1 95 ? 7.406 27.797 5.375 1 98.81 95 GLU B C 1
ATOM 2728 O O . GLU B 1 95 ? 8.203 27.453 4.504 1 98.81 95 GLU B O 1
ATOM 2733 N N . ASN B 1 96 ? 7.031 27.016 6.375 1 98.88 96 ASN B N 1
ATOM 2734 C CA . ASN B 1 96 ? 7.465 25.625 6.406 1 98.88 96 ASN B CA 1
ATOM 2735 C C . ASN B 1 96 ? 7.051 24.875 5.141 1 98.88 96 ASN B C 1
ATOM 2737 O O . ASN B 1 96 ? 7.875 24.219 4.508 1 98.88 96 ASN B O 1
ATOM 2741 N N . MET B 1 97 ? 5.758 25.016 4.773 1 98.88 97 MET B N 1
ATOM 2742 C CA . MET B 1 97 ? 5.234 24.328 3.598 1 98.88 97 MET B CA 1
ATOM 2743 C C . MET B 1 97 ? 5.922 24.812 2.328 1 98.88 97 MET B C 1
ATOM 2745 O O . MET B 1 97 ? 6.203 24.016 1.426 1 98.88 97 MET B O 1
ATOM 2749 N N . ARG B 1 98 ? 6.223 26.109 2.248 1 98.81 98 ARG B N 1
ATOM 2750 C CA . ARG B 1 98 ? 6.949 26.656 1.106 1 98.81 98 ARG B CA 1
ATOM 2751 C C . ARG B 1 98 ? 8.344 26.047 1.002 1 98.81 98 ARG B C 1
ATOM 2753 O O . ARG B 1 98 ? 8.773 25.641 -0.084 1 98.81 98 ARG B O 1
ATOM 2760 N N . LYS B 1 99 ? 9.031 25.938 2.133 1 98.81 99 LYS B N 1
ATOM 2761 C CA . LYS B 1 99 ? 10.367 25.359 2.148 1 98.81 99 LYS B CA 1
ATOM 2762 C C . LYS B 1 99 ? 10.328 23.891 1.725 1 98.81 99 LYS B C 1
ATOM 2764 O O . LYS B 1 99 ? 11.219 23.422 1.013 1 98.81 99 LYS B O 1
ATOM 2769 N N . ILE B 1 100 ? 9.328 23.156 2.178 1 98.81 100 ILE B N 1
ATOM 2770 C CA . ILE B 1 100 ? 9.156 21.766 1.778 1 98.81 100 ILE B CA 1
ATOM 2771 C C . ILE B 1 100 ? 8.938 21.672 0.268 1 98.81 100 ILE B C 1
ATOM 2773 O O . ILE B 1 100 ? 9.586 20.875 -0.415 1 98.81 100 ILE B O 1
ATOM 2777 N N . ALA B 1 101 ? 8.078 22.547 -0.26 1 98.56 101 ALA B N 1
ATOM 2778 C CA . ALA B 1 101 ? 7.797 22.594 -1.693 1 98.56 101 ALA B CA 1
ATOM 2779 C C . ALA B 1 101 ? 9.062 22.875 -2.494 1 98.56 101 ALA B C 1
ATOM 2781 O O . ALA B 1 101 ? 9.352 22.188 -3.473 1 98.56 101 ALA B O 1
ATOM 2782 N N . ILE B 1 102 ? 9.781 23.844 -2.096 1 98.06 102 ILE B N 1
ATOM 2783 C CA . ILE B 1 102 ? 10.984 24.266 -2.799 1 98.06 102 ILE B CA 1
ATOM 2784 C C . ILE B 1 102 ? 12.008 23.125 -2.791 1 98.06 102 ILE B C 1
ATOM 2786 O O . ILE B 1 102 ? 12.641 22.844 -3.811 1 98.06 102 ILE B O 1
ATOM 2790 N N . HIS B 1 103 ? 12.18 22.5 -1.617 1 98.62 103 HIS B N 1
ATOM 2791 C CA . HIS B 1 103 ? 13.109 21.375 -1.529 1 98.62 103 HIS B CA 1
ATOM 2792 C C . HIS B 1 103 ? 12.734 20.281 -2.516 1 98.62 103 HIS B C 1
ATOM 2794 O O . HIS B 1 103 ? 13.578 19.812 -3.283 1 98.62 103 HIS B O 1
ATOM 2800 N N . ILE B 1 104 ? 11.492 19.859 -2.553 1 98.5 104 ILE B N 1
ATOM 2801 C CA . ILE B 1 104 ? 11.039 18.75 -3.402 1 98.5 104 ILE B CA 1
ATOM 2802 C C . ILE B 1 104 ? 11.188 19.141 -4.871 1 98.5 104 ILE B C 1
ATOM 2804 O O . ILE B 1 104 ? 11.633 18.344 -5.691 1 98.5 104 ILE B O 1
ATOM 2808 N N . LYS B 1 105 ? 10.898 20.391 -5.223 1 97.25 105 LYS B N 1
ATOM 2809 C CA . LYS B 1 105 ? 11.039 20.875 -6.594 1 97.25 105 LYS B CA 1
ATOM 2810 C C . LYS B 1 105 ? 12.492 20.844 -7.039 1 97.25 105 LYS B C 1
ATOM 2812 O O . LYS B 1 105 ? 12.781 20.734 -8.234 1 97.25 105 LYS B O 1
ATOM 2817 N N . SER B 1 106 ? 13.352 20.891 -6.117 1 97.62 106 SER B N 1
ATOM 2818 C CA . SER B 1 106 ? 14.773 21 -6.449 1 97.62 106 SER B CA 1
ATOM 2819 C C . SER B 1 106 ? 15.383 19.625 -6.684 1 97.62 106 SER B C 1
ATOM 2821 O O . SER B 1 106 ? 16.531 19.516 -7.098 1 97.62 106 SER B O 1
ATOM 2823 N N . LEU B 1 107 ? 14.648 18.578 -6.418 1 98 107 LEU B N 1
ATOM 2824 C CA . LEU B 1 107 ? 15.188 17.219 -6.512 1 98 107 LEU B CA 1
ATOM 2825 C C . LEU B 1 107 ? 15.5 16.859 -7.961 1 98 107 LEU B C 1
ATOM 2827 O O . LEU B 1 107 ? 16.516 16.219 -8.242 1 98 107 LEU B O 1
ATOM 2831 N N . SER B 1 108 ? 14.602 17.188 -8.828 1 96.56 108 SER B N 1
ATOM 2832 C CA . SER B 1 108 ? 14.695 16.875 -10.258 1 96.56 108 SER B CA 1
ATOM 2833 C C . SER B 1 108 ? 13.734 17.734 -11.07 1 96.56 108 SER B C 1
ATOM 2835 O O . SER B 1 108 ? 12.688 18.156 -10.562 1 96.56 108 SER B O 1
ATOM 2837 N N . GLU B 1 109 ? 14.023 17.922 -12.328 1 94.75 109 GLU B N 1
ATOM 2838 C CA . GLU B 1 109 ? 13.164 18.703 -13.211 1 94.75 109 GLU B CA 1
ATOM 2839 C C . GLU B 1 109 ? 11.867 17.953 -13.516 1 94.75 109 GLU B C 1
ATOM 2841 O O . GLU B 1 109 ? 10.906 18.547 -14.008 1 94.75 109 GLU B O 1
ATOM 2846 N N . THR B 1 110 ? 11.883 16.688 -13.219 1 95.31 110 THR B N 1
ATOM 2847 C CA . THR B 1 110 ? 10.734 15.898 -13.625 1 95.31 110 THR B CA 1
ATOM 2848 C C . THR B 1 110 ? 9.898 15.492 -12.406 1 95.31 110 THR B C 1
ATOM 2850 O O . THR B 1 110 ? 8.867 14.828 -12.547 1 95.31 110 THR B O 1
ATOM 2853 N N . THR B 1 111 ? 10.344 15.82 -11.211 1 98.06 111 THR B N 1
ATOM 2854 C CA . THR B 1 111 ? 9.547 15.547 -10.023 1 98.06 111 THR B CA 1
ATOM 2855 C C . THR B 1 111 ? 8.32 16.453 -9.977 1 98.06 111 THR B C 1
ATOM 2857 O O . THR B 1 111 ? 8.43 17.672 -10.148 1 98.06 111 THR B O 1
ATOM 2860 N N . ARG B 1 112 ? 7.168 15.844 -9.875 1 98.56 112 ARG B N 1
ATOM 2861 C CA . ARG B 1 112 ? 5.918 16.578 -9.727 1 98.56 112 ARG B CA 1
ATOM 2862 C C . ARG B 1 112 ? 5.441 16.562 -8.281 1 98.56 112 ARG B C 1
ATOM 2864 O O . ARG B 1 112 ? 5.848 15.711 -7.496 1 98.56 112 ARG B O 1
ATOM 2871 N N . ILE B 1 113 ? 4.586 17.578 -7.969 1 98.62 113 ILE B N 1
ATOM 2872 C CA . ILE B 1 113 ? 4.129 17.719 -6.59 1 98.62 113 ILE B CA 1
ATOM 2873 C C . ILE B 1 113 ? 2.633 18.016 -6.57 1 98.62 113 ILE B C 1
ATOM 2875 O O . ILE B 1 113 ? 2.137 18.797 -7.395 1 98.62 113 ILE B O 1
ATOM 2879 N N . ILE B 1 114 ? 1.917 17.375 -5.703 1 98.88 114 ILE B N 1
ATOM 2880 C CA . ILE B 1 114 ? 0.545 17.734 -5.348 1 98.88 114 ILE B CA 1
ATOM 2881 C C . ILE B 1 114 ? 0.441 17.938 -3.838 1 98.88 114 ILE B C 1
ATOM 2883 O O . ILE B 1 114 ? 0.854 17.078 -3.055 1 98.88 114 ILE B O 1
ATOM 2887 N N . PHE B 1 115 ? -0.112 19.062 -3.434 1 98.94 115 PHE B N 1
ATOM 2888 C CA . PHE B 1 115 ? -0.398 19.297 -2.021 1 98.94 115 PHE B CA 1
ATOM 2889 C C . PHE B 1 115 ? -1.858 18.984 -1.708 1 98.94 115 PHE B C 1
ATOM 2891 O O . PHE B 1 115 ? -2.75 19.328 -2.492 1 98.94 115 PHE B O 1
ATOM 2898 N N . LEU B 1 116 ? -2.117 18.344 -0.628 1 98.94 116 LEU B N 1
ATOM 2899 C CA . LEU B 1 116 ? -3.438 18.234 -0.016 1 98.94 116 LEU B CA 1
ATOM 2900 C C . LEU B 1 116 ? -3.592 19.25 1.109 1 98.94 116 LEU B C 1
ATOM 2902 O O . LEU B 1 116 ? -2.785 19.281 2.043 1 98.94 116 LEU B O 1
ATOM 2906 N N . SER B 1 117 ? -4.578 20.141 1.006 1 98.88 117 SER B N 1
ATOM 2907 C CA . SER B 1 117 ? -4.82 21.062 2.111 1 98.88 117 SER B CA 1
ATOM 2908 C C . SER B 1 117 ? -5.473 20.344 3.291 1 98.88 117 SER B C 1
ATOM 2910 O O . SER B 1 117 ? -5.953 19.219 3.156 1 98.88 117 SER B O 1
ATOM 2912 N N . PRO B 1 118 ? -5.449 20.922 4.457 1 98.75 118 PRO B N 1
ATOM 2913 C CA . PRO B 1 118 ? -6.129 20.297 5.59 1 98.75 118 PRO B CA 1
ATOM 2914 C C . PRO B 1 118 ? -7.605 20.016 5.309 1 98.75 118 PRO B C 1
ATOM 2916 O O . PRO B 1 118 ? -8.32 20.875 4.801 1 98.75 118 PRO B O 1
ATOM 2919 N N . PRO B 1 119 ? -8.031 18.797 5.605 1 98.69 119 PRO B N 1
ATOM 2920 C CA . PRO B 1 119 ? -9.461 18.5 5.484 1 98.69 119 PRO B CA 1
ATOM 2921 C C . PRO B 1 119 ? -10.289 19.109 6.609 1 98.69 119 PRO B C 1
ATOM 2923 O O . PRO B 1 119 ? -9.734 19.625 7.586 1 98.69 119 PRO B O 1
ATOM 2926 N N . PRO B 1 120 ? -11.641 19.141 6.355 1 98.75 120 PRO B N 1
ATOM 2927 C CA . PRO B 1 120 ? -12.484 19.484 7.5 1 98.75 120 PRO B CA 1
ATOM 2928 C C . PRO B 1 120 ? -12.461 18.438 8.602 1 98.75 120 PRO B C 1
ATOM 2930 O O . PRO B 1 120 ? -11.922 17.344 8.406 1 98.75 120 PRO B O 1
ATOM 2933 N N . ILE B 1 121 ? -12.898 18.812 9.758 1 98.44 121 ILE B N 1
ATOM 2934 C CA . ILE B 1 121 ? -13.055 17.859 10.852 1 98.44 121 ILE B CA 1
ATOM 2935 C C . ILE B 1 121 ? -1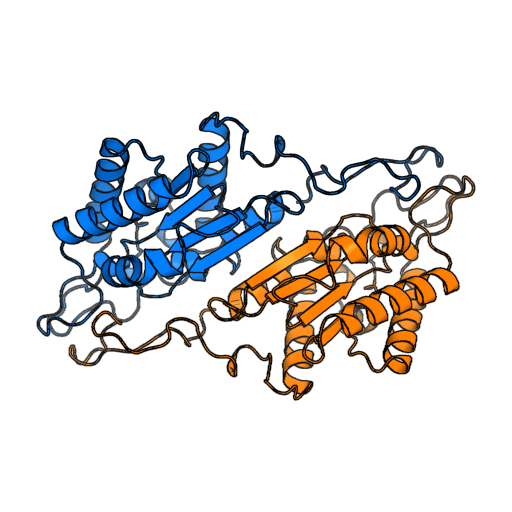4.492 17.891 11.367 1 98.44 121 ILE B C 1
ATOM 2937 O O . ILE B 1 121 ? -15.203 18.875 11.18 1 98.44 121 ILE B O 1
ATOM 2941 N N . ASN B 1 122 ? -14.898 16.812 11.867 1 98.25 122 ASN B N 1
ATOM 2942 C CA . ASN B 1 122 ? -16.156 16.766 12.617 1 98.25 122 ASN B CA 1
ATOM 2943 C C . ASN B 1 122 ? -15.914 16.922 14.117 1 98.25 122 ASN B C 1
ATOM 2945 O O . ASN B 1 122 ? -15.695 15.938 14.828 1 98.25 122 ASN B O 1
ATOM 2949 N N . GLU B 1 123 ? -16.062 18.156 14.555 1 97.38 123 GLU B N 1
ATOM 2950 C CA . GLU B 1 123 ? -15.75 18.516 15.938 1 97.38 123 GLU B CA 1
ATOM 2951 C C . GLU B 1 123 ? -16.516 17.625 16.922 1 97.38 123 GLU B C 1
ATOM 2953 O O . GLU B 1 123 ? -15.961 17.219 17.953 1 97.38 123 GLU B O 1
ATOM 2958 N N . ALA B 1 124 ? -17.688 17.25 16.641 1 95.69 124 ALA B N 1
ATOM 2959 C CA . ALA B 1 124 ? -18.578 16.531 17.547 1 95.69 124 ALA B CA 1
ATOM 2960 C C . ALA B 1 124 ? -18.109 15.094 17.734 1 95.69 124 ALA B C 1
ATOM 2962 O O . ALA B 1 124 ? -18.422 14.453 18.734 1 95.69 124 ALA B O 1
ATOM 2963 N N . GLN B 1 125 ? -17.312 14.609 16.781 1 96.69 125 GLN B N 1
ATOM 2964 C CA . GLN B 1 125 ? -16.891 13.211 16.812 1 96.69 125 GLN B CA 1
ATOM 2965 C C . GLN B 1 125 ? -15.531 13.055 17.469 1 96.69 125 GLN B C 1
ATOM 2967 O O . GLN B 1 125 ? -15.109 11.938 17.781 1 96.69 125 GLN B O 1
ATOM 2972 N N . ILE B 1 126 ? -14.852 14.164 17.688 1 96.19 126 ILE B N 1
ATOM 2973 C CA . ILE B 1 126 ? -13.516 14.086 18.266 1 96.19 126 ILE B CA 1
ATOM 2974 C C . ILE B 1 126 ? -13.609 13.922 19.781 1 96.19 126 ILE B C 1
ATOM 2976 O O . ILE B 1 126 ? -14.18 14.773 20.469 1 96.19 126 ILE B O 1
ATOM 2980 N N . SER B 1 127 ? -12.992 12.898 20.219 1 91.12 127 SER B N 1
ATOM 2981 C CA . SER B 1 127 ? -12.969 12.68 21.672 1 91.12 127 SER B CA 1
ATOM 2982 C C . SER B 1 127 ? -12 13.625 22.359 1 91.12 127 SER B C 1
ATOM 2984 O O . SER B 1 127 ? -10.914 13.898 21.844 1 91.12 127 SER B O 1
ATOM 2986 N N . ASN B 1 128 ? -12.375 14.172 23.516 1 88 128 ASN B N 1
ATOM 2987 C CA . ASN B 1 128 ? -11.5 15 24.344 1 88 128 ASN B CA 1
ATOM 2988 C C . ASN B 1 128 ? -10.969 16.203 23.578 1 88 128 ASN B C 1
ATOM 2990 O O . ASN B 1 128 ? -9.758 16.469 23.578 1 88 128 ASN B O 1
ATOM 2994 N N . ASN B 1 129 ? -11.852 16.812 22.875 1 94.19 129 ASN B N 1
ATOM 2995 C CA . ASN B 1 129 ? -11.469 17.953 22.031 1 94.19 129 ASN B CA 1
ATOM 2996 C C . ASN B 1 129 ? -11.602 19.281 22.781 1 94.19 129 ASN B C 1
ATOM 2998 O O . ASN B 1 129 ? -11.812 20.312 22.172 1 94.19 129 ASN B O 1
ATOM 3002 N N . ILE B 1 130 ? -11.617 19.234 24.125 1 91 130 ILE B N 1
ATOM 3003 C CA . ILE B 1 130 ? -11.758 20.422 24.953 1 91 130 ILE B CA 1
ATOM 3004 C C . ILE B 1 130 ? -10.57 20.531 25.922 1 91 130 ILE B C 1
ATOM 3006 O O . ILE B 1 130 ? -10.18 19.531 26.531 1 91 130 ILE B O 1
ATOM 3010 N N . ASN B 1 131 ? -10.008 21.719 25.953 1 86.44 131 ASN B N 1
ATOM 3011 C CA . ASN B 1 131 ? -8.898 21.922 26.891 1 86.44 131 ASN B CA 1
ATOM 3012 C C . ASN B 1 131 ? -9.391 22.25 28.297 1 86.44 131 ASN B C 1
ATOM 3014 O O . ASN B 1 131 ? -10.586 22.172 28.562 1 86.44 131 ASN B O 1
ATOM 3018 N N . GLU B 1 132 ? -8.445 22.547 29.203 1 80.5 132 GLU B N 1
ATOM 3019 C CA . GLU B 1 132 ? -8.742 22.766 30.609 1 80.5 132 GLU B CA 1
ATOM 3020 C C . GLU B 1 132 ? -9.586 24.031 30.797 1 80.5 132 GLU B C 1
ATOM 3022 O O . GLU B 1 132 ? -10.195 24.219 31.859 1 80.5 132 GLU B O 1
ATOM 3027 N N . PHE B 1 133 ? -9.664 24.844 29.812 1 85.31 133 PHE B N 1
ATOM 3028 C CA . PHE B 1 133 ? -10.414 26.094 29.891 1 85.31 133 PHE B CA 1
ATOM 3029 C C . PHE B 1 133 ? -11.766 25.969 29.203 1 85.31 133 PHE B C 1
ATOM 3031 O O . PHE B 1 133 ? -12.492 26.953 29.062 1 85.31 133 PHE B O 1
ATOM 3038 N N . GLY B 1 134 ? -12.055 24.734 28.734 1 87.62 134 GLY B N 1
ATOM 3039 C CA . GLY B 1 134 ? -13.344 24.5 28.094 1 87.62 134 GLY B CA 1
ATOM 3040 C C . GLY B 1 134 ? -13.367 24.906 26.641 1 87.62 134 GLY B C 1
ATOM 3041 O O . GLY B 1 134 ? -14.438 24.984 26.031 1 87.62 134 GLY B O 1
ATOM 3042 N N . GLN B 1 135 ? -12.242 25.141 26.125 1 90.56 135 GLN B N 1
ATOM 3043 C CA . GLN B 1 135 ? -12.164 25.531 24.734 1 90.56 135 GLN B CA 1
ATOM 3044 C C . GLN B 1 135 ? -11.867 24.344 23.828 1 90.56 135 GLN B C 1
ATOM 3046 O O . GLN B 1 135 ? -11.102 23.453 24.219 1 90.56 135 GLN B O 1
ATOM 3051 N N . LEU B 1 136 ? -12.406 24.422 22.625 1 93.81 136 LEU B N 1
ATOM 3052 C CA . LEU B 1 136 ? -12.094 23.391 21.656 1 93.81 136 LEU B CA 1
ATOM 3053 C C . LEU B 1 136 ? -10.633 23.469 21.219 1 93.81 136 LEU B C 1
ATOM 3055 O O . LEU B 1 136 ? -10.125 24.562 20.938 1 93.81 136 LEU B O 1
ATOM 3059 N N . ILE B 1 137 ? -10.016 22.344 21.203 1 94.38 137 ILE B N 1
ATOM 3060 C CA . ILE B 1 137 ? -8.602 22.266 20.844 1 94.38 137 ILE B CA 1
ATOM 3061 C C . ILE B 1 137 ? -8.453 22.25 19.328 1 94.38 137 ILE B C 1
ATOM 3063 O O . ILE B 1 137 ? -7.516 22.844 18.797 1 94.38 137 ILE B O 1
ATOM 3067 N N . ARG B 1 138 ? -9.305 21.547 18.625 1 97 138 ARG B N 1
ATOM 3068 C CA . ARG B 1 138 ? -9.391 21.516 17.172 1 97 138 ARG B CA 1
ATOM 3069 C C . ARG B 1 138 ? -10.75 22.016 16.688 1 97 138 ARG B C 1
ATOM 3071 O O . ARG B 1 138 ? -11.789 21.641 17.234 1 97 138 ARG B O 1
ATOM 3078 N N . THR B 1 139 ? -10.742 22.938 15.719 1 98.25 139 THR B N 1
ATOM 3079 C CA . THR B 1 139 ? -11.992 23.422 15.141 1 98.25 139 THR B CA 1
ATOM 3080 C C . THR B 1 139 ? -11.953 23.344 13.617 1 98.25 139 THR B C 1
ATOM 3082 O O . THR B 1 139 ? -10.883 23.438 13.008 1 98.25 139 THR B O 1
ATOM 3085 N N . ASN B 1 140 ? -13.094 23.109 13.062 1 98.38 140 ASN B N 1
ATOM 3086 C CA . ASN B 1 140 ? -13.18 23.094 11.609 1 98.38 140 ASN B CA 1
ATOM 3087 C C . ASN B 1 140 ? -12.773 24.438 11.008 1 98.38 140 ASN B C 1
ATOM 3089 O O . ASN B 1 140 ? -12.188 24.484 9.93 1 98.38 140 ASN B O 1
ATOM 3093 N N . GLU B 1 141 ? -13.07 25.516 11.734 1 98.5 141 GLU B N 1
ATOM 3094 C CA . GLU B 1 141 ? -12.703 26.859 11.297 1 98.5 141 GLU B CA 1
ATOM 3095 C C . GLU B 1 141 ? -11.188 27 11.203 1 98.5 141 GLU B C 1
ATOM 3097 O O . GLU B 1 141 ? -10.672 27.609 10.258 1 98.5 141 GLU B O 1
ATOM 3102 N N . ALA B 1 142 ? -10.5 26.5 12.219 1 98.56 142 ALA B N 1
ATOM 3103 C CA . ALA B 1 142 ? -9.039 26.562 12.164 1 98.56 142 ALA B CA 1
ATOM 3104 C C . ALA B 1 142 ? -8.5 25.781 10.969 1 98.56 142 ALA B C 1
ATOM 3106 O O . ALA B 1 142 ? -7.57 26.234 10.297 1 98.56 142 ALA B O 1
ATOM 3107 N N . CYS B 1 143 ? -9.094 24.609 10.688 1 98.69 143 CYS B N 1
ATOM 3108 C CA . CYS B 1 143 ? -8.695 23.828 9.523 1 98.69 143 CYS B CA 1
ATOM 3109 C C . CYS B 1 143 ? -8.922 24.625 8.242 1 98.69 143 CYS B C 1
ATOM 3111 O O . CYS B 1 143 ? -8.094 24.578 7.324 1 98.69 143 CYS B O 1
ATOM 3113 N N . ARG B 1 144 ? -10.016 25.344 8.164 1 98.88 144 ARG B N 1
ATOM 3114 C CA . ARG B 1 144 ? -10.297 26.172 7 1 98.88 144 ARG B CA 1
ATOM 3115 C C . ARG B 1 144 ? -9.188 27.188 6.766 1 98.88 144 ARG B C 1
ATOM 3117 O O . ARG B 1 144 ? -8.711 27.344 5.641 1 98.88 144 ARG B O 1
ATOM 3124 N N . ILE B 1 145 ? -8.828 27.859 7.785 1 98.94 145 ILE B N 1
ATOM 3125 C CA . ILE B 1 145 ? -7.84 28.922 7.703 1 98.94 145 ILE B CA 1
ATOM 3126 C C . ILE B 1 145 ? -6.52 28.359 7.176 1 98.94 145 ILE B C 1
ATOM 3128 O O . ILE B 1 145 ? -5.914 28.922 6.262 1 98.94 145 ILE B O 1
ATOM 3132 N N . TYR B 1 146 ? -6.094 27.266 7.68 1 98.94 146 TYR B N 1
ATOM 3133 C CA . TYR B 1 146 ? -4.844 26.641 7.246 1 98.94 146 TYR B CA 1
ATOM 3134 C C . TYR B 1 146 ? -4.98 26.062 5.84 1 98.94 146 TYR B C 1
ATOM 3136 O O . TYR B 1 146 ? -4.027 26.078 5.059 1 98.94 146 TYR B O 1
ATOM 3144 N N . SER B 1 147 ? -6.156 25.516 5.52 1 98.94 147 SER B N 1
ATOM 3145 C CA . SER B 1 147 ? -6.406 25.031 4.168 1 98.94 147 SER B CA 1
ATOM 3146 C C . SER B 1 147 ? -6.27 26.156 3.143 1 98.94 147 SER B C 1
ATOM 3148 O O . SER B 1 147 ? -5.547 26.016 2.154 1 98.94 147 SER B O 1
ATOM 3150 N N . GLU B 1 148 ? -6.902 27.266 3.414 1 98.94 148 GLU B N 1
ATOM 3151 C CA . GLU B 1 148 ? -6.848 28.422 2.514 1 98.94 148 GLU B CA 1
ATOM 3152 C C . GLU B 1 148 ? -5.418 28.922 2.361 1 98.94 148 GLU B C 1
ATOM 3154 O O . GLU B 1 148 ? -5 29.297 1.26 1 98.94 148 GLU B O 1
ATOM 3159 N N . ALA B 1 149 ? -4.719 28.953 3.463 1 98.94 149 ALA B N 1
ATOM 3160 C CA . ALA B 1 149 ? -3.328 29.391 3.428 1 98.94 149 ALA B CA 1
ATOM 3161 C C . ALA B 1 149 ? -2.473 28.469 2.572 1 98.94 149 ALA B C 1
ATOM 3163 O O . ALA B 1 149 ? -1.641 28.922 1.784 1 98.94 149 ALA B O 1
ATOM 3164 N N . CYS B 1 150 ? -2.66 27.203 2.752 1 98.88 150 CYS B N 1
ATOM 3165 C CA . CYS B 1 150 ? -1.938 26.219 1.953 1 98.88 150 CYS B CA 1
ATOM 3166 C C . CYS B 1 150 ? -2.219 26.406 0.467 1 98.88 150 CYS B C 1
ATOM 3168 O O . CYS B 1 150 ? -1.296 26.406 -0.349 1 98.88 150 CYS B O 1
ATOM 3170 N N . LEU B 1 151 ? -3.471 26.578 0.118 1 98.88 151 LEU B N 1
ATOM 3171 C CA . LEU B 1 151 ? -3.881 26.734 -1.273 1 98.88 151 LEU B CA 1
ATOM 3172 C C . LEU B 1 151 ? -3.283 28.016 -1.875 1 98.88 151 LEU B C 1
ATOM 3174 O O . LEU B 1 151 ? -2.814 28 -3.016 1 98.88 151 LEU B O 1
ATOM 3178 N N . GLU B 1 152 ? -3.342 29.047 -1.095 1 98.88 152 GLU B N 1
ATOM 3179 C CA . GLU B 1 152 ? -2.77 30.297 -1.567 1 98.88 152 GLU B CA 1
ATOM 3180 C C . GLU B 1 152 ? -1.269 30.172 -1.807 1 98.88 152 GLU B C 1
ATOM 3182 O O . GLU B 1 152 ? -0.756 30.609 -2.834 1 98.88 152 GLU B O 1
ATOM 3187 N N . MET B 1 153 ? -0.574 29.609 -0.875 1 98.69 153 MET B N 1
ATOM 3188 C CA . MET B 1 153 ? 0.861 29.375 -1.024 1 98.69 153 MET B CA 1
ATOM 3189 C C . MET B 1 153 ? 1.15 28.531 -2.262 1 98.69 153 MET B C 1
ATOM 3191 O O . MET B 1 153 ? 2.082 28.828 -3.012 1 98.69 153 MET B O 1
ATOM 3195 N N . CYS B 1 154 ? 0.358 27.5 -2.486 1 98.69 154 CYS B N 1
ATOM 3196 C CA . CYS B 1 154 ? 0.542 26.641 -3.65 1 98.69 154 CYS B CA 1
ATOM 3197 C C . CYS B 1 154 ? 0.331 27.422 -4.941 1 98.69 154 CYS B C 1
ATOM 3199 O O . CYS B 1 154 ? 1.055 27.219 -5.918 1 98.69 154 CYS B O 1
ATOM 3201 N N . ARG B 1 155 ? -0.631 28.266 -4.934 1 98.31 155 ARG B N 1
ATOM 3202 C CA . ARG B 1 155 ? -0.855 29.109 -6.098 1 98.31 155 ARG B CA 1
ATOM 3203 C C . ARG B 1 155 ? 0.361 30 -6.375 1 98.31 155 ARG B C 1
ATOM 3205 O O . ARG B 1 155 ? 0.802 30.109 -7.52 1 98.31 155 ARG B O 1
ATOM 3212 N N . GLU B 1 156 ? 0.873 30.562 -5.348 1 97.81 156 GLU B N 1
ATOM 3213 C CA . GLU B 1 156 ? 2.043 31.422 -5.477 1 97.81 156 GLU B CA 1
ATOM 3214 C C . GLU B 1 156 ? 3.238 30.656 -6.027 1 97.81 156 GLU B C 1
ATOM 3216 O O . GLU B 1 156 ? 4.031 31.203 -6.801 1 97.81 156 GLU B O 1
ATOM 3221 N N . GLU B 1 157 ? 3.328 29.406 -5.633 1 96.88 157 GLU B N 1
ATOM 3222 C CA . GLU B 1 157 ? 4.477 28.594 -6.008 1 96.88 157 GLU B CA 1
ATOM 3223 C C . GLU B 1 157 ? 4.191 27.781 -7.266 1 96.88 157 GLU B C 1
ATOM 3225 O O . GLU B 1 157 ? 5.035 27 -7.715 1 96.88 157 GLU B O 1
ATOM 3230 N N . ASN B 1 158 ? 3.014 27.953 -7.844 1 95.75 158 ASN B N 1
ATOM 3231 C CA . ASN B 1 158 ? 2.594 27.203 -9.023 1 95.75 158 ASN B CA 1
ATOM 3232 C C . ASN B 1 158 ? 2.676 25.703 -8.789 1 95.75 158 ASN B C 1
ATOM 3234 O O . ASN B 1 158 ? 3.297 24.984 -9.57 1 95.75 158 ASN B O 1
ATOM 3238 N N . ILE B 1 159 ? 2.115 25.312 -7.707 1 96.94 159 ILE B N 1
ATOM 3239 C CA . ILE B 1 159 ? 2.031 23.906 -7.32 1 96.94 159 ILE B CA 1
ATOM 3240 C C . ILE B 1 159 ? 0.574 23.453 -7.34 1 96.94 159 ILE B C 1
ATOM 3242 O O . ILE B 1 159 ? -0.317 24.172 -6.902 1 96.94 159 ILE B O 1
ATOM 3246 N N . LYS B 1 160 ? 0.32 22.281 -7.906 1 98 160 LYS B N 1
ATOM 3247 C CA . LYS B 1 160 ? -1.022 21.703 -7.859 1 98 160 LYS B CA 1
ATOM 3248 C C . LYS B 1 160 ? -1.436 21.391 -6.422 1 98 160 LYS B C 1
ATOM 3250 O O . LYS B 1 160 ? -0.633 20.891 -5.637 1 98 160 LYS B O 1
ATOM 3255 N N . ALA B 1 161 ? -2.645 21.75 -6.109 1 98.69 161 ALA B N 1
ATOM 3256 C CA . ALA B 1 161 ? -3.164 21.516 -4.766 1 98.69 161 ALA B CA 1
ATOM 3257 C C . ALA B 1 161 ? -4.617 21.062 -4.805 1 98.69 161 ALA B C 1
ATOM 3259 O O . ALA B 1 161 ? -5.383 21.484 -5.68 1 98.69 161 ALA B O 1
ATOM 3260 N N . ILE B 1 162 ? -4.945 20.25 -3.926 1 98.88 162 ILE B N 1
ATOM 3261 C CA . ILE B 1 162 ? -6.32 19.781 -3.762 1 98.88 162 ILE B CA 1
ATOM 3262 C C . ILE B 1 162 ? -6.926 20.406 -2.504 1 98.88 162 ILE B C 1
ATOM 3264 O O . ILE B 1 162 ? -6.375 20.266 -1.409 1 98.88 162 ILE B O 1
ATOM 3268 N N . ASP B 1 163 ? -7.988 21.109 -2.656 1 98.88 163 ASP B N 1
ATOM 3269 C CA . ASP B 1 163 ? -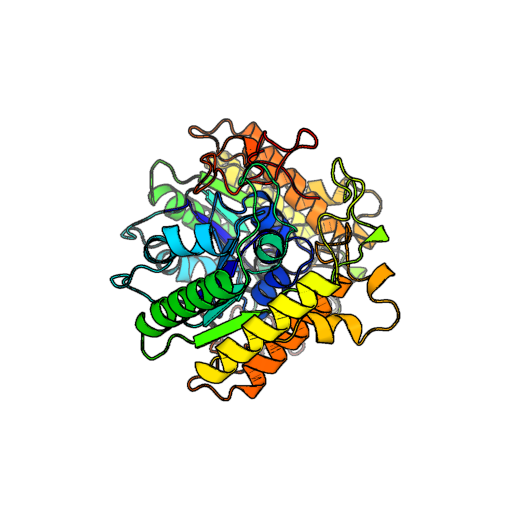8.734 21.719 -1.561 1 98.88 163 ASP B CA 1
ATOM 3270 C C . ASP B 1 163 ? -9.578 20.688 -0.827 1 98.88 163 ASP B C 1
ATOM 3272 O O . ASP B 1 163 ? -10.789 20.594 -1.04 1 98.88 163 ASP B O 1
ATOM 3276 N N . MET B 1 164 ? -9 20.016 0.113 1 98.62 164 MET B N 1
ATOM 3277 C CA . MET B 1 164 ? -9.664 18.938 0.816 1 98.62 164 MET B CA 1
ATOM 3278 C C . MET B 1 164 ? -10.828 19.469 1.658 1 98.62 164 MET B C 1
ATOM 3280 O O . MET B 1 164 ? -11.844 18.781 1.81 1 98.62 164 MET B O 1
ATOM 3284 N N . TRP B 1 165 ? -10.594 20.625 2.24 1 98.75 165 TRP B N 1
ATOM 3285 C CA . TRP B 1 165 ? -11.594 21.188 3.139 1 98.75 165 TRP B CA 1
ATOM 3286 C C . TRP B 1 165 ? -12.922 21.391 2.412 1 98.75 165 TRP B C 1
ATOM 3288 O O . TRP B 1 165 ? -13.969 20.922 2.877 1 98.75 165 TRP B O 1
ATOM 3298 N N . SER B 1 166 ? -12.859 22 1.252 1 98.62 166 SER B N 1
ATOM 3299 C CA . SER B 1 166 ? -14.07 22.25 0.469 1 98.62 166 SER B CA 1
ATOM 3300 C C . SER B 1 166 ? -14.586 20.953 -0.165 1 98.62 166 SER B C 1
ATOM 3302 O O . SER B 1 166 ? -15.797 20.719 -0.18 1 98.62 166 SER B O 1
ATOM 3304 N N . LEU B 1 167 ? -13.672 20.172 -0.637 1 98.56 167 LEU B N 1
ATOM 3305 C CA . LEU B 1 167 ? -14.008 18.969 -1.402 1 98.56 167 LEU B CA 1
ATOM 3306 C C . LEU B 1 167 ? -14.867 18.016 -0.578 1 98.56 167 LEU B C 1
ATOM 3308 O O . LEU B 1 167 ? -15.906 17.562 -1.044 1 98.56 167 LEU B O 1
ATOM 3312 N N . ILE B 1 168 ? -14.484 17.75 0.644 1 98.31 168 ILE B N 1
ATOM 3313 C CA . 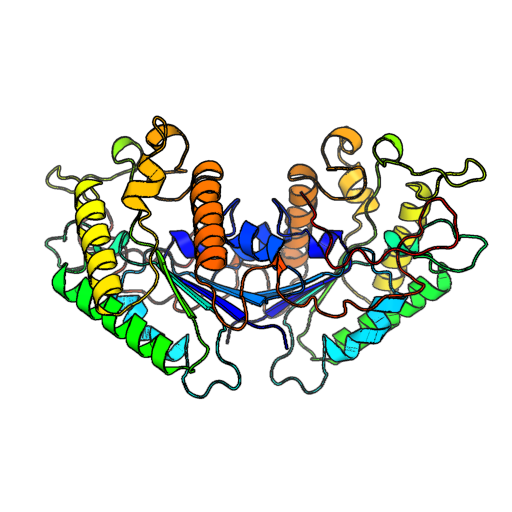ILE B 1 168 ? -15.172 16.781 1.501 1 98.31 168 ILE B CA 1
ATOM 3314 C C . ILE B 1 168 ? -16.547 17.328 1.891 1 98.31 168 ILE B C 1
ATOM 3316 O O . ILE B 1 168 ? -17.5 16.562 2.012 1 98.31 168 ILE B O 1
ATOM 3320 N N . GLN B 1 169 ? -16.641 18.641 1.967 1 98 169 GLN B N 1
ATOM 3321 C CA . GLN B 1 169 ? -17.875 19.266 2.445 1 98 169 GLN B CA 1
ATOM 3322 C C . GLN B 1 169 ? -18.875 19.422 1.316 1 98 169 GLN B C 1
ATOM 3324 O O . GLN B 1 169 ? -20 19.891 1.537 1 98 169 GLN B O 1
ATOM 3329 N N . THR B 1 170 ? -18.5 19.016 0.093 1 95.69 170 THR B N 1
ATOM 3330 C CA . THR B 1 170 ? -19.453 19.062 -1.011 1 95.69 170 THR B CA 1
ATOM 3331 C C . THR B 1 170 ? -20.562 18.031 -0.81 1 95.69 170 THR B C 1
ATOM 3333 O O . THR B 1 170 ? -21.641 18.156 -1.397 1 95.69 170 THR B O 1
ATOM 3336 N N . ARG B 1 171 ? -20.219 17.047 0.006 1 93.44 171 ARG B N 1
ATOM 3337 C CA . ARG B 1 171 ? -21.203 16.031 0.35 1 93.44 171 ARG B CA 1
ATOM 3338 C C . ARG B 1 171 ? -22.031 16.453 1.549 1 93.44 171 ARG B C 1
ATOM 3340 O O . ARG B 1 171 ? -21.5 16.891 2.57 1 93.44 171 ARG B O 1
ATOM 3347 N N . ASP B 1 172 ? -23.312 16.328 1.449 1 95.94 172 ASP B N 1
ATOM 3348 C CA . ASP B 1 172 ? -24.203 16.844 2.482 1 95.94 172 ASP B CA 1
ATOM 3349 C C . ASP B 1 172 ? -24 16.109 3.803 1 95.94 172 ASP B C 1
ATOM 3351 O O . ASP B 1 172 ? -24.094 16.703 4.875 1 95.94 172 ASP B O 1
ATOM 3355 N N . ASP B 1 173 ? -23.734 14.805 3.719 1 97.44 173 ASP B N 1
ATOM 3356 C CA . ASP B 1 173 ? -23.656 13.984 4.926 1 97.44 173 ASP B CA 1
ATOM 3357 C C . ASP B 1 173 ? -22.188 13.711 5.293 1 97.44 173 ASP B C 1
ATOM 3359 O O . ASP B 1 173 ? -21.891 12.688 5.91 1 97.44 173 ASP B O 1
ATOM 3363 N N . TRP B 1 174 ? -21.281 14.609 4.867 1 97.75 174 TRP B N 1
ATOM 3364 C CA . TRP B 1 174 ? -19.844 14.391 5.023 1 97.75 174 TRP B CA 1
ATOM 3365 C C . TRP B 1 174 ? -19.484 14.18 6.488 1 97.75 174 TRP B C 1
ATOM 3367 O O . TRP B 1 174 ? -18.641 13.336 6.812 1 97.75 174 TRP B O 1
ATOM 3377 N N . ARG B 1 175 ? -20.156 14.844 7.445 1 97.31 175 ARG B N 1
ATOM 3378 C CA . ARG B 1 175 ? -19.828 14.742 8.867 1 97.31 175 ARG B CA 1
ATOM 3379 C C . ARG B 1 175 ? -20.047 13.32 9.375 1 97.31 175 ARG B C 1
ATOM 3381 O O . ARG B 1 175 ? -19.281 12.828 10.203 1 97.31 175 ARG B O 1
ATOM 3388 N N . ASP B 1 176 ? -20.984 12.656 8.789 1 95.94 176 ASP B N 1
ATOM 3389 C CA . ASP B 1 176 ? -21.422 11.359 9.312 1 95.94 176 ASP B CA 1
ATOM 3390 C C . ASP B 1 176 ? -20.656 10.219 8.633 1 95.94 176 ASP B C 1
ATOM 3392 O O . ASP B 1 176 ? -20.469 9.156 9.219 1 95.94 176 ASP B O 1
ATOM 3396 N N . VAL B 1 177 ? -20.125 10.461 7.43 1 97.5 177 VAL B N 1
ATOM 3397 C CA . VAL B 1 177 ? -19.719 9.273 6.684 1 97.5 177 VAL B CA 1
ATOM 3398 C C . VAL B 1 177 ? -18.25 9.391 6.297 1 97.5 177 VAL B C 1
ATOM 3400 O O . VAL B 1 177 ? -17.641 8.406 5.887 1 97.5 177 VAL B O 1
ATOM 3403 N N . CYS B 1 178 ? -17.594 10.531 6.418 1 98.12 178 CYS B N 1
ATOM 3404 C CA . CYS B 1 178 ? -16.281 10.703 5.809 1 98.12 178 CYS B CA 1
ATOM 3405 C C . CYS B 1 178 ? -15.18 10.508 6.836 1 98.12 178 CYS B C 1
ATOM 3407 O O . CYS B 1 178 ? -13.992 10.531 6.492 1 98.12 178 CYS B O 1
ATOM 3409 N N . PHE B 1 179 ? -15.594 10.242 8.141 1 97.94 179 PHE B N 1
ATOM 3410 C CA . PHE B 1 179 ? -14.555 10.188 9.164 1 97.94 179 PHE B CA 1
ATOM 3411 C C . PHE B 1 179 ? -14.742 8.961 10.055 1 97.94 179 PHE B C 1
ATOM 3413 O O . PHE B 1 179 ? -15.867 8.492 10.242 1 97.94 179 PHE B O 1
ATOM 3420 N N . ILE B 1 180 ? -13.641 8.484 10.578 1 96.56 180 ILE B N 1
ATOM 3421 C CA . ILE B 1 180 ? -13.633 7.402 11.555 1 96.56 180 ILE B CA 1
ATOM 3422 C C . ILE B 1 180 ? -13.805 7.973 12.961 1 96.56 180 ILE B C 1
ATOM 3424 O O . ILE B 1 180 ? -14.547 7.422 13.773 1 96.56 180 ILE B O 1
ATOM 3428 N N . ASP B 1 181 ? -13.141 9.141 13.203 1 96.62 181 ASP B N 1
ATOM 3429 C CA . ASP B 1 181 ? -13.094 9.703 14.555 1 96.62 181 ASP B CA 1
ATOM 3430 C C . ASP B 1 181 ? -13.195 11.227 14.516 1 96.62 181 ASP B C 1
ATOM 3432 O O . ASP B 1 181 ? -12.703 11.914 15.414 1 96.62 181 ASP B O 1
ATOM 3436 N N . GLY B 1 182 ? -13.695 11.719 13.406 1 98 182 GLY B N 1
ATOM 3437 C CA . GLY B 1 182 ? -13.852 13.156 13.227 1 98 182 GLY B CA 1
ATOM 3438 C C . GLY B 1 182 ? -12.664 13.812 12.562 1 98 182 GLY B C 1
ATOM 3439 O O . GLY B 1 182 ? -12.742 14.961 12.125 1 98 182 GLY B O 1
ATOM 3440 N N . VAL B 1 183 ? -11.539 13.109 12.477 1 97.56 183 VAL B N 1
ATOM 3441 C CA . VAL B 1 183 ? -10.312 13.672 11.906 1 97.56 183 VAL B CA 1
ATOM 3442 C C . VAL B 1 183 ? -9.82 12.781 10.766 1 97.56 183 VAL B C 1
ATOM 3444 O O . VAL B 1 183 ? -9.57 13.266 9.664 1 97.56 183 VAL B O 1
ATOM 3447 N N . HIS B 1 184 ? -9.727 11.453 11.055 1 97.81 184 HIS B N 1
ATOM 3448 C CA . HIS B 1 184 ? -9.188 10.531 10.07 1 97.81 184 HIS B CA 1
ATOM 3449 C C . HIS B 1 184 ? -10.273 10.039 9.117 1 97.81 184 HIS B C 1
ATOM 3451 O O . HIS B 1 184 ? -11.422 9.836 9.531 1 97.81 184 HIS B O 1
ATOM 3457 N N . LEU B 1 185 ? -9.891 9.789 7.918 1 97.75 185 LEU B N 1
ATOM 3458 C CA . LEU B 1 185 ? -10.844 9.539 6.844 1 97.75 185 LEU B CA 1
ATOM 3459 C C . LEU B 1 185 ? -11.383 8.117 6.918 1 97.75 185 LEU B C 1
ATOM 3461 O O . LEU B 1 185 ? -10.633 7.18 7.195 1 97.75 185 LEU B O 1
ATOM 3465 N N . SER B 1 186 ? -12.672 7.992 6.707 1 96.81 186 SER B N 1
ATOM 3466 C CA . SER B 1 186 ? -13.305 6.703 6.453 1 96.81 186 SER B CA 1
ATOM 3467 C C . SER B 1 186 ? -13.07 6.246 5.02 1 96.81 186 SER B C 1
ATOM 3469 O O . SER B 1 186 ? -12.43 6.949 4.234 1 96.81 186 SER B O 1
ATOM 3471 N N . ILE B 1 187 ? -13.578 5.078 4.684 1 95.44 187 ILE B N 1
ATOM 3472 C CA . ILE B 1 187 ? -13.5 4.574 3.314 1 95.44 187 ILE B CA 1
ATOM 3473 C C . ILE B 1 187 ? -14.195 5.551 2.365 1 95.44 187 ILE B C 1
ATOM 3475 O O . ILE B 1 187 ? -13.695 5.816 1.269 1 95.44 187 ILE B O 1
ATOM 3479 N N . GLU B 1 188 ? -15.32 6.105 2.795 1 97 188 GLU B N 1
ATOM 3480 C CA . GLU B 1 188 ? -16.047 7.066 1.976 1 97 188 GLU B CA 1
ATOM 3481 C C . GLU B 1 188 ? -15.25 8.352 1.776 1 97 188 GLU B C 1
ATOM 3483 O O . GLU B 1 188 ? -15.172 8.875 0.664 1 97 188 GLU B O 1
ATOM 3488 N N . GLY B 1 189 ? -14.688 8.828 2.867 1 97.56 189 GLY B N 1
ATOM 3489 C CA . GLY B 1 189 ? -13.82 9.992 2.75 1 97.56 189 GLY B CA 1
ATOM 3490 C C . GLY B 1 189 ? -12.609 9.75 1.869 1 97.56 189 GLY B C 1
ATOM 3491 O O . GLY B 1 189 ? -12.242 10.602 1.061 1 97.56 189 GLY B O 1
ATOM 3492 N N . SER B 1 190 ? -12.055 8.594 1.987 1 97.06 190 SER B N 1
ATOM 3493 C CA . SER B 1 190 ? -10.867 8.242 1.212 1 97.06 190 SER B CA 1
ATOM 3494 C C . SER B 1 190 ? -11.188 8.156 -0.277 1 97.06 190 SER B C 1
ATOM 3496 O O . SER B 1 190 ? -10.352 8.484 -1.118 1 97.06 190 SER B O 1
ATOM 3498 N N . LYS B 1 191 ? -12.359 7.695 -0.601 1 97.06 191 LYS B N 1
ATOM 3499 C CA . LYS B 1 191 ? -12.773 7.617 -1.998 1 97.06 191 LYS B CA 1
ATOM 3500 C C . LYS B 1 191 ? -12.82 9 -2.637 1 97.06 191 LYS B C 1
ATOM 3502 O O . LYS B 1 191 ? -12.391 9.18 -3.777 1 97.06 191 LYS B O 1
ATOM 3507 N N . ILE B 1 192 ? -13.305 9.953 -1.906 1 98 192 ILE B N 1
ATOM 3508 C CA . ILE B 1 192 ? -13.359 11.328 -2.391 1 98 192 ILE B CA 1
ATOM 3509 C C . ILE B 1 192 ? -11.945 11.82 -2.684 1 98 192 ILE B C 1
ATOM 3511 O O . ILE B 1 192 ? -11.688 12.406 -3.738 1 98 192 ILE B O 1
ATOM 3515 N N . VAL B 1 193 ? -11.062 11.508 -1.793 1 97.88 193 VAL B N 1
ATOM 3516 C CA . VAL B 1 193 ? -9.688 11.984 -1.898 1 97.88 193 VAL B CA 1
ATOM 3517 C C . VAL B 1 193 ? -8.992 11.297 -3.07 1 97.88 193 VAL B C 1
ATOM 3519 O O . VAL B 1 193 ? -8.367 11.953 -3.9 1 97.88 193 VAL B O 1
ATOM 3522 N N . SER B 1 194 ? -9.086 9.969 -3.184 1 97.75 194 SER B N 1
ATOM 3523 C CA . SER B 1 194 ? -8.422 9.25 -4.262 1 97.75 194 SER B CA 1
ATOM 3524 C C . SER B 1 194 ? -8.953 9.68 -5.625 1 97.75 194 SER B C 1
ATOM 3526 O O . SER B 1 194 ? -8.18 9.852 -6.57 1 97.75 194 SER B O 1
ATOM 3528 N N . ASP B 1 195 ? -10.289 9.883 -5.719 1 98.12 195 ASP B N 1
ATOM 3529 C CA . ASP B 1 195 ? -10.875 10.336 -6.977 1 98.12 195 ASP B CA 1
ATOM 3530 C C . ASP B 1 195 ? -10.305 11.688 -7.391 1 98.12 195 ASP B C 1
ATOM 3532 O O . ASP B 1 195 ? -9.984 11.898 -8.562 1 98.12 195 ASP B O 1
ATOM 3536 N N . GLU B 1 196 ? -10.203 12.555 -6.453 1 98.75 196 GLU B N 1
ATOM 3537 C CA . GLU B 1 196 ? -9.711 13.891 -6.773 1 98.75 196 GLU B CA 1
ATOM 3538 C C . GLU B 1 196 ? -8.227 13.859 -7.137 1 98.75 196 GLU B C 1
ATOM 3540 O O . GLU B 1 196 ? -7.793 14.57 -8.047 1 98.75 196 GLU B O 1
ATOM 3545 N N . ILE B 1 197 ? -7.438 13.07 -6.406 1 98.75 197 ILE B N 1
ATOM 3546 C CA . ILE B 1 197 ? -6.023 12.938 -6.738 1 98.75 197 ILE B CA 1
ATOM 3547 C C . ILE B 1 197 ? -5.875 12.453 -8.18 1 98.75 197 ILE B C 1
ATOM 3549 O O . ILE B 1 197 ? -5.105 13.023 -8.953 1 98.75 197 ILE B O 1
ATOM 3553 N N . LEU B 1 198 ? -6.629 11.445 -8.539 1 98.06 198 LEU B N 1
ATOM 3554 C CA . LEU B 1 198 ? -6.551 10.883 -9.883 1 98.06 198 LEU B CA 1
ATOM 3555 C C . LEU B 1 198 ? -7.012 11.891 -10.93 1 98.06 198 LEU B C 1
ATOM 3557 O O . LEU B 1 198 ? -6.43 11.977 -12.016 1 98.06 198 LEU B O 1
ATOM 3561 N N . LYS B 1 199 ? -8.039 12.625 -10.602 1 98.5 199 LYS B N 1
ATOM 3562 C CA . LYS B 1 199 ? -8.516 13.68 -11.5 1 98.5 199 LYS B CA 1
ATOM 3563 C C . LYS B 1 199 ? -7.434 14.727 -11.742 1 98.5 199 LYS B C 1
ATOM 3565 O O . LYS B 1 199 ? -7.18 15.102 -12.891 1 98.5 199 LYS B O 1
ATOM 3570 N N . VAL B 1 200 ? -6.781 15.156 -10.688 1 98.62 200 VAL B N 1
ATOM 3571 C CA . VAL B 1 200 ? -5.742 16.172 -10.789 1 98.62 200 VAL B CA 1
ATOM 3572 C C . VAL B 1 200 ? -4.582 15.641 -11.633 1 98.62 200 VAL B C 1
ATOM 3574 O O . VAL B 1 200 ? -4.062 16.359 -12.5 1 98.62 200 VAL B O 1
ATOM 3577 N N . ILE B 1 201 ? -4.203 14.406 -11.406 1 98.44 201 ILE B N 1
ATOM 3578 C CA . ILE B 1 201 ? -3.121 13.805 -12.18 1 98.44 201 ILE B CA 1
ATOM 3579 C C . ILE B 1 201 ? -3.518 13.734 -13.648 1 98.44 201 ILE B C 1
ATOM 3581 O O . ILE B 1 201 ? -2.727 14.078 -14.531 1 98.44 201 ILE B O 1
ATOM 3585 N N . ASN B 1 202 ? -4.703 13.305 -13.883 1 97.88 202 ASN B N 1
ATOM 3586 C CA . ASN B 1 202 ? -5.191 13.164 -15.25 1 97.88 202 ASN B CA 1
ATOM 3587 C C . ASN B 1 202 ? -5.242 14.508 -15.969 1 97.88 202 ASN B C 1
ATOM 3589 O O . ASN B 1 202 ? -4.871 14.609 -17.141 1 97.88 202 ASN B O 1
ATOM 3593 N N . GLU B 1 203 ? -5.602 15.57 -15.258 1 97.88 203 GLU B N 1
ATOM 3594 C CA . GLU B 1 203 ? -5.812 16.891 -15.859 1 97.88 203 GLU B CA 1
ATOM 3595 C C . GLU B 1 203 ? -4.508 17.672 -15.93 1 97.88 203 GLU B C 1
ATOM 3597 O O . GLU B 1 203 ? -4.422 18.688 -16.641 1 97.88 203 GLU B O 1
ATOM 3602 N N . ALA B 1 204 ? -3.461 17.344 -15.148 1 95.81 204 ALA B N 1
ATOM 3603 C CA . ALA B 1 204 ? -2.213 18.109 -15.07 1 95.81 204 ALA B CA 1
ATOM 3604 C C . ALA B 1 204 ? -1.502 18.125 -16.422 1 95.81 204 ALA B C 1
ATOM 3606 O O . ALA B 1 204 ? -0.701 19.016 -16.688 1 95.81 204 ALA B O 1
ATOM 3607 N N . GLU B 1 205 ? -1.675 17.188 -17.422 1 89.69 205 GLU B N 1
ATOM 3608 C CA . GLU B 1 205 ? -1.053 17.109 -18.734 1 89.69 205 GLU B CA 1
ATOM 3609 C C . GLU B 1 205 ? 0.469 17.094 -18.625 1 89.69 205 GLU B C 1
ATOM 3611 O O . GLU B 1 205 ? 1.155 17.781 -19.391 1 89.69 205 GLU B O 1
ATOM 3616 N N . TRP B 1 206 ? 0.959 16.531 -17.578 1 96.25 206 TRP B N 1
ATOM 3617 C CA . TRP B 1 206 ? 2.4 16.359 -17.406 1 96.25 206 TRP B CA 1
ATOM 3618 C C . TRP B 1 206 ? 2.984 15.508 -18.516 1 96.25 206 TRP B C 1
ATOM 3620 O O . TRP B 1 206 ? 2.289 14.664 -19.094 1 96.25 206 TRP B O 1
ATOM 3630 N N . LYS B 1 207 ? 4.227 15.836 -18.875 1 94.5 207 LYS B N 1
ATOM 3631 C CA . LYS B 1 207 ? 4.973 15.031 -19.828 1 94.5 207 LYS B CA 1
ATOM 3632 C C . LYS B 1 207 ? 6.227 14.438 -19.203 1 94.5 207 LYS B C 1
ATOM 3634 O O . LYS B 1 207 ? 7.152 15.172 -18.844 1 94.5 207 LYS B O 1
ATOM 3639 N N . PRO B 1 208 ? 6.262 13.258 -19.125 1 94.38 208 PRO B N 1
ATOM 3640 C CA . PRO B 1 208 ? 5.258 12.242 -19.453 1 94.38 208 PRO B CA 1
ATOM 3641 C C . PRO B 1 208 ? 4.055 12.273 -18.516 1 94.38 208 PRO B C 1
ATOM 3643 O O . PRO B 1 208 ? 4.145 12.797 -17.406 1 94.38 208 PRO B O 1
ATOM 3646 N N . SER B 1 209 ? 2.98 11.664 -18.984 1 97.06 209 SER B N 1
ATOM 3647 C CA . SER B 1 209 ? 1.79 11.555 -18.156 1 97.06 209 SER B CA 1
ATOM 3648 C C . SER B 1 209 ? 2.029 10.625 -16.969 1 97.06 209 SER B C 1
ATOM 3650 O O . SER B 1 209 ? 2.676 9.586 -17.109 1 97.06 209 SER B O 1
ATOM 3652 N N . LEU B 1 210 ? 1.45 11.008 -15.844 1 98.12 210 LEU B N 1
ATOM 3653 C CA . LEU B 1 210 ? 1.516 10.148 -14.656 1 98.12 210 LEU B CA 1
ATOM 3654 C C . LEU B 1 210 ? 0.162 9.508 -14.375 1 98.12 210 LEU B C 1
ATOM 3656 O O . LEU B 1 210 ? -0.022 8.867 -13.336 1 98.12 210 LEU B O 1
ATOM 3660 N N . TYR B 1 211 ? -0.791 9.742 -15.297 1 97.5 211 TYR B N 1
ATOM 3661 C CA . TYR B 1 211 ? -2.066 9.047 -15.164 1 97.5 211 TYR B CA 1
ATOM 3662 C C . TYR B 1 211 ? -1.909 7.559 -15.438 1 97.5 211 TYR B C 1
ATOM 3664 O O . TYR B 1 211 ? -1.291 7.168 -16.438 1 97.5 211 TYR B O 1
ATOM 3672 N N . TRP B 1 212 ? -2.426 6.738 -14.57 1 95.75 212 TRP B N 1
ATOM 3673 C CA . TRP B 1 212 ? -2.121 5.312 -14.555 1 95.75 212 TRP B CA 1
ATOM 3674 C C . TRP B 1 212 ? -2.426 4.68 -15.914 1 95.75 212 TRP B C 1
ATOM 3676 O O . TRP B 1 212 ? -1.703 3.791 -16.359 1 95.75 212 TRP B O 1
ATOM 3686 N N . HIS B 1 213 ? -3.486 5.133 -16.562 1 93.81 213 HIS B N 1
ATOM 3687 C CA . HIS B 1 213 ? -3.906 4.57 -17.844 1 93.81 213 HIS B CA 1
ATOM 3688 C C . HIS B 1 213 ? -2.85 4.801 -18.922 1 93.81 213 HIS B C 1
ATOM 3690 O O . HIS B 1 213 ? -2.703 3.986 -19.828 1 93.81 213 HIS B O 1
ATOM 3696 N N . ASP B 1 214 ? -2.09 5.836 -18.812 1 95.38 214 ASP B N 1
ATOM 3697 C CA . ASP B 1 214 ? -1.148 6.254 -19.859 1 95.38 214 ASP B CA 1
ATOM 3698 C C . ASP B 1 214 ? 0.246 5.691 -19.578 1 95.38 214 ASP B C 1
ATOM 3700 O O . ASP B 1 214 ? 1.112 5.723 -20.469 1 95.38 214 ASP B O 1
ATOM 3704 N N . MET B 1 215 ? 0.494 5.234 -18.453 1 96.19 215 MET B N 1
ATOM 3705 C CA . MET B 1 215 ? 1.838 4.809 -18.078 1 96.19 215 MET B CA 1
ATOM 3706 C C . MET B 1 215 ? 2.121 3.395 -18.562 1 96.19 215 MET B C 1
ATOM 3708 O O . MET B 1 215 ? 1.205 2.576 -18.672 1 96.19 215 MET B O 1
ATOM 3712 N N . SER B 1 216 ? 3.369 3.154 -18.75 1 95.31 216 SER B N 1
ATOM 3713 C CA . SER B 1 216 ? 3.777 1.822 -19.188 1 95.31 216 SER B CA 1
ATOM 3714 C C . SER B 1 216 ? 3.715 0.824 -18.047 1 95.31 216 SER B C 1
ATOM 3716 O O . SER B 1 216 ? 4.051 1.159 -16.906 1 95.31 216 SER B O 1
ATOM 3718 N N . VAL B 1 217 ? 3.297 -0.377 -18.406 1 95.94 217 VAL B N 1
ATOM 3719 C CA . VAL B 1 217 ? 3.232 -1.458 -17.438 1 95.94 217 VAL B CA 1
ATOM 3720 C C . VAL B 1 217 ? 4.527 -2.266 -17.469 1 95.94 217 VAL B C 1
ATOM 3722 O O . VAL B 1 217 ? 5.082 -2.516 -18.547 1 95.94 217 VAL B O 1
ATOM 3725 N N . GLU B 1 218 ? 5.102 -2.543 -16.344 1 97.06 218 GLU B N 1
ATOM 3726 C CA . GLU B 1 218 ? 6.297 -3.375 -16.266 1 97.06 218 GLU B CA 1
ATOM 3727 C C . GLU B 1 218 ? 6.02 -4.793 -16.75 1 97.06 218 GLU B C 1
ATOM 3729 O O . GLU B 1 218 ? 5.031 -5.41 -16.359 1 97.06 218 GLU B O 1
ATOM 3734 N N . PHE B 1 219 ? 6.871 -5.258 -17.625 1 97.06 219 PHE B N 1
ATOM 3735 C CA . PHE B 1 219 ? 6.762 -6.586 -18.219 1 97.06 219 PHE B CA 1
ATOM 3736 C C . PHE B 1 219 ? 5.418 -6.762 -18.922 1 97.06 219 PHE B C 1
ATOM 3738 O O . PHE B 1 219 ? 4.711 -7.742 -18.672 1 97.06 219 PHE B O 1
ATOM 3745 N N . GLY B 1 220 ? 5.078 -5.848 -19.766 1 95.94 220 GLY B N 1
ATOM 3746 C CA . GLY B 1 220 ? 3.771 -5.781 -20.391 1 95.94 220 GLY B CA 1
ATOM 3747 C C . GLY B 1 220 ? 3.727 -6.488 -21.734 1 95.94 220 GLY B C 1
ATOM 3748 O O . GLY B 1 220 ? 2.746 -6.367 -22.469 1 95.94 220 GLY B O 1
ATOM 3749 N N . GLU B 1 221 ? 4.777 -7.266 -22.062 1 96.31 221 GLU B N 1
ATOM 3750 C CA . GLU B 1 221 ? 4.824 -7.938 -23.359 1 96.31 221 GLU B CA 1
ATOM 3751 C C . GLU B 1 221 ? 3.896 -9.148 -23.375 1 96.31 221 GLU B C 1
ATOM 3753 O O . GLU B 1 221 ? 3.662 -9.781 -22.344 1 96.31 221 GLU B O 1
ATOM 3758 N N . ASP B 1 222 ? 3.436 -9.484 -24.562 1 96.75 222 ASP B N 1
ATOM 3759 C CA . ASP B 1 222 ? 2.621 -10.68 -24.734 1 96.75 222 ASP B CA 1
ATOM 3760 C C . ASP B 1 222 ? 3.42 -11.938 -24.422 1 96.75 222 ASP B C 1
ATOM 3762 O O . ASP B 1 222 ? 4.645 -11.961 -24.562 1 96.75 222 ASP B O 1
ATOM 3766 N N . SER B 1 223 ? 2.703 -12.906 -24 1 96.88 223 SER B N 1
ATOM 3767 C CA . SER B 1 223 ? 3.328 -14.18 -23.641 1 96.88 223 SER B CA 1
ATOM 3768 C C . SER B 1 223 ? 2.451 -15.352 -24.062 1 96.88 223 SER B C 1
ATOM 3770 O O . SER B 1 223 ? 1.224 -15.281 -23.969 1 96.88 223 SER B O 1
ATOM 3772 N N . PRO B 1 224 ? 3.096 -16.422 -24.5 1 96.56 224 PRO B N 1
ATOM 3773 C CA . PRO B 1 224 ? 2.305 -17.625 -24.75 1 96.56 224 PRO B CA 1
ATOM 3774 C C . PRO B 1 224 ? 1.693 -18.203 -23.484 1 96.56 224 PRO B C 1
ATOM 3776 O O . PRO B 1 224 ? 0.847 -19.109 -23.562 1 96.56 224 PRO B O 1
ATOM 3779 N N . TYR B 1 225 ? 2.109 -17.672 -22.328 1 97.25 225 TYR B N 1
ATOM 3780 C CA . TYR B 1 225 ? 1.619 -18.203 -21.047 1 97.25 225 TYR B CA 1
ATOM 3781 C C . TYR B 1 225 ? 0.436 -17.375 -20.547 1 97.25 225 TYR B C 1
ATOM 3783 O O . TYR B 1 225 ? -0.113 -17.656 -19.484 1 97.25 225 TYR B O 1
ATOM 3791 N N . ASP B 1 226 ? 0.035 -16.312 -21.328 1 97.56 226 ASP B N 1
ATOM 3792 C CA . ASP B 1 226 ? -1.114 -15.492 -20.969 1 97.56 226 ASP B CA 1
ATOM 3793 C C . ASP B 1 226 ? -2.408 -16.297 -21.016 1 97.56 226 ASP B C 1
ATOM 3795 O O . ASP B 1 226 ? -2.453 -17.375 -21.625 1 97.56 226 ASP B O 1
ATOM 3799 N N . PRO B 1 227 ? -3.48 -15.859 -20.328 1 95.31 227 PRO B N 1
ATOM 3800 C CA . PRO B 1 227 ? -4.777 -16.531 -20.438 1 95.31 227 PRO B CA 1
ATOM 3801 C C . PRO B 1 227 ? -5.227 -16.734 -21.875 1 95.31 227 PRO B C 1
ATOM 3803 O O . PRO B 1 227 ? -4.879 -15.93 -22.75 1 95.31 227 PRO B O 1
ATOM 3806 N N . VAL B 1 228 ? -5.984 -17.781 -22.031 1 94.19 228 VAL B N 1
ATOM 3807 C CA . VAL B 1 228 ? -6.391 -18.156 -23.375 1 94.19 228 VAL B CA 1
ATOM 3808 C C . VAL B 1 228 ? -7.844 -17.766 -23.609 1 94.19 228 VAL B C 1
ATOM 3810 O O . VAL B 1 228 ? -8.703 -17.969 -22.75 1 94.19 228 VAL B O 1
ATOM 3813 N N . LEU B 1 229 ? -8.109 -17.188 -24.734 1 91 229 LEU B N 1
ATOM 3814 C CA . LEU B 1 229 ? -9.469 -16.844 -25.125 1 91 229 LEU B CA 1
ATOM 3815 C C . LEU B 1 229 ? -10.289 -18.094 -25.438 1 91 229 LEU B C 1
ATOM 3817 O O . LEU B 1 229 ? -9.734 -19.188 -25.531 1 91 229 LEU B O 1
ATOM 3821 N N . PRO B 1 230 ? -11.555 -17.938 -25.562 1 87.06 230 PRO B N 1
ATOM 3822 C CA . PRO B 1 230 ? -12.438 -19.078 -25.766 1 87.06 230 PRO B CA 1
ATOM 3823 C C . PRO B 1 230 ? -12.094 -19.891 -27.016 1 87.06 230 PRO B C 1
ATOM 3825 O O . PRO B 1 230 ? -12.43 -21.078 -27.094 1 87.06 230 PRO B O 1
ATOM 3828 N N . ASP B 1 231 ? -11.406 -19.281 -27.922 1 87.56 231 ASP B N 1
ATOM 3829 C CA . ASP B 1 231 ? -11.062 -19.984 -29.156 1 87.56 231 ASP B CA 1
ATOM 3830 C C . ASP B 1 231 ? -9.984 -21.047 -28.906 1 87.56 231 ASP B C 1
ATOM 3832 O O . ASP B 1 231 ? -9.68 -21.859 -29.781 1 87.56 231 ASP B O 1
ATOM 3836 N N . GLY B 1 232 ? -9.305 -20.984 -27.703 1 87.56 232 GLY B N 1
ATOM 3837 C CA . GLY B 1 232 ? -8.383 -22.016 -27.266 1 87.56 232 GLY B CA 1
ATOM 3838 C C . GLY B 1 232 ? -6.988 -21.844 -27.844 1 87.56 232 GLY B C 1
ATOM 3839 O O . GLY B 1 232 ? -6.09 -22.641 -27.547 1 87.56 232 GLY B O 1
ATOM 3840 N N . VAL B 1 233 ? -6.754 -20.734 -28.625 1 91.44 233 VAL B N 1
ATOM 3841 C CA . VAL B 1 233 ? -5.457 -20.641 -29.281 1 91.44 233 VAL B CA 1
ATOM 3842 C C . VAL B 1 233 ? -4.906 -19.219 -29.125 1 91.44 233 VAL B C 1
ATOM 3844 O O . VAL B 1 233 ? -3.691 -19.016 -29.156 1 91.44 233 VAL B O 1
ATOM 3847 N N . THR B 1 234 ? -5.797 -18.328 -28.969 1 94 234 THR B N 1
ATOM 3848 C CA . THR B 1 234 ? -5.371 -16.938 -28.844 1 94 234 THR B CA 1
ATOM 3849 C C . THR B 1 234 ? -5.195 -16.547 -27.375 1 94 234 THR B C 1
ATOM 3851 O O . THR B 1 234 ? -6.059 -16.844 -26.547 1 94 234 THR B O 1
ATOM 3854 N N . THR B 1 235 ? -4.055 -15.992 -27.016 1 95.88 235 THR B N 1
ATOM 3855 C CA . THR B 1 235 ? -3.826 -15.523 -25.656 1 95.88 235 THR B CA 1
ATOM 3856 C C . THR B 1 235 ? -4.145 -14.031 -25.547 1 95.88 235 THR B C 1
ATOM 3858 O O . THR B 1 235 ? -4.195 -13.32 -26.547 1 95.88 235 THR B O 1
ATOM 3861 N N . ILE B 1 236 ? -4.422 -13.594 -24.375 1 95.88 236 ILE B N 1
ATOM 3862 C CA . ILE B 1 236 ? -4.727 -12.195 -24.109 1 95.88 236 ILE B CA 1
ATOM 3863 C C . ILE B 1 236 ? -3.857 -11.688 -22.953 1 95.88 236 ILE B C 1
ATOM 3865 O O . ILE B 1 236 ? -3.854 -12.273 -21.875 1 95.88 236 ILE B O 1
ATOM 3869 N N . ASN B 1 237 ? -3.09 -10.664 -23.219 1 96.62 237 ASN B N 1
ATOM 3870 C CA . ASN B 1 237 ? -2.297 -9.984 -22.203 1 96.62 237 ASN B CA 1
ATOM 3871 C C . ASN B 1 237 ? -3.17 -9.117 -21.297 1 96.62 237 ASN B C 1
ATOM 3873 O O . ASN B 1 237 ? -3.779 -8.156 -21.766 1 96.62 237 ASN B O 1
ATOM 3877 N N . VAL B 1 238 ? -3.195 -9.406 -20 1 95.44 238 VAL B N 1
ATOM 3878 C CA . VAL B 1 238 ? -4.133 -8.719 -19.125 1 95.44 238 VAL B CA 1
ATOM 3879 C C . VAL B 1 238 ? -3.381 -7.715 -18.25 1 95.44 238 VAL B C 1
ATOM 3881 O O . VAL B 1 238 ? -3.926 -7.199 -17.266 1 95.44 238 VAL B O 1
ATOM 3884 N N . SER B 1 239 ? -2.094 -7.418 -18.531 1 95 239 SER B N 1
ATOM 3885 C CA . SER B 1 239 ? -1.239 -6.586 -17.688 1 95 239 SER B CA 1
ATOM 3886 C C . SER B 1 239 ? -1.805 -5.176 -17.547 1 95 239 SER B C 1
ATOM 3888 O O . SER B 1 239 ? -1.573 -4.508 -16.547 1 95 239 SER B O 1
ATOM 3890 N N . ASN B 1 240 ? -2.621 -4.758 -18.516 1 91.62 240 ASN B N 1
ATOM 3891 C CA . ASN B 1 240 ? -3.154 -3.4 -18.484 1 91.62 240 ASN B CA 1
ATOM 3892 C C . ASN B 1 240 ? -4.652 -3.391 -18.203 1 91.62 240 ASN B C 1
ATOM 3894 O O . ASN B 1 240 ? -5.305 -2.352 -18.312 1 91.62 240 ASN B O 1
ATOM 3898 N N . MET B 1 241 ? -5.156 -4.555 -17.844 1 89.88 241 MET B N 1
ATOM 3899 C CA . MET B 1 241 ? -6.594 -4.629 -17.609 1 89.88 241 MET B CA 1
ATOM 3900 C C . MET B 1 241 ? -6.93 -4.203 -16.172 1 89.88 241 MET B C 1
ATOM 3902 O O . MET B 1 241 ? -6.27 -4.629 -15.227 1 89.88 241 MET B O 1
ATOM 3906 N N . PRO B 1 242 ? -7.914 -3.393 -16.156 1 82.75 242 PRO B N 1
ATOM 3907 C CA . PRO B 1 242 ? -8.305 -2.953 -14.812 1 82.75 242 PRO B CA 1
ATOM 3908 C C . PRO B 1 242 ? -8.93 -4.074 -13.984 1 82.75 242 PRO B C 1
ATOM 3910 O O . PRO B 1 242 ? -9.523 -5 -14.539 1 82.75 242 PRO B O 1
ATOM 3913 N N . PHE B 1 243 ? -8.688 -4.105 -12.797 1 83.44 243 PHE B N 1
ATOM 3914 C CA . PHE B 1 243 ? -9.336 -4.965 -11.812 1 83.44 243 PHE B CA 1
ATOM 3915 C C . PHE B 1 243 ? -10.188 -4.145 -10.852 1 83.44 243 PHE B C 1
ATOM 3917 O O . PHE B 1 243 ? -9.867 -2.988 -10.562 1 83.44 243 PHE B O 1
ATOM 3924 N N . PRO B 1 244 ? -11.422 -4.496 -10.25 1 72 244 PRO B N 1
ATOM 3925 C CA . PRO B 1 244 ? -12.398 -3.684 -9.523 1 72 244 PRO B CA 1
ATOM 3926 C C . PRO B 1 244 ? -11.781 -2.92 -8.352 1 72 244 PRO B C 1
ATOM 3928 O O . PRO B 1 244 ? -10.742 -3.324 -7.824 1 72 244 PRO B O 1
#